Protein AF-A0A523SEY6-F1 (afdb_monomer_lite)

Sequence (599 aa):
HYNRARMPATPPSKRMGRFEEIALGLPMEVGEREAGRCLNCALCSECMECEQVCELGAVLHTDRAEQFDIGAELVIDFASANNGGDNYPRQHGIARITPLQITRPGIYKVGVDEDRSLEGELAQASAVALEAAAELKLKEEAHPTGPDTASASDVHLDHTRGEIEPASAGRARVGVVLCRCGGSISSVIDFNQVTNEVLQLPGVCNLQEISQACSEEGANRIAAQAAEWKLDKVVLAACRCCGLEQICFSCTDRRVMCQSHLSNSLPSYYGKNVEFVNIREQCTWVHGDDPPGATRKAIDIISSGVARAMRPLPAASEGRPVTGSALVLGAGICGLAAARNLMAQGYSVAVVSGPESDGASEQHGAEYLEGRDGLLKQLEEQGITISPWPQVLELEGWPGSYEVVLKYGSQTSRIGAGAVMLDLGELAGEVPREAGAISRESRLGRILVPKSGSGAAADAHSAVLRQFSIKETGGIFIISPDGGESPEEQVLRGAAAAARASAYLYPGILIPRDTAVTIDSKLCRGCGDCAAICPYIEMREGSSGMACAYVDQALCLGCGACIAHCPTGAITQPIQSDEQIGSTLEALLGKVACAVEAR

pLDDT: mean 75.62, std 19.14, range [24.61, 98.31]

Radius of gyration: 28.23 Å; chains: 1; bounding box: 72×62×78 Å

Secondary structure (DSSP, 8-state):
--PPPPPPB--HHHHTT----SB----HHHHHHHHHHHH--SS--S--HHHHH-TT----TT----------S-EEEE--TT--S--S---S------S--EEETTEEEE---TTS-HHHHHHHHHHHHHHHHHHHHHHHHHS---------------------PPP-SSPP-EEEEEE-TTTTTTTTS-HHHHHHHHTTSTTEEEEEEES-TTSHHHHHHHHHHHHHTT-SEEEEEES--S-TT---TT--HHHHHHHHHHHHHS-GGGGGSEEEEE-TTTTGGG-TT-HHHHHHHHHHHHHHHHHHHTSPPPPPPPPEE--SEEEEE--SHHHHHHHHHHHHTT-EEEEEPPP--TTHHHHS-HHHHHHHHHHHHHHHHTTPPEEPPPSEEEEEEETTEEEEEEEETTEEEEEEESEEEEE-TTTTT--TTTTSSS-TTSHHHHHT---S-S-TTSHHHHHHHHTT-GGG-SSEEEE---TT--HHHHHHHHHHHHHHHHHHHTTSEE---TT--EE-TTT-----HHHHH-TTEEEEE-TTS-EEEEE-GGG-----HHHHH-TTS-EE-GGG-HHHHHHHHHHHTTGGGSSSS--

Structure (mmCIF, N/CA/C/O backbone):
data_AF-A0A523SEY6-F1
#
_entry.id   AF-A0A523SEY6-F1
#
loop_
_atom_site.group_PDB
_atom_site.id
_atom_site.type_symbol
_atom_site.label_atom_id
_atom_site.label_alt_id
_atom_site.label_comp_id
_atom_site.label_asym_id
_atom_site.label_entity_id
_atom_site.label_seq_id
_atom_site.pdbx_PDB_in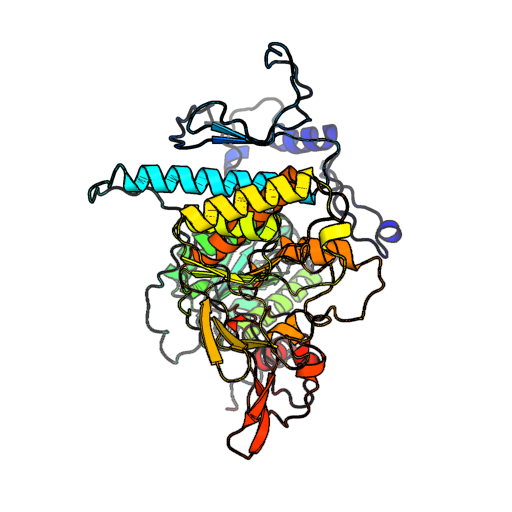s_code
_atom_site.Cartn_x
_atom_site.Cartn_y
_atom_site.Cartn_z
_atom_site.occupancy
_atom_site.B_iso_or_equiv
_atom_site.auth_seq_id
_atom_site.auth_comp_id
_atom_site.auth_asym_id
_atom_site.auth_atom_id
_atom_site.pdbx_PDB_model_num
ATOM 1 N N . HIS A 1 1 ? 42.083 11.454 -18.325 1.00 37.12 1 HIS A N 1
ATOM 2 C CA . HIS A 1 1 ? 41.077 10.485 -17.845 1.00 37.12 1 HIS A CA 1
ATOM 3 C C . HIS A 1 1 ? 41.155 10.367 -16.328 1.00 37.12 1 HIS A C 1
ATOM 5 O O . HIS A 1 1 ? 41.967 9.604 -15.825 1.00 37.12 1 HIS A O 1
ATOM 11 N N . TYR A 1 2 ? 40.365 11.149 -15.590 1.00 50.31 2 TYR A N 1
ATOM 12 C CA . TYR A 1 2 ? 40.216 10.952 -14.144 1.00 50.31 2 TYR A CA 1
ATOM 13 C C . TYR A 1 2 ? 39.006 10.046 -13.918 1.00 50.31 2 TYR A C 1
ATOM 15 O O . TYR A 1 2 ? 37.879 10.441 -14.224 1.00 50.31 2 TYR A O 1
ATOM 23 N N . ASN A 1 3 ? 39.227 8.827 -13.429 1.00 61.09 3 ASN A N 1
ATOM 24 C CA . ASN A 1 3 ? 38.137 7.914 -13.081 1.00 61.09 3 ASN A CA 1
ATOM 25 C C . ASN A 1 3 ? 37.235 8.560 -12.013 1.00 61.09 3 ASN A C 1
ATOM 27 O O . ASN A 1 3 ? 37.728 9.242 -11.115 1.00 61.09 3 ASN A O 1
ATOM 31 N N . ARG A 1 4 ? 35.910 8.399 -12.130 1.00 70.06 4 ARG A N 1
ATOM 32 C CA . ARG A 1 4 ? 34.968 8.789 -11.064 1.00 70.06 4 ARG A CA 1
ATOM 33 C C . ARG A 1 4 ? 35.274 8.025 -9.786 1.00 70.06 4 ARG A C 1
ATOM 35 O O . ARG A 1 4 ? 35.681 6.860 -9.853 1.00 70.06 4 ARG A O 1
ATOM 42 N N . ALA A 1 5 ? 35.092 8.681 -8.640 1.00 76.00 5 ALA A N 1
ATOM 43 C CA . ALA A 1 5 ? 35.166 7.986 -7.366 1.00 76.00 5 ALA A CA 1
ATOM 44 C C . ALA A 1 5 ? 34.164 6.825 -7.384 1.00 76.00 5 ALA A C 1
ATOM 46 O O . ALA A 1 5 ? 32.996 6.991 -7.743 1.00 76.00 5 ALA A O 1
ATOM 47 N N . ARG A 1 6 ? 34.636 5.624 -7.049 1.00 75.56 6 ARG A N 1
ATOM 48 C CA . ARG A 1 6 ? 33.750 4.468 -6.911 1.00 75.56 6 ARG A CA 1
ATOM 49 C C . ARG A 1 6 ? 33.007 4.602 -5.591 1.00 75.56 6 ARG A C 1
ATOM 51 O O . ARG A 1 6 ? 33.655 4.794 -4.567 1.00 75.56 6 ARG A O 1
ATOM 58 N N . MET A 1 7 ? 31.680 4.479 -5.631 1.00 79.88 7 MET A N 1
ATOM 59 C CA . MET A 1 7 ? 30.846 4.401 -4.432 1.00 79.88 7 MET A CA 1
ATOM 60 C C . MET A 1 7 ? 31.361 3.253 -3.547 1.00 79.88 7 MET A C 1
ATOM 62 O O . MET A 1 7 ? 31.374 2.108 -4.015 1.00 79.88 7 MET A O 1
ATOM 66 N N . PRO A 1 8 ? 31.830 3.527 -2.316 1.00 81.25 8 PRO A N 1
ATOM 67 C CA . PRO A 1 8 ? 32.210 2.488 -1.381 1.00 81.25 8 PRO A CA 1
ATOM 68 C C . PRO A 1 8 ? 31.022 1.566 -1.140 1.00 81.25 8 PRO A C 1
ATOM 70 O O . PRO A 1 8 ? 29.910 2.016 -0.859 1.00 81.25 8 PRO A O 1
ATOM 73 N N . ALA A 1 9 ? 31.272 0.270 -1.272 1.00 79.12 9 ALA A N 1
ATOM 74 C CA . ALA A 1 9 ? 30.270 -0.746 -1.038 1.00 79.12 9 ALA A CA 1
ATOM 75 C C . ALA A 1 9 ? 30.724 -1.677 0.077 1.00 79.12 9 ALA A C 1
ATOM 77 O O . ALA A 1 9 ? 31.887 -2.092 0.121 1.00 79.12 9 ALA A O 1
ATOM 78 N N . THR A 1 10 ? 29.797 -2.059 0.948 1.00 79.19 10 THR A N 1
ATOM 79 C CA . THR A 1 10 ? 30.061 -3.075 1.969 1.00 79.19 10 THR A CA 1
ATOM 80 C C . THR A 1 10 ? 30.491 -4.382 1.276 1.00 79.19 10 THR A C 1
ATOM 82 O O . THR A 1 10 ? 29.859 -4.783 0.297 1.00 79.19 10 THR A O 1
ATOM 85 N N . PRO A 1 11 ? 31.547 -5.094 1.705 1.00 80.19 11 PRO A N 1
ATOM 86 C CA . PRO A 1 11 ? 31.952 -6.353 1.070 1.00 80.19 11 PRO A CA 1
ATOM 87 C C . PRO A 1 11 ? 30.866 -7.440 1.181 1.00 80.19 11 PRO A C 1
ATOM 89 O O . PRO A 1 11 ? 30.186 -7.495 2.208 1.00 80.19 11 PRO A O 1
ATOM 92 N N . PRO A 1 12 ? 30.711 -8.347 0.191 1.00 75.44 12 PRO A N 1
ATOM 93 C CA . PRO A 1 12 ? 29.705 -9.415 0.241 1.00 75.44 12 PRO A CA 1
ATOM 94 C C . PRO A 1 12 ? 29.773 -10.275 1.510 1.00 75.44 12 PRO A C 1
ATOM 96 O O . PRO A 1 12 ? 28.741 -10.603 2.085 1.00 75.44 12 PRO A O 1
ATOM 99 N N . SER A 1 13 ? 30.980 -10.564 2.004 1.00 81.88 13 SER A N 1
ATOM 100 C CA . SER A 1 13 ? 31.201 -11.345 3.230 1.00 81.88 13 SER A CA 1
ATOM 101 C C . SER A 1 13 ? 30.618 -10.702 4.491 1.00 81.88 13 SER A C 1
ATOM 103 O O . SER A 1 13 ? 30.271 -11.417 5.424 1.00 81.88 13 SER A O 1
ATOM 105 N N . LYS A 1 14 ? 30.485 -9.370 4.522 1.00 71.75 14 LYS A N 1
ATOM 106 C CA . LYS A 1 14 ? 29.878 -8.634 5.641 1.00 71.75 14 LYS A CA 1
ATOM 107 C C . LYS A 1 14 ? 28.359 -8.487 5.515 1.00 71.75 14 LYS A C 1
ATOM 109 O O . LYS A 1 14 ? 27.708 -8.157 6.495 1.00 71.75 14 LYS A O 1
ATOM 114 N N . ARG A 1 15 ? 27.797 -8.756 4.332 1.00 69.69 15 ARG A N 1
ATOM 115 C CA . ARG A 1 15 ? 26.356 -8.638 4.046 1.00 69.69 15 ARG A CA 1
ATOM 116 C C . ARG A 1 15 ? 25.610 -9.972 4.079 1.00 69.69 15 ARG A C 1
ATOM 118 O O . ARG A 1 15 ? 24.390 -9.995 3.966 1.00 69.69 15 ARG A O 1
ATOM 125 N N . MET A 1 16 ? 26.314 -11.095 4.224 1.00 61.62 16 MET A N 1
ATOM 126 C CA . MET A 1 16 ? 25.666 -12.400 4.353 1.00 61.62 16 MET A CA 1
ATOM 127 C C . MET A 1 16 ? 24.865 -12.473 5.659 1.00 61.62 16 MET A C 1
ATOM 129 O O . MET A 1 16 ? 25.433 -12.416 6.746 1.00 61.62 16 MET A O 1
ATOM 133 N N . GLY A 1 17 ? 23.542 -12.610 5.537 1.00 61.78 17 GLY A N 1
ATOM 134 C CA . GLY A 1 17 ? 22.630 -12.745 6.676 1.00 61.78 17 GLY A CA 1
ATOM 135 C C . GLY A 1 17 ? 22.258 -11.433 7.375 1.00 61.78 17 GLY A C 1
ATOM 136 O O . GLY A 1 17 ? 21.754 -11.488 8.493 1.00 61.78 17 GLY A O 1
ATOM 137 N N . ARG A 1 18 ? 22.508 -10.267 6.756 1.00 57.97 18 ARG A N 1
ATOM 138 C CA . ARG A 1 18 ? 22.167 -8.942 7.308 1.00 57.97 18 ARG A CA 1
ATOM 139 C C . ARG A 1 18 ? 21.573 -8.022 6.238 1.00 57.97 18 ARG A C 1
ATOM 141 O O . ARG A 1 18 ? 21.904 -8.156 5.065 1.00 57.97 18 ARG A O 1
ATOM 148 N N . PHE A 1 19 ? 20.739 -7.070 6.654 1.00 59.56 19 PHE A N 1
ATOM 149 C CA . PHE A 1 19 ? 20.087 -6.076 5.784 1.00 59.56 19 PHE A CA 1
ATOM 150 C C . PHE A 1 19 ? 20.774 -4.696 5.829 1.00 59.56 19 PHE A C 1
ATOM 152 O O . PHE A 1 19 ? 20.128 -3.675 5.630 1.00 59.56 19 PHE A O 1
ATOM 159 N N . GLU A 1 20 ? 22.075 -4.652 6.131 1.00 58.03 20 GLU A N 1
ATOM 160 C CA . GLU A 1 20 ? 22.845 -3.402 6.209 1.00 58.03 20 GLU A CA 1
ATOM 161 C C . GLU A 1 20 ? 22.963 -2.724 4.826 1.00 58.03 20 GLU A C 1
ATOM 163 O O . GLU A 1 20 ? 23.123 -3.403 3.804 1.00 58.03 20 GLU A O 1
ATOM 168 N N . GLU A 1 21 ? 22.912 -1.385 4.807 1.00 58.78 21 GLU A N 1
ATOM 169 C CA . GLU A 1 21 ? 23.042 -0.555 3.601 1.00 58.78 21 GLU A CA 1
ATOM 170 C C . GLU A 1 21 ? 24.300 -0.930 2.796 1.00 58.78 21 GLU A C 1
ATOM 172 O O . GLU A 1 21 ? 25.400 -1.137 3.329 1.00 58.78 21 GLU A O 1
ATOM 177 N N . ILE A 1 22 ? 24.132 -1.063 1.478 1.00 73.06 22 ILE A N 1
ATOM 178 C CA . ILE A 1 22 ? 25.200 -1.532 0.591 1.00 73.06 22 ILE A CA 1
ATOM 179 C C . ILE A 1 22 ? 26.041 -0.353 0.127 1.00 73.06 22 ILE A C 1
ATOM 181 O O . ILE A 1 22 ? 27.260 -0.497 0.039 1.00 73.06 22 ILE A O 1
ATOM 185 N N . ALA A 1 23 ? 25.408 0.778 -0.184 1.00 73.69 23 ALA A N 1
ATOM 186 C CA . ALA A 1 23 ? 26.082 1.986 -0.622 1.00 73.69 23 ALA A CA 1
ATOM 187 C C . ALA A 1 23 ? 26.395 2.858 0.597 1.00 73.69 23 ALA A C 1
ATOM 189 O O . ALA A 1 23 ? 25.532 3.545 1.126 1.00 73.69 23 ALA A O 1
ATOM 190 N N . LEU A 1 24 ? 27.656 2.875 1.021 1.00 78.12 24 LEU A N 1
ATOM 191 C CA . LEU A 1 24 ? 28.072 3.567 2.249 1.00 78.12 24 LEU A CA 1
ATOM 192 C C . LEU A 1 24 ? 28.140 5.098 2.104 1.00 78.12 24 LEU A C 1
ATOM 194 O O . LEU A 1 24 ? 28.613 5.786 3.005 1.00 78.12 24 LEU A O 1
ATOM 198 N N . GLY A 1 25 ? 27.717 5.630 0.956 1.00 74.31 25 GLY A N 1
ATOM 199 C CA . GLY A 1 25 ? 27.954 7.015 0.580 1.00 74.31 25 GLY A CA 1
ATOM 200 C C . GLY A 1 25 ? 29.426 7.289 0.262 1.00 74.31 25 GLY A C 1
ATOM 201 O O . GLY A 1 25 ? 30.329 6.485 0.515 1.00 74.31 25 GLY A O 1
ATOM 202 N N . LEU A 1 26 ? 29.680 8.448 -0.340 1.00 75.88 26 LEU A N 1
ATOM 203 C CA . LEU A 1 26 ? 31.038 8.962 -0.473 1.00 75.88 26 LEU A CA 1
ATOM 204 C C . LEU A 1 26 ? 31.420 9.661 0.839 1.00 75.88 26 LEU A C 1
ATOM 206 O O . LEU A 1 26 ? 30.586 10.380 1.389 1.00 75.88 26 LEU A O 1
ATOM 210 N N . PRO A 1 27 ? 32.668 9.518 1.325 1.00 81.81 27 PRO A N 1
ATOM 211 C CA . PRO A 1 27 ? 33.181 10.401 2.367 1.00 81.81 27 PRO A CA 1
ATOM 212 C C . PRO A 1 27 ? 32.975 11.861 1.956 1.00 81.81 27 PRO A C 1
ATOM 214 O O . PRO A 1 27 ? 33.147 12.166 0.776 1.00 81.81 27 PRO A O 1
ATOM 217 N N . MET A 1 28 ? 32.639 12.742 2.901 1.00 71.00 28 MET A N 1
ATOM 218 C CA . MET A 1 28 ? 32.287 14.146 2.632 1.00 71.00 28 MET A CA 1
ATOM 219 C C . MET A 1 28 ? 33.266 14.821 1.664 1.00 71.00 28 MET A C 1
ATOM 221 O O . MET A 1 28 ? 32.851 15.274 0.606 1.00 71.00 28 MET A O 1
ATOM 225 N N . GLU A 1 29 ? 34.571 14.734 1.927 1.00 77.12 29 GLU A N 1
ATOM 226 C CA . GLU A 1 29 ? 35.626 15.292 1.063 1.00 77.12 29 GLU A CA 1
ATOM 227 C C . GLU A 1 29 ? 35.616 14.726 -0.371 1.00 77.12 29 GLU A C 1
ATOM 229 O O . GLU A 1 29 ? 35.935 15.407 -1.345 1.00 77.12 29 GLU A O 1
ATOM 234 N N . VAL A 1 30 ? 35.270 13.446 -0.529 1.00 79.12 30 VAL A N 1
ATOM 235 C CA . VAL A 1 30 ? 35.153 12.793 -1.840 1.00 79.12 30 VAL A CA 1
ATOM 236 C C . VAL A 1 30 ? 33.862 13.213 -2.533 1.00 79.12 30 VAL A C 1
ATOM 238 O O . VAL A 1 30 ? 33.881 13.423 -3.744 1.00 79.12 30 VAL A O 1
ATOM 241 N N . GLY A 1 31 ? 32.766 13.344 -1.785 1.00 76.12 31 GLY A N 1
ATOM 242 C CA . GLY A 1 31 ? 31.490 13.858 -2.273 1.00 76.12 31 GLY A CA 1
ATOM 243 C C . GLY A 1 31 ? 31.618 15.297 -2.762 1.00 76.12 31 GLY A C 1
ATOM 244 O O . GLY A 1 31 ? 31.264 15.577 -3.902 1.00 76.12 31 GLY A O 1
ATOM 245 N N . GLU A 1 32 ? 32.222 16.172 -1.961 1.00 72.75 32 GLU A N 1
ATOM 246 C CA . GLU A 1 32 ? 32.548 17.557 -2.312 1.00 72.75 32 GLU A CA 1
ATOM 247 C C . GLU A 1 32 ? 33.477 17.630 -3.516 1.00 72.75 32 GLU A C 1
ATOM 249 O O . GLU A 1 32 ? 33.251 18.430 -4.417 1.00 72.75 32 GLU A O 1
ATOM 254 N N . ARG A 1 33 ? 34.491 16.760 -3.592 1.00 74.25 33 ARG A N 1
ATOM 255 C CA . ARG A 1 33 ? 35.360 16.690 -4.768 1.00 74.25 33 ARG A CA 1
ATOM 256 C C . ARG A 1 33 ? 34.592 16.263 -6.013 1.00 74.25 33 ARG A C 1
ATOM 258 O O . ARG A 1 33 ? 34.774 16.892 -7.046 1.00 74.25 33 ARG A O 1
ATOM 265 N N . GLU A 1 34 ? 33.769 15.213 -5.960 1.00 71.69 34 GLU A N 1
ATOM 266 C CA . GLU A 1 34 ? 32.996 14.745 -7.121 1.00 71.69 34 GLU A CA 1
ATOM 267 C C . GLU A 1 34 ? 31.893 15.733 -7.530 1.00 71.69 34 GLU A C 1
ATOM 269 O O . GLU A 1 34 ? 31.707 15.942 -8.725 1.00 71.69 34 GLU A O 1
ATOM 274 N N . ALA A 1 35 ? 31.226 16.395 -6.581 1.00 66.50 35 ALA A N 1
ATOM 275 C CA . ALA A 1 35 ? 30.310 17.507 -6.851 1.00 66.50 35 ALA A CA 1
ATOM 276 C C . ALA A 1 35 ? 31.066 18.706 -7.441 1.00 66.50 35 ALA A C 1
ATOM 278 O O . ALA A 1 35 ? 30.657 19.292 -8.440 1.00 66.50 35 ALA A O 1
ATOM 279 N N . GLY A 1 36 ? 32.247 18.988 -6.894 1.00 61.84 36 GLY A N 1
ATOM 280 C CA . GLY A 1 36 ? 33.183 19.983 -7.385 1.00 61.84 36 GLY A CA 1
ATOM 281 C C . GLY A 1 36 ? 33.624 19.717 -8.818 1.00 61.84 36 GLY A C 1
ATOM 282 O O . GLY A 1 36 ? 33.918 20.669 -9.517 1.00 61.84 36 GLY A O 1
ATOM 283 N N . ARG A 1 37 ? 33.597 18.475 -9.326 1.00 64.00 37 ARG A N 1
ATOM 284 C CA . ARG A 1 37 ? 33.876 18.184 -10.749 1.00 64.00 37 ARG A CA 1
ATOM 285 C C . ARG A 1 37 ? 32.809 18.728 -11.689 1.00 64.00 37 ARG A C 1
ATOM 287 O O . ARG A 1 37 ? 33.165 19.074 -12.810 1.00 64.00 37 ARG A O 1
ATOM 294 N N . CYS A 1 38 ? 31.555 18.830 -11.246 1.00 58.91 38 CYS A N 1
ATOM 295 C CA . CYS A 1 38 ? 30.517 19.551 -11.988 1.00 58.91 38 CYS A C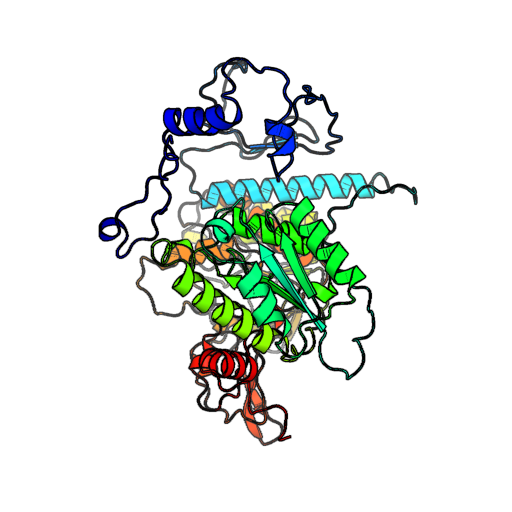A 1
ATOM 296 C C . CYS A 1 38 ? 30.809 21.062 -12.039 1.00 58.91 38 CYS A C 1
ATOM 298 O O . CYS A 1 38 ? 30.374 21.729 -12.967 1.00 58.91 38 CYS A O 1
ATOM 300 N N . LEU A 1 39 ? 31.592 21.574 -11.082 1.00 53.78 39 LEU A N 1
ATOM 301 C CA . LEU A 1 39 ? 31.990 22.980 -10.954 1.00 53.78 39 LEU A CA 1
ATOM 302 C C . LEU A 1 39 ? 33.448 23.246 -11.386 1.00 53.78 39 LEU A C 1
ATOM 304 O O . LEU A 1 39 ? 33.896 24.389 -11.369 1.00 53.78 39 LEU A O 1
ATOM 308 N N . ASN A 1 40 ? 34.214 22.220 -11.784 1.00 50.62 40 ASN A N 1
ATOM 309 C CA . ASN A 1 40 ? 35.661 22.323 -12.005 1.00 50.62 40 ASN A CA 1
ATOM 310 C C . ASN A 1 40 ? 36.013 22.714 -13.447 1.00 50.62 40 ASN A C 1
ATOM 312 O O . ASN A 1 40 ? 36.882 22.114 -14.081 1.00 50.62 40 ASN A O 1
ATOM 316 N N . CYS A 1 41 ? 35.384 23.774 -13.943 1.00 49.94 41 CYS A N 1
ATOM 317 C CA . CYS A 1 41 ? 36.153 24.763 -14.678 1.00 49.94 41 CYS A CA 1
ATOM 318 C C . CYS A 1 41 ? 36.807 25.643 -13.606 1.00 49.94 41 CYS A C 1
ATOM 320 O O . CYS A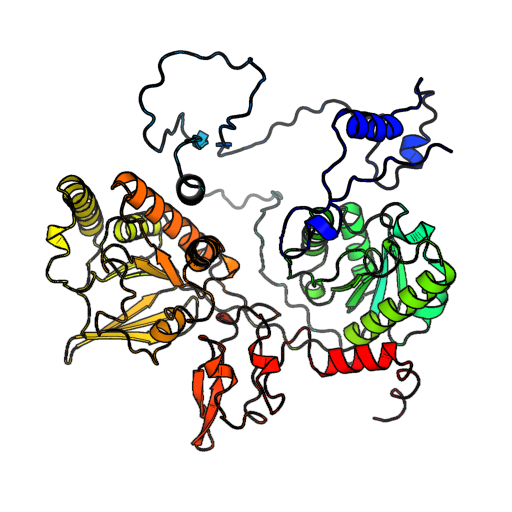 1 41 ? 36.193 26.585 -13.121 1.00 49.94 41 CYS A O 1
ATOM 322 N N . ALA A 1 42 ? 38.036 25.312 -13.190 1.00 41.28 42 ALA A N 1
ATOM 323 C CA . ALA A 1 42 ? 38.763 26.032 -12.131 1.00 41.28 42 ALA A CA 1
ATOM 324 C C . ALA A 1 42 ? 38.935 27.549 -12.395 1.00 41.28 42 ALA A C 1
ATOM 326 O O . ALA A 1 42 ? 39.287 28.301 -11.492 1.00 41.28 42 ALA A O 1
ATOM 327 N N . LEU A 1 43 ? 38.645 28.006 -13.615 1.00 48.28 43 LEU A N 1
ATOM 328 C CA . LEU A 1 43 ? 38.040 29.304 -13.885 1.00 48.28 43 LEU A CA 1
ATOM 329 C C . LEU A 1 43 ? 36.834 29.038 -14.790 1.00 48.28 43 LEU A C 1
ATOM 331 O O . LEU A 1 43 ? 37.022 28.507 -15.888 1.00 48.28 43 LEU A O 1
ATOM 335 N N . CYS A 1 44 ? 35.616 29.372 -14.354 1.00 58.03 44 CYS A N 1
ATOM 336 C CA . CYS A 1 44 ? 34.484 29.428 -15.274 1.00 58.03 44 CYS A CA 1
ATOM 337 C C . CYS A 1 44 ? 34.890 30.366 -16.419 1.00 58.03 44 CYS A C 1
ATOM 339 O O . CYS A 1 44 ? 35.167 31.538 -16.185 1.00 58.03 44 CYS A O 1
ATOM 341 N N . SER A 1 45 ? 34.993 29.836 -17.638 1.00 64.69 45 SER A N 1
ATOM 342 C CA . SER A 1 45 ? 35.288 30.643 -18.831 1.00 64.69 45 SER A CA 1
ATOM 343 C C . SER A 1 45 ? 34.017 31.213 -19.460 1.00 64.69 45 SER A C 1
ATOM 345 O O . SER A 1 45 ? 34.076 31.737 -20.567 1.00 64.69 45 SER A O 1
ATOM 347 N N . GLU A 1 46 ? 32.876 31.053 -18.774 1.00 66.56 46 GLU A N 1
ATOM 348 C CA . GLU A 1 46 ? 31.538 31.390 -19.270 1.00 66.56 46 GLU A CA 1
ATOM 349 C C . GLU A 1 46 ? 31.259 30.768 -20.649 1.00 66.56 46 GLU A C 1
ATOM 351 O O . GLU A 1 46 ? 30.503 31.301 -21.452 1.00 66.56 46 GLU A O 1
ATOM 356 N N . CYS A 1 47 ? 31.868 29.609 -20.940 1.00 71.62 47 CYS A N 1
ATOM 357 C CA . CYS A 1 47 ? 31.636 28.893 -22.192 1.00 71.62 47 CYS A CA 1
ATOM 358 C C . CYS A 1 47 ? 30.245 28.249 -22.258 1.00 71.62 47 CYS A C 1
ATOM 360 O O . CYS A 1 47 ? 29.827 27.840 -23.334 1.00 71.62 47 CYS A O 1
ATOM 362 N N . MET A 1 48 ? 29.548 28.143 -21.118 1.00 74.00 48 MET A N 1
ATOM 363 C CA . MET A 1 48 ? 28.199 27.574 -20.973 1.00 74.00 48 MET A CA 1
ATOM 364 C C . MET A 1 48 ? 28.068 26.102 -21.400 1.00 74.00 48 MET A C 1
ATOM 366 O O . MET A 1 48 ? 26.973 25.548 -21.406 1.00 74.00 48 MET A O 1
ATOM 370 N N . GLU A 1 49 ? 29.182 25.427 -21.692 1.00 69.50 49 GLU A N 1
ATOM 371 C CA . GLU A 1 49 ? 29.197 24.018 -22.097 1.00 69.50 49 GLU A CA 1
ATOM 372 C C . GLU A 1 49 ? 28.668 23.101 -20.996 1.00 69.50 49 GLU A C 1
ATOM 374 O O . GLU A 1 49 ? 27.986 22.128 -21.280 1.00 69.50 49 GLU A O 1
ATOM 379 N N . CYS A 1 50 ? 28.932 23.416 -19.727 1.00 70.00 50 CYS A N 1
ATOM 380 C CA . CYS A 1 50 ? 28.386 22.683 -18.585 1.00 70.00 50 CYS A CA 1
ATOM 381 C C . CYS A 1 50 ? 26.850 22.727 -18.528 1.00 70.00 50 CYS A C 1
ATOM 383 O O . CYS A 1 50 ? 26.257 21.709 -18.186 1.00 70.00 50 CYS A O 1
ATOM 385 N N . GLU A 1 51 ? 26.221 23.849 -18.891 1.00 72.12 51 GLU A N 1
ATOM 386 C CA . GLU A 1 51 ? 24.762 23.966 -19.022 1.00 72.12 51 GLU A CA 1
ATOM 387 C C . GLU A 1 51 ? 24.269 23.170 -20.240 1.00 72.12 51 GLU A C 1
ATOM 389 O O . GLU A 1 51 ? 23.345 22.371 -20.116 1.00 72.12 51 GLU A O 1
ATOM 394 N N . GLN A 1 52 ? 24.956 23.278 -21.386 1.00 71.75 52 GLN A N 1
ATOM 395 C CA . GLN A 1 52 ? 24.598 22.541 -22.609 1.00 71.75 52 GLN A CA 1
ATOM 396 C C . GLN A 1 52 ? 24.706 21.014 -22.467 1.00 71.75 52 GLN A C 1
ATOM 398 O O . GLN A 1 52 ? 23.853 20.286 -22.973 1.00 71.75 52 GLN A O 1
ATOM 403 N N . VAL A 1 53 ? 25.748 20.503 -21.803 1.00 69.19 53 VAL A N 1
ATOM 404 C CA . VAL A 1 53 ? 25.961 19.054 -21.622 1.00 69.19 53 VAL A CA 1
ATOM 405 C C . VAL A 1 53 ? 25.209 18.492 -20.416 1.00 69.19 53 VAL A C 1
ATOM 407 O O . VAL A 1 53 ? 25.130 17.269 -20.260 1.00 69.19 53 VAL A O 1
ATOM 410 N N . CYS A 1 54 ? 24.675 19.347 -19.536 1.00 66.38 54 CYS A N 1
ATOM 411 C CA . CYS A 1 54 ? 23.867 18.903 -18.411 1.00 66.38 54 CYS A CA 1
ATOM 412 C C . CYS A 1 54 ? 22.473 18.513 -18.902 1.00 66.38 54 CYS A C 1
ATOM 414 O O . CYS A 1 54 ? 21.533 19.299 -18.868 1.00 66.38 54 CYS A O 1
ATOM 416 N N . GLU A 1 55 ? 22.312 17.240 -19.261 1.00 63.50 55 GLU A N 1
ATOM 417 C CA . GLU A 1 55 ? 21.020 16.663 -19.662 1.00 63.50 55 GLU A CA 1
ATOM 418 C C . GLU A 1 55 ? 19.909 16.775 -18.589 1.00 63.50 55 GLU A C 1
ATOM 420 O O . GLU A 1 55 ? 18.783 16.362 -18.848 1.00 63.50 55 GLU A O 1
ATOM 425 N N . LEU A 1 56 ? 20.222 17.246 -17.374 1.00 62.84 56 LEU A N 1
ATOM 426 C CA . LEU A 1 56 ? 19.277 17.416 -16.265 1.00 62.84 56 LEU A CA 1
ATOM 427 C C . LEU A 1 56 ? 18.882 18.868 -16.000 1.00 62.84 56 LEU A C 1
ATOM 429 O O . LEU A 1 56 ? 18.071 19.089 -15.108 1.00 62.84 56 LEU A O 1
ATOM 433 N N . GLY A 1 57 ? 19.518 19.841 -16.662 1.00 67.19 57 GLY A N 1
ATOM 434 C CA . GLY A 1 57 ? 19.333 21.256 -16.329 1.00 67.19 57 GLY A CA 1
ATOM 435 C C . GLY A 1 57 ? 19.716 21.597 -14.882 1.00 67.19 57 GLY A C 1
ATOM 436 O O . GLY A 1 57 ? 19.253 22.588 -14.339 1.00 67.19 57 GLY A O 1
ATOM 437 N N . ALA A 1 58 ? 20.542 20.769 -14.234 1.00 67.44 58 ALA A N 1
ATOM 438 C CA . ALA A 1 58 ? 20.958 20.960 -12.842 1.00 67.44 58 ALA A CA 1
ATOM 439 C C . ALA A 1 58 ? 22.108 21.971 -12.691 1.00 67.44 58 ALA A C 1
ATOM 441 O O . ALA A 1 58 ? 22.513 22.288 -11.576 1.00 67.44 58 ALA A O 1
ATOM 442 N N . VAL A 1 59 ? 22.683 22.419 -13.809 1.00 68.62 59 VAL A N 1
ATOM 443 C CA . VAL A 1 59 ? 23.687 23.480 -13.853 1.00 68.62 59 VAL A CA 1
ATOM 444 C C . VAL A 1 59 ? 23.049 24.658 -14.569 1.00 68.62 59 VAL A C 1
ATOM 446 O O . VAL A 1 59 ? 22.931 24.636 -15.789 1.00 68.62 59 VAL A O 1
ATOM 449 N N . LEU A 1 60 ? 22.642 25.662 -13.798 1.00 71.56 60 LEU A N 1
ATOM 450 C CA . LEU A 1 60 ? 22.068 26.907 -14.289 1.00 71.56 60 LEU A CA 1
ATOM 451 C C . LEU A 1 60 ? 22.990 28.044 -13.861 1.00 71.56 60 LEU A C 1
ATOM 453 O O . LEU A 1 60 ? 23.060 28.403 -12.688 1.00 71.56 60 LEU A O 1
ATOM 457 N N . HIS A 1 61 ? 23.731 28.622 -14.804 1.00 73.62 61 HIS A N 1
ATOM 458 C CA . HIS A 1 61 ? 24.621 29.747 -14.484 1.00 73.62 61 HIS A CA 1
ATOM 459 C C . HIS A 1 61 ? 23.858 31.055 -14.227 1.00 73.62 61 HIS A C 1
ATOM 461 O O . HIS A 1 61 ? 24.435 32.026 -13.736 1.00 73.62 61 HIS A O 1
ATOM 467 N N . THR A 1 62 ? 22.564 31.080 -14.547 1.00 72.12 62 THR A N 1
ATOM 468 C CA . THR A 1 62 ? 21.655 32.193 -14.266 1.00 72.12 62 THR A CA 1
ATOM 469 C C . THR A 1 62 ? 20.986 32.106 -12.900 1.00 72.12 62 THR A C 1
ATOM 471 O O . THR A 1 62 ? 20.292 33.059 -12.542 1.00 72.12 62 THR A O 1
ATOM 474 N N . ASP A 1 63 ? 21.182 31.017 -12.146 1.00 68.31 63 ASP A N 1
ATOM 475 C CA . ASP A 1 63 ? 20.558 30.861 -10.833 1.00 68.31 63 ASP A CA 1
ATOM 476 C C . ASP A 1 63 ? 20.998 31.977 -9.889 1.00 68.31 63 ASP A C 1
ATOM 478 O O . ASP A 1 63 ? 22.179 32.305 -9.730 1.00 68.31 63 ASP A O 1
ATOM 482 N N . ARG A 1 64 ? 20.005 32.576 -9.243 1.00 67.62 64 ARG A N 1
ATOM 483 C CA . ARG A 1 64 ? 20.184 33.550 -8.172 1.00 67.62 64 ARG A CA 1
ATOM 484 C C . ARG A 1 64 ? 19.484 33.006 -6.942 1.00 67.62 64 ARG A C 1
ATOM 486 O O . ARG A 1 64 ? 18.561 32.212 -7.051 1.00 67.62 64 ARG A O 1
ATOM 493 N N . ALA A 1 65 ? 19.920 33.441 -5.763 1.00 66.62 65 ALA A N 1
ATOM 494 C CA . ALA A 1 65 ? 19.154 33.178 -4.555 1.00 66.62 65 ALA A CA 1
ATOM 495 C C . ALA A 1 65 ? 17.773 33.831 -4.710 1.00 66.62 65 ALA A C 1
ATOM 497 O O . ALA A 1 65 ? 17.664 35.058 -4.720 1.00 66.62 65 ALA A O 1
ATOM 498 N N . GLU A 1 66 ? 16.743 33.008 -4.870 1.00 66.12 66 GLU A N 1
ATOM 499 C CA . GLU A 1 66 ? 15.357 33.451 -4.900 1.00 66.12 66 GLU A CA 1
ATOM 500 C C . GLU A 1 66 ? 14.784 33.360 -3.487 1.00 66.12 66 GLU A C 1
ATOM 502 O O . GLU A 1 66 ? 14.894 32.337 -2.811 1.00 66.12 66 GLU A O 1
ATOM 507 N N . GLN A 1 67 ? 14.199 34.461 -3.020 1.00 72.69 67 GLN A N 1
ATOM 508 C CA . GLN A 1 67 ? 13.343 34.442 -1.842 1.00 72.69 67 GLN A CA 1
ATOM 509 C C . GLN A 1 67 ? 11.917 34.225 -2.318 1.00 72.69 67 GLN A C 1
ATOM 511 O O . GLN A 1 67 ? 11.420 34.974 -3.158 1.00 72.69 67 GLN A O 1
ATOM 516 N N . PHE A 1 68 ? 11.275 33.203 -1.774 1.00 62.50 68 PHE A N 1
ATOM 517 C CA . PHE A 1 68 ? 9.881 32.898 -2.032 1.00 62.50 68 PHE A CA 1
ATOM 518 C C . PHE A 1 68 ? 9.119 32.953 -0.713 1.00 62.50 68 PHE A C 1
ATOM 520 O O . PHE A 1 68 ? 9.551 32.399 0.299 1.00 62.50 68 PHE A O 1
ATOM 527 N N . ASP A 1 69 ? 7.981 33.637 -0.738 1.00 75.94 69 ASP A N 1
ATOM 528 C CA . ASP A 1 69 ? 7.041 33.633 0.371 1.00 75.94 69 ASP A CA 1
ATOM 529 C C . ASP A 1 69 ? 6.204 32.356 0.276 1.00 75.94 69 ASP A C 1
ATOM 531 O O . ASP A 1 69 ? 5.435 32.165 -0.667 1.00 75.94 69 ASP A O 1
ATOM 535 N N . ILE A 1 70 ? 6.365 31.460 1.249 1.00 71.94 70 ILE A N 1
ATOM 536 C CA . ILE A 1 70 ? 5.506 30.282 1.374 1.00 71.94 70 ILE A CA 1
ATOM 537 C C . ILE A 1 70 ? 4.292 30.688 2.208 1.00 71.94 70 ILE A C 1
ATOM 539 O O . ILE A 1 70 ? 4.419 30.969 3.401 1.00 71.94 70 ILE A O 1
ATOM 543 N N . GLY A 1 71 ? 3.110 30.694 1.594 1.00 71.69 71 GLY A N 1
ATOM 544 C CA . GLY A 1 71 ? 1.837 30.829 2.302 1.00 71.69 71 GLY A CA 1
ATOM 545 C C . GLY A 1 71 ? 1.511 29.555 3.080 1.00 71.69 71 GLY A C 1
ATOM 546 O O . GLY A 1 71 ? 0.694 28.760 2.636 1.00 71.69 71 GLY A O 1
ATOM 547 N N . ALA A 1 72 ? 2.188 29.326 4.206 1.00 72.38 72 ALA A N 1
ATOM 548 C CA . ALA A 1 72 ? 1.911 28.194 5.083 1.00 72.38 72 ALA A CA 1
ATOM 549 C C . ALA A 1 72 ? 0.882 28.592 6.151 1.00 72.38 72 ALA A C 1
ATOM 551 O O . ALA A 1 72 ? 1.141 29.473 6.971 1.00 72.38 72 ALA A O 1
ATOM 552 N N . GLU A 1 73 ? -0.271 27.924 6.172 1.00 72.75 73 GLU A N 1
ATOM 553 C CA . GLU A 1 73 ? -1.285 28.119 7.222 1.00 72.75 73 GLU A CA 1
ATOM 554 C C . GLU A 1 73 ? -0.868 27.524 8.573 1.00 72.75 73 GLU A C 1
ATOM 556 O O . GLU A 1 73 ? -1.360 27.938 9.630 1.00 72.75 73 GLU A O 1
ATOM 561 N N . LEU A 1 74 ? 0.030 26.536 8.524 1.00 78.31 74 LEU A N 1
ATOM 562 C CA . LEU A 1 74 ? 0.531 25.793 9.666 1.00 78.31 74 LEU A CA 1
ATOM 563 C C . LEU A 1 74 ? 1.977 25.342 9.419 1.00 78.31 74 LEU A C 1
ATOM 565 O O . LEU A 1 74 ? 2.334 24.939 8.313 1.00 78.31 74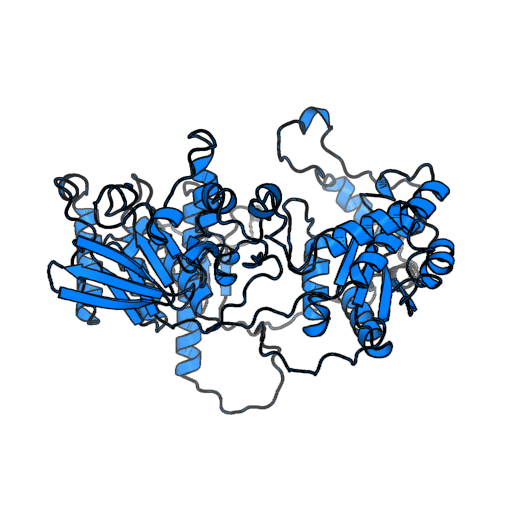 LEU A O 1
ATOM 569 N N . VAL A 1 75 ? 2.810 25.391 10.460 1.00 76.88 75 VAL A N 1
ATOM 570 C CA . VAL A 1 75 ? 4.207 24.935 10.448 1.00 76.88 75 VAL A CA 1
ATOM 571 C C . VAL A 1 75 ? 4.400 23.859 11.514 1.00 76.88 75 VAL A C 1
ATOM 573 O O . VAL A 1 75 ? 4.081 24.088 12.680 1.00 76.88 75 VAL A O 1
ATOM 576 N N . ILE A 1 76 ? 4.953 22.707 11.123 1.00 77.81 76 ILE A N 1
ATOM 577 C CA . ILE A 1 76 ? 5.377 21.641 12.043 1.00 77.81 76 ILE A CA 1
ATOM 578 C C . ILE A 1 76 ? 6.908 21.613 12.076 1.00 77.81 76 ILE A C 1
ATOM 580 O O . ILE A 1 76 ? 7.554 21.225 11.104 1.00 77.81 76 ILE A O 1
ATOM 584 N N . ASP A 1 77 ? 7.482 22.047 13.193 1.00 75.38 77 ASP A N 1
ATOM 585 C CA . ASP A 1 77 ? 8.921 22.086 13.445 1.00 75.38 77 ASP A CA 1
ATOM 586 C C . ASP A 1 77 ? 9.373 20.811 14.170 1.00 75.38 77 ASP A C 1
ATOM 588 O O . ASP A 1 77 ? 9.071 20.610 15.349 1.00 75.38 77 ASP A O 1
ATOM 592 N N . PHE A 1 78 ? 10.109 19.950 13.466 1.00 71.44 78 PHE A N 1
ATOM 593 C CA . PHE A 1 78 ? 10.797 18.804 14.057 1.00 71.44 78 PHE A CA 1
ATOM 594 C C . PHE A 1 78 ? 12.164 19.265 14.563 1.00 71.44 78 PHE A C 1
ATOM 596 O O . PHE A 1 78 ? 13.100 19.451 13.781 1.00 71.44 78 PHE A O 1
ATOM 603 N N . ALA A 1 79 ? 12.290 19.454 15.876 1.00 63.31 79 ALA A N 1
ATOM 604 C CA . ALA A 1 79 ? 13.517 19.966 16.471 1.00 63.31 79 ALA A CA 1
ATOM 605 C C . ALA A 1 79 ? 14.649 18.925 16.375 1.00 63.31 79 ALA A C 1
ATOM 607 O O . ALA A 1 79 ? 14.799 18.086 17.252 1.00 63.31 79 ALA A O 1
ATOM 608 N N . SER A 1 80 ? 15.465 18.971 15.320 1.00 52.09 80 SER A N 1
ATOM 609 C CA . SER A 1 80 ? 16.607 18.061 15.166 1.00 52.09 80 SER A CA 1
ATOM 610 C C . SER A 1 80 ? 17.663 18.303 16.251 1.00 52.09 80 SER A C 1
ATOM 612 O O . SER A 1 80 ? 18.167 19.419 16.403 1.00 52.09 80 SER A O 1
ATOM 614 N N . ALA A 1 81 ? 18.058 17.240 16.961 1.00 48.12 81 ALA A N 1
ATOM 615 C CA . ALA A 1 81 ? 19.146 17.259 17.945 1.00 48.12 81 ALA A CA 1
ATOM 616 C C . ALA A 1 81 ? 20.522 17.617 17.332 1.00 48.12 81 ALA A C 1
ATOM 618 O O . ALA A 1 81 ? 21.453 17.970 18.051 1.00 48.12 81 ALA A O 1
ATOM 619 N N . ASN A 1 82 ? 20.651 17.598 15.998 1.00 40.69 82 ASN A N 1
ATOM 620 C CA . ASN A 1 82 ? 21.916 17.777 15.278 1.00 40.69 82 ASN A CA 1
ATOM 621 C C . ASN A 1 82 ? 22.142 19.174 14.682 1.00 40.69 82 ASN A C 1
ATOM 623 O O . ASN A 1 82 ? 22.889 19.318 13.713 1.00 40.69 82 ASN A O 1
ATOM 627 N N . ASN A 1 83 ? 21.602 20.234 15.283 1.00 38.75 83 ASN A N 1
ATOM 628 C CA . ASN A 1 83 ? 22.129 21.574 15.013 1.00 38.75 83 ASN A CA 1
ATOM 629 C C . ASN A 1 83 ? 23.410 21.811 15.828 1.00 38.75 83 ASN A C 1
ATOM 631 O O . ASN A 1 83 ? 23.454 22.631 16.740 1.00 38.75 83 ASN A O 1
ATOM 635 N N . GLY A 1 84 ? 24.491 21.131 15.427 1.00 34.25 84 GLY A N 1
ATOM 636 C CA . GLY A 1 84 ? 25.882 21.458 15.775 1.00 34.25 84 GLY A CA 1
ATOM 637 C C . GLY A 1 84 ? 26.377 22.773 15.148 1.00 34.25 84 GLY A C 1
ATOM 638 O O . GLY A 1 84 ? 27.560 22.922 14.860 1.00 34.25 84 GLY A O 1
ATOM 639 N N . GLY A 1 85 ? 25.465 23.715 14.908 1.00 34.12 85 GLY A N 1
ATOM 640 C CA . GLY A 1 85 ? 25.726 25.080 14.481 1.00 34.12 85 GLY A CA 1
ATOM 641 C C . GLY A 1 85 ? 25.032 26.018 15.457 1.00 34.12 85 GLY A C 1
ATOM 642 O O . GLY A 1 85 ? 23.861 26.352 15.283 1.00 34.12 85 GLY A O 1
ATOM 643 N N . ASP A 1 86 ? 25.751 26.407 16.508 1.00 37.31 86 ASP A N 1
ATOM 644 C CA . ASP A 1 86 ? 25.356 27.464 17.436 1.00 37.31 86 ASP A CA 1
ATOM 645 C C . ASP A 1 86 ? 25.055 28.756 16.658 1.00 37.31 86 ASP A C 1
ATOM 647 O O . ASP A 1 86 ? 25.971 29.477 16.274 1.00 37.31 86 ASP A O 1
ATOM 651 N N . ASN A 1 87 ? 23.775 29.054 16.417 1.00 32.56 87 ASN A N 1
ATOM 652 C CA . ASN A 1 87 ? 23.324 30.415 16.093 1.00 32.56 87 ASN A CA 1
ATOM 653 C C . ASN A 1 87 ? 21.857 30.720 16.443 1.00 32.56 87 ASN A C 1
ATOM 655 O O . ASN A 1 87 ? 21.411 31.847 16.233 1.00 32.56 87 ASN A O 1
ATOM 659 N N . TYR A 1 88 ? 21.106 29.789 17.043 1.00 30.25 88 TYR A N 1
ATOM 660 C CA . TYR A 1 88 ? 19.829 30.137 17.672 1.00 30.25 88 TYR A CA 1
ATOM 661 C C . TYR A 1 88 ? 20.064 30.526 19.139 1.00 30.25 88 TYR A C 1
ATOM 663 O O . TYR A 1 88 ? 20.628 29.729 19.894 1.00 30.25 88 TYR A O 1
ATOM 671 N N . PRO A 1 89 ? 19.666 31.736 19.582 1.00 29.55 89 PRO A N 1
ATOM 672 C CA . PRO A 1 89 ? 19.892 32.167 20.953 1.00 29.55 89 PRO A CA 1
ATOM 673 C C . PRO A 1 89 ? 19.135 31.250 21.920 1.00 29.55 89 PRO A C 1
ATOM 675 O O . PRO A 1 89 ? 17.905 31.251 21.967 1.00 29.55 89 PRO A O 1
ATOM 678 N N . ARG A 1 90 ? 19.886 30.480 22.720 1.00 33.06 90 ARG A N 1
ATOM 679 C CA . ARG A 1 90 ? 19.370 29.723 23.868 1.00 33.06 90 ARG A CA 1
ATOM 680 C C . ARG A 1 90 ? 18.846 30.703 24.920 1.00 33.06 90 ARG A C 1
ATOM 682 O O . ARG A 1 90 ? 19.568 31.102 25.834 1.00 33.06 90 ARG A O 1
ATOM 689 N N . GLN A 1 91 ? 17.588 31.118 24.810 1.00 30.25 91 GLN A N 1
ATOM 690 C CA . GLN A 1 91 ? 16.916 31.837 25.888 1.00 30.25 91 GLN A CA 1
ATOM 691 C C . GLN A 1 91 ? 16.275 30.845 26.868 1.00 30.25 91 GLN A C 1
ATOM 693 O O . GLN A 1 91 ? 15.202 30.317 26.627 1.00 30.25 91 GLN A O 1
ATOM 698 N N . HIS A 1 92 ? 17.005 30.622 27.966 1.00 28.69 92 HIS A N 1
ATOM 699 C CA . HIS A 1 92 ? 16.537 30.514 29.354 1.00 28.69 92 HIS A CA 1
ATOM 700 C C . HIS A 1 92 ? 15.497 29.430 29.711 1.00 28.69 92 HIS A C 1
ATOM 702 O O . HIS A 1 92 ? 14.314 29.560 29.433 1.00 28.69 92 HIS A O 1
ATOM 708 N N . GLY A 1 93 ? 15.952 28.453 30.511 1.00 27.22 93 GLY A N 1
ATOM 709 C CA . GLY A 1 93 ? 15.124 27.727 31.483 1.00 27.22 93 GLY A CA 1
ATOM 710 C C . GLY A 1 93 ? 14.248 26.616 30.912 1.00 27.22 93 GLY A C 1
ATOM 711 O O . GLY A 1 93 ? 13.035 26.769 30.829 1.00 27.22 93 GLY A O 1
ATOM 712 N N . ILE A 1 94 ? 14.845 25.467 30.584 1.00 27.69 94 ILE A N 1
ATOM 713 C CA . ILE A 1 94 ? 14.091 24.265 30.208 1.00 27.69 94 ILE A CA 1
ATOM 714 C C . ILE A 1 94 ? 13.487 23.660 31.484 1.00 27.69 94 ILE A C 1
ATOM 716 O O . ILE A 1 94 ? 14.113 22.864 32.182 1.00 27.69 94 ILE A O 1
ATOM 720 N N . ALA A 1 95 ? 12.273 24.096 31.815 1.00 24.61 95 ALA A N 1
ATOM 721 C CA . ALA A 1 95 ? 11.348 23.306 32.615 1.00 24.61 95 ALA A CA 1
ATOM 722 C C . ALA A 1 95 ? 10.984 22.036 31.825 1.00 24.61 95 ALA A C 1
ATOM 724 O O . ALA A 1 95 ? 10.910 22.087 30.597 1.00 24.61 95 ALA A O 1
ATOM 725 N N . ARG A 1 96 ? 10.779 20.909 32.524 1.00 27.98 96 ARG A N 1
ATOM 726 C CA . ARG A 1 96 ? 10.278 19.643 31.955 1.00 27.98 96 ARG A CA 1
ATOM 727 C C . ARG A 1 96 ? 9.155 19.928 30.947 1.00 27.98 96 ARG A C 1
ATOM 729 O O . ARG A 1 96 ? 8.144 20.521 31.313 1.00 27.98 96 ARG A O 1
ATOM 736 N N . ILE A 1 97 ? 9.386 19.565 29.687 1.00 34.34 97 ILE A N 1
ATOM 737 C CA . ILE A 1 97 ? 8.514 19.888 28.556 1.00 34.34 97 ILE A CA 1
ATOM 738 C C . ILE A 1 97 ? 7.373 18.865 28.531 1.00 34.34 97 ILE A C 1
ATOM 740 O O . ILE A 1 97 ? 7.607 17.683 28.309 1.00 34.34 97 ILE A O 1
ATOM 744 N N . THR A 1 98 ? 6.148 19.321 28.785 1.00 34.12 98 THR A N 1
ATOM 745 C CA . THR A 1 98 ? 4.895 18.568 28.587 1.00 34.12 98 THR A CA 1
ATOM 746 C C . THR A 1 98 ? 4.713 18.248 27.088 1.00 34.12 98 THR A C 1
ATOM 748 O O . THR A 1 98 ? 5.163 19.059 26.272 1.00 34.12 98 THR A O 1
ATOM 751 N N . PRO A 1 99 ? 4.056 17.142 26.672 1.00 39.81 99 PRO A N 1
ATOM 752 C CA . PRO A 1 99 ? 4.163 16.605 25.302 1.00 39.81 99 PRO A CA 1
ATOM 753 C C . PRO A 1 99 ? 3.583 17.457 24.162 1.00 39.81 99 PRO A C 1
ATOM 755 O O . PRO A 1 99 ? 3.641 17.034 23.008 1.00 39.81 99 PRO A O 1
ATOM 758 N N . LEU A 1 100 ? 3.049 18.648 24.440 1.00 41.03 100 LEU A N 1
ATOM 759 C CA . LEU A 1 100 ? 2.450 19.502 23.427 1.00 41.03 100 LEU A CA 1
ATOM 760 C C . LEU A 1 100 ? 2.556 20.979 23.814 1.00 41.03 100 LEU A C 1
ATOM 762 O O . LEU A 1 100 ? 1.858 21.465 24.701 1.00 41.03 100 LEU A O 1
ATOM 766 N N . GLN A 1 101 ? 3.455 21.709 23.153 1.00 45.19 101 GLN A N 1
ATOM 767 C CA . GLN A 1 101 ? 3.480 23.167 23.219 1.00 45.19 101 GLN A CA 1
ATOM 768 C C . GLN A 1 101 ? 3.050 23.735 21.870 1.00 45.19 101 GLN A C 1
ATOM 770 O O . GLN A 1 101 ? 3.845 23.818 20.933 1.00 45.19 101 GLN A O 1
ATOM 775 N N . ILE A 1 102 ? 1.802 24.203 21.801 1.00 46.91 102 ILE A N 1
ATOM 776 C CA . ILE A 1 102 ? 1.423 25.254 20.857 1.00 46.91 102 ILE A CA 1
ATOM 777 C C . ILE A 1 102 ? 2.240 26.479 21.269 1.00 46.91 102 ILE A C 1
ATOM 779 O O . ILE A 1 102 ? 1.908 27.178 22.225 1.00 46.91 102 ILE A O 1
ATOM 783 N N . THR A 1 103 ? 3.362 26.715 20.592 1.00 49.47 103 THR A N 1
ATOM 784 C CA . THR A 1 103 ? 4.191 27.896 20.884 1.00 49.47 103 THR A CA 1
ATOM 785 C C . THR A 1 103 ? 3.455 29.183 20.492 1.00 49.47 103 THR A C 1
ATOM 787 O O . THR A 1 103 ? 3.685 30.239 21.086 1.00 49.47 103 THR A O 1
ATOM 790 N N . ARG A 1 104 ? 2.559 29.080 19.496 1.00 54.12 104 ARG A N 1
ATOM 791 C CA . ARG A 1 104 ? 1.570 30.063 19.023 1.00 54.12 104 ARG A CA 1
ATOM 792 C C . ARG A 1 104 ? 0.643 29.377 17.985 1.00 54.12 104 ARG A C 1
ATOM 794 O O . ARG A 1 104 ? 1.103 28.417 17.368 1.00 54.12 104 ARG A O 1
ATOM 801 N N . PRO A 1 105 ? -0.626 29.805 17.796 1.00 61.53 105 PRO A N 1
ATOM 802 C CA . PRO A 1 105 ? -1.534 29.200 16.808 1.00 61.53 105 PRO A CA 1
ATOM 803 C C . PRO A 1 105 ? -0.878 29.078 15.426 1.00 61.53 105 PRO A C 1
ATOM 805 O O . PRO A 1 105 ? -0.219 30.023 14.986 1.00 61.53 105 PRO A O 1
ATOM 808 N N . GLY A 1 106 ? -1.015 27.921 14.774 1.00 66.06 106 GLY A N 1
ATOM 809 C CA . GLY A 1 106 ? -0.355 27.622 13.499 1.00 66.06 106 GLY A CA 1
ATOM 810 C C . GLY A 1 106 ? 1.131 27.224 13.569 1.00 66.06 106 GLY A C 1
ATOM 811 O O . GLY A 1 106 ? 1.709 26.970 12.519 1.00 66.06 106 GLY A O 1
ATOM 812 N N . ILE A 1 107 ? 1.777 27.137 14.744 1.00 73.56 107 ILE A N 1
ATOM 813 C CA . ILE A 1 107 ? 3.155 26.611 14.867 1.00 73.56 107 ILE A CA 1
ATOM 814 C C . ILE A 1 107 ? 3.230 25.503 15.921 1.00 73.56 107 ILE A C 1
ATOM 816 O O . ILE A 1 107 ? 3.156 25.753 17.131 1.00 73.56 107 ILE A O 1
ATOM 820 N N . TYR A 1 108 ? 3.475 24.289 15.440 1.00 72.06 108 TYR A N 1
ATOM 821 C CA . TYR A 1 108 ? 3.620 23.067 16.219 1.00 72.06 108 TYR A CA 1
ATOM 822 C C . TYR A 1 108 ? 5.090 22.692 16.314 1.00 72.06 108 TYR A C 1
ATOM 824 O O . TYR A 1 108 ? 5.805 22.735 15.317 1.00 72.06 108 TYR A O 1
ATOM 832 N N . LYS A 1 109 ? 5.546 22.303 17.505 1.00 70.94 109 LYS A N 1
ATOM 833 C CA . LYS A 1 109 ? 6.917 21.836 17.714 1.00 70.94 109 LYS A CA 1
ATOM 834 C C . LYS A 1 109 ? 6.913 20.394 18.200 1.00 70.94 109 LYS A C 1
ATOM 836 O O . LYS A 1 109 ? 6.367 20.106 19.263 1.00 70.94 109 LYS A O 1
ATOM 841 N N . VAL A 1 110 ? 7.557 19.512 17.445 1.00 73.25 110 VAL A N 1
ATOM 842 C CA . VAL A 1 110 ? 7.804 18.122 17.829 1.00 73.25 110 VAL A CA 1
ATOM 843 C C . VAL A 1 110 ? 9.170 18.079 18.508 1.00 73.25 110 VAL A C 1
ATOM 845 O O . VAL A 1 110 ? 10.206 18.289 17.872 1.00 73.25 110 VAL A O 1
ATOM 848 N N . GLY A 1 111 ? 9.161 17.909 19.830 1.00 66.81 111 GLY A N 1
ATOM 849 C CA . GLY A 1 111 ? 10.385 17.751 20.613 1.00 66.81 111 GLY A CA 1
ATOM 850 C C . GLY A 1 111 ? 11.019 16.382 20.376 1.00 66.81 111 GLY A C 1
ATOM 851 O O . GLY A 1 111 ? 10.304 15.411 20.161 1.00 66.81 111 GLY A O 1
ATOM 852 N N . VAL A 1 112 ? 12.348 16.317 20.438 1.00 65.94 112 VAL A N 1
ATOM 853 C CA . VAL A 1 112 ? 13.089 15.050 20.487 1.00 65.94 112 VAL A CA 1
ATOM 854 C C . VAL A 1 112 ? 13.379 14.735 21.947 1.00 65.94 112 VAL A C 1
ATOM 856 O O . VAL A 1 112 ? 13.834 15.604 22.695 1.00 65.94 112 VAL A O 1
ATOM 859 N N . ASP A 1 113 ? 13.078 13.507 22.339 1.00 68.31 113 ASP A N 1
ATOM 860 C CA . ASP A 1 113 ? 13.290 12.972 23.676 1.00 68.31 113 ASP A CA 1
ATOM 861 C C . ASP A 1 113 ? 14.240 11.782 23.531 1.00 68.31 113 ASP A C 1
ATOM 863 O O . ASP A 1 113 ? 13.838 10.734 23.036 1.00 68.31 113 ASP A O 1
ATOM 867 N N . GLU A 1 114 ? 15.517 11.974 23.879 1.00 64.38 114 GLU A N 1
ATOM 868 C CA . GLU A 1 114 ? 16.582 10.983 23.636 1.00 64.38 114 GLU A CA 1
ATOM 869 C C . GLU A 1 114 ? 16.344 9.650 24.366 1.00 64.38 114 GLU A C 1
ATOM 871 O O . GLU A 1 114 ? 16.893 8.625 23.960 1.00 64.38 114 GLU A O 1
ATOM 876 N N . ASP A 1 115 ? 15.516 9.658 25.415 1.00 66.19 115 ASP A N 1
ATOM 877 C CA . ASP A 1 115 ? 15.155 8.470 26.189 1.00 66.19 115 ASP A CA 1
ATOM 878 C C . ASP A 1 115 ? 13.897 7.765 25.638 1.00 66.19 115 ASP A C 1
ATOM 880 O O . ASP A 1 115 ? 13.559 6.660 26.077 1.00 66.19 115 ASP A O 1
ATOM 884 N N . ARG A 1 116 ? 13.195 8.368 24.667 1.00 69.25 116 ARG A N 1
ATOM 885 C CA . ARG A 1 116 ? 11.960 7.823 24.097 1.00 69.25 116 ARG A CA 1
ATOM 886 C C . ARG A 1 116 ? 12.250 6.772 23.030 1.00 69.25 116 ARG A C 1
ATOM 888 O O . ARG A 1 116 ? 13.159 6.894 22.214 1.00 69.25 116 ARG A O 1
ATOM 895 N N . SER A 1 117 ? 11.432 5.722 23.002 1.00 73.75 117 SER A N 1
ATOM 896 C CA . SER A 1 117 ? 11.494 4.719 21.938 1.00 73.75 117 SER A CA 1
ATOM 897 C C . SER A 1 117 ? 11.096 5.321 20.581 1.00 73.75 117 SER A C 1
ATOM 899 O O . SER A 1 117 ? 10.302 6.259 20.510 1.00 73.75 117 SER A O 1
ATOM 901 N N . LEU A 1 118 ? 11.571 4.718 19.483 1.00 72.75 118 LEU A N 1
ATOM 902 C CA . LEU A 1 118 ? 11.139 5.072 18.120 1.00 72.75 118 LEU A CA 1
ATOM 903 C C . LEU A 1 118 ? 9.604 5.061 17.982 1.00 72.75 118 LEU A C 1
ATOM 905 O O . LEU A 1 118 ? 9.030 5.872 17.261 1.00 72.75 118 LEU A O 1
ATOM 909 N N . GLU A 1 119 ? 8.929 4.150 18.685 1.00 70.25 119 GLU A N 1
ATOM 910 C CA . GLU A 1 119 ? 7.466 4.078 18.717 1.00 70.25 119 GLU A CA 1
ATOM 911 C C . GLU A 1 119 ? 6.845 5.317 19.357 1.00 70.25 119 GLU A C 1
ATOM 913 O O . GLU A 1 119 ? 5.895 5.875 18.810 1.00 70.25 119 GLU A O 1
ATOM 918 N N . GLY A 1 120 ? 7.398 5.773 20.482 1.00 74.56 120 GLY A N 1
ATOM 919 C CA . GLY A 1 120 ? 6.942 6.980 21.157 1.00 74.56 120 GLY A CA 1
ATOM 920 C C . GLY A 1 120 ? 7.208 8.250 20.341 1.00 74.56 120 GLY A C 1
ATOM 921 O O . GLY A 1 120 ? 6.382 9.164 20.348 1.00 74.56 120 GLY A O 1
ATOM 922 N N . GLU A 1 121 ? 8.323 8.317 19.606 1.00 77.50 121 GLU A N 1
ATOM 923 C CA . GLU A 1 121 ? 8.599 9.421 18.674 1.00 77.50 121 GLU A CA 1
ATOM 924 C C . GLU A 1 121 ? 7.587 9.449 17.518 1.00 77.50 121 GLU A C 1
ATOM 926 O O . GLU A 1 121 ? 7.000 10.492 17.214 1.00 77.50 121 GLU A O 1
ATOM 931 N N . LEU A 1 122 ? 7.320 8.290 16.903 1.00 76.44 122 LEU A N 1
ATOM 932 C CA . LEU A 1 122 ? 6.321 8.154 15.839 1.00 76.44 122 LEU A CA 1
ATOM 933 C C . LEU A 1 122 ? 4.906 8.469 16.337 1.00 76.44 122 LEU A C 1
ATOM 935 O O . LEU A 1 122 ? 4.129 9.112 15.620 1.00 76.44 122 LEU A O 1
ATOM 939 N N . ALA A 1 123 ? 4.567 8.046 17.556 1.00 78.62 123 ALA A N 1
ATOM 940 C CA . ALA A 1 123 ? 3.294 8.363 18.186 1.00 78.62 123 ALA A CA 1
ATOM 941 C C . ALA A 1 123 ? 3.144 9.875 18.399 1.00 78.62 123 ALA A C 1
ATOM 943 O O . ALA A 1 123 ? 2.106 10.440 18.051 1.00 78.62 123 ALA A O 1
ATOM 944 N N . GLN A 1 124 ? 4.200 10.549 18.868 1.00 81.31 124 GLN A N 1
ATOM 945 C CA . GLN A 1 124 ? 4.193 12.001 19.031 1.00 81.31 124 GLN A CA 1
ATOM 946 C C . GLN A 1 124 ? 3.981 12.731 17.709 1.00 81.31 124 GLN A C 1
ATOM 948 O O . GLN A 1 124 ? 3.103 13.588 17.612 1.00 81.31 124 GLN A O 1
ATOM 953 N N . ALA A 1 125 ? 4.756 12.376 16.684 1.00 80.62 125 ALA A N 1
ATOM 954 C CA . ALA A 1 125 ? 4.631 12.982 15.365 1.00 80.62 125 ALA A CA 1
ATOM 955 C C . ALA A 1 125 ? 3.219 12.786 14.786 1.00 80.62 125 ALA A C 1
ATOM 957 O O . ALA A 1 125 ? 2.633 13.720 14.239 1.00 80.62 125 ALA A O 1
ATOM 958 N N . SER A 1 126 ? 2.647 11.590 14.957 1.00 81.94 126 SER A N 1
ATOM 959 C CA . SER A 1 126 ? 1.297 11.262 14.484 1.00 81.94 126 SER A CA 1
ATOM 960 C C . SER A 1 126 ? 0.210 12.043 15.227 1.00 81.94 126 SER A C 1
ATOM 962 O O . SER A 1 126 ? -0.734 12.519 14.599 1.00 81.94 126 SER A O 1
ATOM 964 N N . ALA A 1 127 ? 0.339 12.200 16.547 1.00 81.75 127 ALA A N 1
ATOM 965 C CA . ALA A 1 127 ? -0.594 12.983 17.352 1.00 81.75 127 ALA A CA 1
ATOM 966 C C . ALA A 1 127 ? -0.566 14.469 16.961 1.00 81.75 127 ALA A C 1
ATOM 968 O O . ALA A 1 127 ? -1.616 15.058 16.716 1.00 81.75 127 ALA A O 1
ATOM 969 N N . VAL A 1 128 ? 0.630 15.046 16.794 1.00 82.44 128 VAL A N 1
ATOM 970 C CA . VAL A 1 128 ? 0.791 16.435 16.332 1.00 82.44 128 VAL A CA 1
ATOM 971 C C . VAL A 1 128 ? 0.186 16.634 14.942 1.00 82.44 128 VAL A C 1
ATOM 973 O O . VAL A 1 128 ? -0.499 17.627 14.710 1.00 82.44 128 VAL A O 1
ATOM 976 N N . ALA A 1 129 ? 0.380 15.683 14.023 1.00 82.00 129 ALA A N 1
ATOM 977 C CA . ALA A 1 129 ? -0.235 15.744 12.698 1.00 82.00 129 ALA A CA 1
ATOM 978 C C . ALA A 1 129 ? -1.774 15.722 12.762 1.00 82.00 129 ALA A C 1
ATOM 980 O O . ALA A 1 129 ? -2.430 16.430 11.998 1.00 82.00 129 ALA A O 1
ATOM 981 N N . LEU A 1 130 ? -2.359 14.940 13.677 1.00 82.75 130 LEU A N 1
ATOM 982 C CA . LEU A 1 130 ? -3.810 14.882 13.860 1.00 82.75 130 LEU A CA 1
ATOM 983 C C . LEU A 1 130 ? -4.384 16.192 14.396 1.00 82.75 130 LEU A C 1
ATOM 985 O O . LEU A 1 130 ? -5.422 16.651 13.922 1.00 82.75 130 LEU A O 1
ATOM 989 N N . GLU A 1 131 ? -3.719 16.789 15.377 1.00 79.62 131 GLU A N 1
ATOM 990 C CA . GLU A 1 131 ? -4.136 18.070 15.944 1.00 79.62 131 GLU A CA 1
ATOM 991 C C . GLU A 1 131 ? -4.000 19.204 14.932 1.00 79.62 131 GLU A C 1
ATOM 993 O O . GLU A 1 131 ? -4.931 19.992 14.767 1.00 79.62 131 GLU A O 1
ATOM 998 N N . ALA A 1 132 ? -2.900 19.223 14.176 1.00 80.00 132 ALA A N 1
ATOM 999 C CA . ALA A 1 132 ? -2.721 20.149 13.067 1.00 80.00 132 ALA A CA 1
ATOM 1000 C C . ALA A 1 132 ? -3.857 20.023 12.036 1.00 80.00 132 ALA A C 1
ATOM 1002 O O . ALA A 1 132 ? -4.424 21.029 11.612 1.00 80.00 132 ALA A O 1
ATOM 1003 N N . ALA A 1 133 ? -4.245 18.793 11.682 1.00 78.75 133 ALA A N 1
ATOM 1004 C CA . ALA A 1 133 ? -5.378 18.546 10.792 1.00 78.75 133 ALA A CA 1
ATOM 1005 C C . ALA A 1 133 ? -6.722 19.002 11.394 1.00 78.75 133 ALA A C 1
ATOM 1007 O O . ALA A 1 133 ? -7.584 19.487 10.662 1.00 78.75 133 ALA A O 1
ATOM 1008 N N . ALA A 1 134 ? -6.906 18.883 12.716 1.00 75.69 134 ALA A N 1
ATOM 1009 C CA . ALA A 1 134 ? -8.091 19.397 13.407 1.00 75.69 134 ALA A CA 1
ATOM 1010 C C . ALA A 1 134 ? -8.181 20.930 13.315 1.00 75.69 134 ALA A C 1
ATOM 1012 O O . ALA A 1 134 ? -9.245 21.470 13.019 1.00 75.69 134 ALA A O 1
ATOM 1013 N N . GLU A 1 135 ? -7.064 21.632 13.551 1.00 77.38 135 GLU A N 1
ATOM 1014 C CA . GLU A 1 135 ? -7.010 23.097 13.480 1.00 77.38 135 GLU A CA 1
ATOM 1015 C C . GLU A 1 135 ? -7.322 23.600 12.066 1.00 77.38 135 GLU A C 1
ATOM 1017 O O . GLU A 1 135 ? -8.064 24.572 11.917 1.00 77.38 135 GLU A O 1
ATOM 1022 N N . LEU A 1 136 ? -6.789 22.933 11.037 1.00 77.31 136 LEU A N 1
ATOM 1023 C CA . LEU A 1 136 ? -7.057 23.283 9.640 1.00 77.31 136 LEU A CA 1
ATOM 1024 C C . LEU A 1 136 ? -8.547 23.139 9.299 1.00 77.31 136 LEU A C 1
ATOM 1026 O O . LEU A 1 136 ? -9.145 24.096 8.814 1.00 77.31 136 LEU A O 1
ATOM 1030 N N . LYS A 1 137 ? -9.183 22.017 9.665 1.00 74.56 137 LYS A N 1
ATOM 1031 C CA . LYS A 1 137 ? -10.632 21.823 9.463 1.00 74.56 137 LYS A CA 1
ATOM 1032 C C . LYS A 1 137 ? -11.478 22.904 10.142 1.00 74.56 137 LYS A C 1
ATOM 1034 O O . LYS A 1 137 ? -12.405 23.434 9.539 1.00 74.56 137 LYS A O 1
ATOM 1039 N N . LEU A 1 138 ? -11.152 23.275 11.384 1.00 66.25 138 LEU A N 1
ATOM 1040 C CA . LEU A 1 138 ? -11.872 24.339 12.097 1.00 66.25 138 LEU A CA 1
ATOM 1041 C C . LEU A 1 138 ? -11.751 25.699 11.390 1.00 66.25 138 LEU A C 1
ATOM 1043 O O . LEU A 1 138 ? -12.689 26.498 11.427 1.00 66.25 138 LEU A O 1
ATOM 1047 N N . LYS A 1 139 ? -10.608 25.980 10.750 1.00 63.19 139 LYS A N 1
ATOM 1048 C CA . LYS A 1 139 ? -10.414 27.203 9.956 1.00 63.19 139 LYS A CA 1
ATOM 1049 C C . LYS A 1 139 ? -11.215 27.171 8.653 1.00 63.19 139 LYS A C 1
ATOM 1051 O O . LYS A 1 139 ? -11.834 28.188 8.337 1.00 63.19 139 LYS A O 1
ATOM 1056 N N . GLU A 1 140 ? -11.256 26.029 7.964 1.00 68.94 140 GLU A N 1
ATOM 1057 C CA . GLU A 1 140 ? -12.077 25.810 6.762 1.00 68.94 140 GLU A CA 1
ATOM 1058 C C . GLU A 1 140 ? -13.576 26.011 7.054 1.00 68.94 140 GLU A C 1
ATOM 1060 O O . GLU A 1 140 ? -14.265 26.727 6.330 1.00 68.94 140 GLU A O 1
ATOM 1065 N N . GLU A 1 141 ? -14.084 25.458 8.161 1.00 64.12 141 GLU A N 1
ATOM 1066 C CA . GLU A 1 141 ? -15.490 25.608 8.568 1.00 64.12 141 GLU A CA 1
ATOM 1067 C C . GLU A 1 141 ? -15.840 27.042 9.014 1.00 64.12 141 GLU A C 1
ATOM 1069 O O . GLU A 1 141 ? -16.964 27.507 8.807 1.00 64.12 141 GLU A O 1
ATOM 1074 N N . ALA A 1 142 ? -14.887 27.766 9.614 1.00 55.47 142 ALA A N 1
ATOM 1075 C CA . ALA A 1 142 ? -15.074 29.149 10.059 1.00 55.47 142 ALA A CA 1
ATOM 1076 C C . ALA A 1 142 ? -15.029 30.176 8.911 1.00 55.47 142 ALA A C 1
ATOM 1078 O O . ALA A 1 142 ? -15.593 31.265 9.044 1.00 55.47 142 ALA A O 1
ATOM 1079 N N . HIS A 1 143 ? -14.370 29.845 7.798 1.00 50.72 143 HIS A N 1
ATOM 1080 C CA . HIS A 1 143 ? -14.274 30.680 6.601 1.00 50.72 143 HIS A CA 1
ATOM 1081 C C . HIS A 1 143 ? -14.623 29.853 5.358 1.00 50.72 143 HIS A C 1
ATOM 1083 O O . HIS A 1 143 ? -13.718 29.496 4.605 1.00 50.72 143 HIS A O 1
ATOM 1089 N N . PRO A 1 144 ? -15.918 29.577 5.094 1.00 49.06 144 PRO A N 1
ATOM 1090 C CA . PRO A 1 144 ? -16.321 28.946 3.846 1.00 49.06 144 PRO A CA 1
ATOM 1091 C C . PRO A 1 144 ? -15.966 29.901 2.706 1.00 49.06 144 PRO A C 1
ATOM 1093 O O . PRO A 1 144 ? -16.648 30.903 2.471 1.00 49.06 144 PRO A O 1
ATOM 1096 N N . THR A 1 145 ? -14.853 29.641 2.032 1.00 42.53 145 THR A N 1
ATOM 1097 C CA . THR A 1 145 ? -14.465 30.379 0.838 1.00 42.53 145 THR A CA 1
ATOM 1098 C C . THR A 1 145 ? -15.561 30.171 -0.208 1.00 42.53 145 THR A C 1
ATOM 1100 O O . THR A 1 145 ? -16.019 29.056 -0.464 1.00 42.53 145 THR A O 1
ATOM 1103 N N . GLY A 1 146 ? -16.070 31.276 -0.765 1.00 42.31 146 GLY A N 1
ATOM 1104 C CA . GLY A 1 146 ? -16.965 31.223 -1.922 1.00 42.31 146 GLY A CA 1
ATOM 1105 C C . GLY A 1 146 ? -16.266 30.556 -3.115 1.00 42.31 146 GLY A C 1
ATOM 1106 O O . GLY A 1 146 ? -15.059 30.324 -3.058 1.00 42.31 146 GLY A O 1
ATOM 1107 N N . PRO A 1 147 ? -16.988 30.236 -4.204 1.00 40.38 147 PRO A N 1
ATOM 1108 C CA . PRO A 1 147 ? -16.400 29.552 -5.348 1.00 40.38 147 PRO A CA 1
ATOM 1109 C C . PRO A 1 147 ? -15.467 30.510 -6.101 1.00 40.38 147 PRO A C 1
ATOM 1111 O O . PRO A 1 147 ? -15.885 31.154 -7.061 1.00 40.38 147 PRO A O 1
ATOM 1114 N N . ASP A 1 148 ? -14.217 30.621 -5.655 1.00 34.19 148 ASP A N 1
ATOM 1115 C CA . ASP A 1 148 ? -13.194 31.419 -6.315 1.00 34.19 148 ASP A CA 1
ATOM 1116 C C . ASP A 1 148 ? -12.351 30.553 -7.251 1.00 34.19 148 ASP A C 1
ATOM 1118 O O . ASP A 1 148 ? -11.672 29.594 -6.891 1.00 34.19 148 ASP A O 1
ATOM 1122 N N . THR A 1 149 ? -12.432 30.943 -8.515 1.00 37.44 149 THR A N 1
ATOM 1123 C CA . THR A 1 149 ? -11.622 30.506 -9.638 1.00 37.44 149 THR A CA 1
ATOM 1124 C C . THR A 1 149 ? -10.173 30.976 -9.480 1.00 37.44 149 THR A C 1
ATOM 1126 O O . THR A 1 149 ? -9.880 32.126 -9.797 1.00 37.44 149 THR A O 1
ATOM 1129 N N . ALA A 1 150 ? -9.261 30.101 -9.059 1.00 30.30 150 ALA A N 1
ATOM 1130 C CA . ALA A 1 150 ? -7.867 30.042 -9.517 1.00 30.30 150 ALA A CA 1
ATOM 1131 C C . ALA A 1 150 ? -7.168 28.835 -8.881 1.00 30.30 150 ALA A C 1
ATOM 1133 O O . ALA A 1 150 ? -7.249 28.608 -7.682 1.00 30.30 150 ALA A O 1
ATOM 1134 N N . SER A 1 151 ? -6.473 28.080 -9.722 1.00 34.94 151 SER A N 1
ATOM 1135 C CA . SER A 1 151 ? -5.690 26.887 -9.423 1.00 34.94 151 SER A CA 1
ATOM 1136 C C . SER A 1 151 ? -4.664 27.094 -8.301 1.00 34.94 151 SER A C 1
ATOM 1138 O O . SER A 1 151 ? -3.521 27.473 -8.564 1.00 34.94 151 SER A O 1
ATOM 1140 N N . ALA A 1 152 ? -5.039 26.781 -7.066 1.00 29.30 152 ALA A N 1
ATOM 1141 C CA . ALA A 1 152 ? -4.121 26.105 -6.170 1.00 29.30 152 ALA A CA 1
ATOM 1142 C C . ALA A 1 152 ? -4.142 24.637 -6.598 1.00 29.30 152 ALA A C 1
ATOM 1144 O O . ALA A 1 152 ? -5.205 24.038 -6.745 1.00 29.30 152 ALA A O 1
ATOM 1145 N N . SER A 1 153 ? -2.979 24.085 -6.921 1.00 30.78 153 SER A N 1
ATOM 1146 C CA . SER A 1 153 ? -2.812 22.651 -7.102 1.00 30.78 153 SER A CA 1
ATOM 1147 C C . SER A 1 153 ? -3.081 21.991 -5.756 1.00 30.78 153 SER A C 1
ATOM 1149 O O . SER A 1 153 ? -2.154 21.782 -4.970 1.00 30.78 153 SER A O 1
ATOM 1151 N N . ASP A 1 154 ? -4.352 21.729 -5.475 1.00 27.31 154 ASP A N 1
ATOM 1152 C CA . ASP A 1 154 ? -4.754 20.848 -4.403 1.00 27.31 154 ASP A CA 1
ATOM 1153 C C . ASP A 1 154 ? -3.955 19.564 -4.591 1.00 27.31 154 ASP A C 1
ATOM 1155 O O . ASP A 1 154 ? -4.145 18.816 -5.551 1.00 27.31 154 ASP A O 1
ATOM 1159 N N . VAL A 1 155 ? -3.060 19.284 -3.645 1.00 29.86 155 VAL A N 1
ATOM 1160 C CA . VAL A 1 155 ? -2.498 17.946 -3.435 1.00 29.86 155 VAL A CA 1
ATOM 1161 C C . VAL A 1 155 ? -3.593 17.072 -2.805 1.00 29.86 155 VAL A C 1
ATOM 1163 O O . VAL A 1 155 ? -3.369 16.280 -1.896 1.00 29.86 155 VAL A O 1
ATOM 1166 N N . HIS A 1 156 ? -4.823 17.203 -3.298 1.00 30.58 156 HIS A N 1
ATOM 1167 C CA . HIS A 1 156 ? -5.705 16.076 -3.374 1.00 30.58 156 HIS A CA 1
ATOM 1168 C C . HIS A 1 156 ? -5.043 15.117 -4.359 1.00 30.58 156 HIS A C 1
ATOM 1170 O O . HIS A 1 156 ? -4.937 15.373 -5.557 1.00 30.58 156 HIS A O 1
ATOM 1176 N N . LEU A 1 157 ? -4.615 13.966 -3.845 1.00 34.38 157 LEU A N 1
ATOM 1177 C CA . LEU A 1 157 ? -4.647 12.725 -4.611 1.00 34.38 157 LEU A CA 1
ATOM 1178 C C . LEU A 1 157 ? -6.118 12.459 -4.968 1.00 34.38 157 LEU A C 1
ATOM 1180 O O . LEU A 1 157 ? -6.758 11.567 -4.414 1.00 34.38 157 LEU A O 1
ATOM 1184 N N . ASP A 1 158 ? -6.679 13.311 -5.824 1.00 30.08 158 ASP A N 1
ATOM 1185 C CA . ASP A 1 158 ? -8.042 13.230 -6.289 1.00 30.08 158 ASP A CA 1
ATOM 1186 C C . ASP A 1 158 ? -8.093 12.045 -7.246 1.00 30.08 158 ASP A C 1
ATOM 1188 O O . ASP A 1 158 ? -7.747 12.105 -8.427 1.00 30.08 158 ASP A O 1
ATOM 1192 N N . HIS A 1 159 ? -8.440 10.895 -6.685 1.00 39.16 159 HIS A N 1
ATOM 1193 C CA . HIS A 1 159 ? -8.716 9.690 -7.441 1.00 39.16 159 HIS A CA 1
ATOM 1194 C C . HIS A 1 159 ? -10.137 9.704 -8.019 1.00 39.16 159 HIS A C 1
ATOM 1196 O O . HIS A 1 159 ? -10.641 8.628 -8.361 1.00 39.16 159 HIS A O 1
ATOM 1202 N N . THR A 1 160 ? -10.792 10.864 -8.185 1.00 30.53 160 THR A N 1
ATOM 1203 C CA . THR A 1 160 ? -12.008 10.951 -9.004 1.00 30.53 160 THR A CA 1
ATOM 1204 C C . THR A 1 160 ? -11.666 10.816 -10.489 1.00 30.53 160 THR A C 1
ATOM 1206 O O . THR A 1 160 ? -11.475 11.729 -11.286 1.00 30.53 160 THR A O 1
ATOM 1209 N N . ARG A 1 161 ? -11.542 9.530 -10.810 1.00 45.75 161 ARG A N 1
ATOM 1210 C CA . ARG A 1 161 ? -11.408 8.858 -12.090 1.00 45.75 161 ARG A CA 1
ATOM 1211 C C . ARG A 1 161 ? -12.410 9.402 -13.106 1.00 45.75 161 ARG A C 1
ATOM 1213 O O . ARG A 1 161 ? -13.596 9.093 -13.040 1.00 45.75 161 ARG A O 1
ATOM 1220 N N . GLY A 1 162 ? -11.908 10.126 -14.100 1.00 27.48 162 GLY A N 1
ATOM 1221 C CA . GLY A 1 162 ? -12.611 10.270 -15.368 1.00 27.48 162 GLY A CA 1
ATOM 1222 C C . GLY A 1 162 ? -12.685 8.909 -16.058 1.00 27.48 162 GLY A C 1
ATOM 1223 O O . GLY A 1 162 ? -11.658 8.353 -16.450 1.00 27.48 162 GLY A O 1
ATOM 1224 N N . GLU A 1 163 ? -13.890 8.360 -16.183 1.00 31.20 163 GLU A N 1
ATOM 1225 C CA . GLU A 1 163 ? -14.155 7.216 -17.048 1.00 31.20 163 GLU A CA 1
ATOM 1226 C C . GLU A 1 163 ? -13.969 7.651 -18.505 1.00 31.20 163 GLU A C 1
ATOM 1228 O O . GLU A 1 163 ? -14.744 8.438 -19.048 1.00 31.20 163 GLU A O 1
ATOM 1233 N N . ILE A 1 164 ? -12.916 7.145 -19.142 1.00 35.91 164 ILE A N 1
ATOM 1234 C CA . ILE A 1 164 ? -12.791 7.130 -20.597 1.00 35.91 164 ILE A CA 1
ATOM 1235 C C . ILE A 1 164 ? -12.882 5.665 -21.007 1.00 35.91 164 ILE A C 1
ATOM 1237 O O . ILE A 1 164 ? -12.169 4.821 -20.461 1.00 35.91 164 ILE A O 1
ATOM 1241 N N . GLU A 1 165 ? -13.793 5.373 -21.934 1.00 32.69 165 GLU A N 1
ATOM 1242 C CA . GLU A 1 165 ? -14.060 4.018 -22.410 1.00 32.69 165 GLU A CA 1
ATOM 1243 C C . GLU A 1 165 ? -12.772 3.310 -22.872 1.00 32.69 165 GLU A C 1
ATOM 1245 O O . GLU A 1 165 ? -11.936 3.927 -23.544 1.00 32.69 165 GLU A O 1
ATOM 1250 N N . PRO A 1 166 ? -12.591 2.016 -22.542 1.00 40.06 166 PRO A N 1
ATOM 1251 C CA . PRO A 1 166 ? -11.435 1.257 -22.993 1.00 40.06 166 PRO A CA 1
ATOM 1252 C C . PRO A 1 166 ? -11.378 1.243 -24.523 1.00 40.06 166 PRO A C 1
ATOM 1254 O O . PRO A 1 166 ? -12.380 1.008 -25.202 1.00 40.06 166 PRO A O 1
ATOM 1257 N N . ALA A 1 167 ? -10.182 1.488 -25.062 1.00 40.56 167 ALA A N 1
ATOM 1258 C CA . ALA A 1 167 ? -9.932 1.423 -26.491 1.00 40.56 167 ALA A CA 1
ATOM 1259 C C . ALA A 1 167 ? -10.391 0.066 -27.059 1.00 40.56 167 ALA A C 1
ATOM 1261 O O . ALA A 1 167 ? -10.173 -0.994 -26.470 1.00 40.56 167 ALA A O 1
ATOM 1262 N N . SER A 1 168 ? -11.060 0.139 -28.212 1.00 38.72 168 SER A N 1
ATOM 1263 C CA . SER A 1 168 ? -11.647 -0.968 -28.976 1.00 38.72 168 SER A CA 1
ATOM 1264 C C . SER A 1 168 ? -10.732 -2.189 -29.121 1.00 38.72 168 SER A C 1
ATOM 1266 O O . SER A 1 168 ? -9.517 -2.033 -29.115 1.00 38.72 168 SER A O 1
ATOM 1268 N N . ALA A 1 169 ? -11.336 -3.358 -29.380 1.00 43.91 169 ALA A N 1
ATOM 1269 C CA . ALA A 1 169 ? -10.772 -4.705 -29.589 1.00 43.91 169 ALA A CA 1
ATOM 1270 C C . ALA A 1 169 ? -9.684 -4.871 -30.693 1.00 43.91 169 ALA A C 1
ATOM 1272 O O . ALA A 1 169 ? -9.711 -5.825 -31.472 1.00 43.91 169 ALA A O 1
ATOM 1273 N N . GLY A 1 170 ? -8.731 -3.945 -30.784 1.00 53.56 170 GLY A N 1
ATOM 1274 C CA . GLY A 1 170 ? -7.519 -4.009 -31.591 1.00 53.56 170 GLY A CA 1
ATOM 1275 C C . GLY A 1 170 ? -6.306 -4.455 -30.767 1.00 53.56 170 GLY A C 1
ATOM 1276 O O . GLY A 1 170 ? -6.348 -4.558 -29.544 1.00 53.56 170 GLY A O 1
ATOM 1277 N N . ARG A 1 171 ? -5.201 -4.748 -31.457 1.00 66.94 171 ARG A N 1
ATOM 1278 C CA . ARG A 1 171 ? -3.925 -5.150 -30.846 1.00 66.94 171 ARG A CA 1
ATOM 1279 C C . ARG A 1 171 ? -3.343 -3.981 -30.032 1.00 66.94 171 ARG A C 1
ATOM 1281 O O . ARG A 1 171 ? -3.226 -2.889 -30.581 1.00 66.94 171 ARG A O 1
ATOM 1288 N N . ALA A 1 172 ? -2.970 -4.224 -28.770 1.00 81.00 172 ALA A N 1
ATOM 1289 C CA . ALA A 1 172 ? -2.447 -3.196 -27.864 1.00 81.00 172 ALA A CA 1
ATOM 1290 C C . ALA A 1 172 ? -1.246 -2.438 -28.460 1.00 81.00 172 ALA A C 1
ATOM 1292 O O . ALA A 1 172 ? -0.341 -3.045 -29.042 1.00 81.00 172 ALA A O 1
ATOM 1293 N N . ARG A 1 173 ? -1.243 -1.114 -28.292 1.00 90.62 173 ARG A N 1
ATOM 1294 C CA . ARG A 1 173 ? -0.198 -0.188 -28.737 1.00 90.62 173 ARG A CA 1
ATOM 1295 C C . ARG A 1 173 ? 0.819 0.020 -27.621 1.00 90.62 173 ARG A C 1
ATOM 1297 O O . ARG A 1 173 ? 0.555 0.733 -26.654 1.00 90.62 173 ARG A O 1
ATOM 1304 N N . VAL A 1 174 ? 1.984 -0.600 -27.750 1.00 93.62 174 VAL A N 1
ATOM 1305 C CA . VAL A 1 174 ? 3.062 -0.525 -26.758 1.00 93.62 174 VAL A CA 1
ATOM 1306 C C . VAL A 1 174 ? 4.106 0.491 -27.206 1.00 93.62 174 VAL A C 1
ATOM 1308 O O . VAL A 1 174 ? 4.616 0.396 -28.321 1.00 93.62 174 VAL A O 1
ATOM 1311 N N . GLY A 1 175 ? 4.469 1.428 -26.336 1.00 95.38 175 GLY A N 1
ATOM 1312 C CA . GLY A 1 175 ? 5.681 2.232 -26.509 1.00 95.38 175 GLY A CA 1
ATOM 1313 C C . GLY A 1 175 ? 6.766 1.795 -25.543 1.00 95.38 175 GLY A C 1
ATOM 1314 O O . GLY A 1 175 ? 6.477 1.484 -24.388 1.00 95.38 175 GLY A O 1
ATOM 1315 N N . VAL A 1 176 ? 8.015 1.756 -26.001 1.00 97.50 176 VAL A N 1
ATOM 1316 C CA . VAL A 1 176 ? 9.152 1.390 -25.148 1.00 97.50 176 VAL A CA 1
ATOM 1317 C C . VAL A 1 176 ? 10.014 2.615 -24.872 1.00 97.50 176 VAL A C 1
ATOM 1319 O O . VAL A 1 176 ? 10.471 3.294 -25.785 1.00 97.50 176 VAL A O 1
ATOM 1322 N N . VAL A 1 177 ? 10.276 2.889 -23.601 1.00 97.50 177 VAL A N 1
ATOM 1323 C CA . VAL A 1 177 ? 11.136 3.991 -23.171 1.00 97.50 177 VAL A CA 1
ATOM 1324 C C . VAL A 1 177 ? 12.474 3.428 -22.709 1.00 97.50 177 VAL A C 1
ATOM 1326 O O . VAL A 1 177 ? 12.526 2.591 -21.810 1.00 97.50 177 VAL A O 1
ATOM 1329 N N . LEU A 1 178 ? 13.566 3.906 -23.298 1.00 98.12 178 LEU A N 1
ATOM 1330 C CA . LEU A 1 178 ? 14.939 3.538 -22.972 1.00 98.12 178 LEU A CA 1
ATOM 1331 C C . LEU A 1 178 ? 15.574 4.640 -22.116 1.00 98.12 178 LEU A C 1
ATOM 1333 O O . LEU A 1 178 ? 15.908 5.723 -22.597 1.00 98.12 178 LEU A O 1
ATOM 1337 N N . CYS A 1 179 ? 15.752 4.377 -20.823 1.00 97.00 179 CYS A N 1
ATOM 1338 C CA . CYS A 1 179 ? 16.402 5.321 -19.920 1.00 97.00 179 CYS A CA 1
ATOM 1339 C C . CYS A 1 179 ? 17.926 5.219 -20.047 1.00 97.00 179 CYS A C 1
ATOM 1341 O O . CYS A 1 179 ? 18.505 4.158 -19.829 1.00 97.00 179 CYS A O 1
ATOM 1343 N N . ARG A 1 180 ? 18.601 6.337 -20.321 1.00 94.44 180 ARG A N 1
ATOM 1344 C CA . ARG A 1 180 ? 20.070 6.425 -20.384 1.00 94.44 180 ARG A CA 1
ATOM 1345 C C . ARG A 1 180 ? 20.701 6.389 -18.991 1.00 94.44 180 ARG A C 1
ATOM 1347 O O . ARG A 1 180 ? 21.867 6.020 -18.845 1.00 94.44 180 ARG A O 1
ATOM 1354 N N . CYS A 1 181 ? 19.932 6.749 -17.959 1.00 90.00 181 CYS A N 1
ATOM 1355 C CA . CYS A 1 181 ? 20.376 6.897 -16.573 1.00 90.00 181 CYS A CA 1
ATOM 1356 C C . CYS A 1 181 ? 21.618 7.805 -16.468 1.00 90.00 181 CYS A C 1
ATOM 1358 O O . CYS A 1 181 ? 22.613 7.442 -15.833 1.00 90.00 181 CYS A O 1
ATOM 1360 N N . GLY A 1 182 ? 21.585 8.953 -17.157 1.00 81.19 182 GLY A N 1
ATOM 1361 C CA . GLY A 1 182 ? 22.730 9.870 -17.258 1.00 81.19 182 GLY A CA 1
ATOM 1362 C C . GLY A 1 182 ? 23.981 9.209 -17.848 1.00 81.19 182 GLY A C 1
ATOM 1363 O O . GLY A 1 182 ? 25.088 9.429 -17.361 1.00 81.19 182 GLY A O 1
ATOM 1364 N N . GLY A 1 183 ? 23.796 8.308 -18.815 1.00 83.06 183 GLY A N 1
ATOM 1365 C CA . GLY A 1 183 ? 24.863 7.535 -19.450 1.00 83.06 183 GLY A CA 1
ATOM 1366 C C . GLY A 1 183 ? 25.223 6.224 -18.750 1.00 83.06 183 GLY A C 1
ATOM 1367 O O . GLY A 1 183 ? 25.954 5.422 -19.325 1.00 83.06 183 GLY A O 1
ATOM 1368 N N . SER A 1 184 ? 24.715 5.939 -17.544 1.00 86.00 184 SER A N 1
ATOM 1369 C CA . SER A 1 184 ? 25.055 4.689 -16.843 1.00 86.00 184 SER A CA 1
ATOM 1370 C C . SER A 1 184 ? 24.565 3.434 -17.567 1.00 86.00 184 SER A C 1
ATOM 1372 O O . SER A 1 184 ? 25.108 2.369 -17.298 1.00 86.00 184 SER A O 1
ATOM 1374 N N . ILE A 1 185 ? 23.529 3.538 -18.402 1.00 93.38 185 ILE A N 1
ATOM 1375 C CA . ILE A 1 185 ? 22.979 2.417 -19.176 1.00 93.38 185 ILE A CA 1
ATOM 1376 C C . ILE A 1 185 ? 23.493 2.493 -20.620 1.00 93.38 185 ILE A C 1
ATOM 1378 O O . ILE A 1 185 ? 24.101 1.548 -21.120 1.00 93.38 185 ILE A O 1
ATOM 1382 N N . SER A 1 186 ? 23.335 3.654 -21.263 1.00 93.56 186 SER A N 1
ATOM 1383 C CA . SER A 1 186 ? 23.675 3.858 -22.679 1.00 93.56 186 SER A CA 1
ATOM 1384 C C . SER A 1 186 ? 25.179 3.884 -22.984 1.00 93.56 186 SER A C 1
ATOM 1386 O O . SER A 1 186 ? 25.558 3.911 -24.147 1.00 93.56 186 SER A O 1
ATOM 1388 N N . SER A 1 187 ? 26.056 3.885 -21.970 1.00 92.56 187 SER A N 1
ATOM 1389 C CA . SER A 1 187 ? 27.505 3.704 -22.174 1.00 92.56 187 SER A CA 1
ATOM 1390 C C . SER A 1 187 ? 27.919 2.246 -22.391 1.00 92.56 187 SER A C 1
ATOM 1392 O O . SER A 1 187 ? 29.052 2.002 -22.799 1.00 92.56 187 SER A O 1
ATOM 1394 N N . VAL A 1 188 ? 27.025 1.291 -22.114 1.00 95.31 188 VAL A N 1
ATOM 1395 C CA . VAL A 1 188 ? 27.284 -0.153 -22.241 1.00 95.31 188 VAL A CA 1
ATOM 1396 C C . VAL A 1 188 ? 26.301 -0.809 -23.209 1.00 95.31 188 VAL A C 1
ATOM 1398 O O . VAL A 1 188 ? 26.707 -1.642 -24.011 1.00 95.31 188 VAL A O 1
ATOM 1401 N N . ILE A 1 189 ? 25.017 -0.450 -23.150 1.00 97.56 189 ILE A N 1
ATOM 1402 C CA . ILE A 1 189 ? 23.991 -1.001 -24.043 1.00 97.56 189 ILE A CA 1
ATOM 1403 C C . ILE A 1 189 ? 23.891 -0.137 -25.303 1.00 97.56 189 ILE A C 1
ATOM 1405 O O . ILE A 1 189 ? 23.677 1.072 -25.206 1.00 97.56 189 ILE A O 1
ATOM 1409 N N . ASP A 1 190 ? 23.971 -0.765 -26.477 1.00 97.50 190 ASP A N 1
ATOM 1410 C CA . ASP A 1 190 ? 23.735 -0.098 -27.760 1.00 97.50 190 ASP A CA 1
ATOM 1411 C C . ASP A 1 190 ? 22.230 0.094 -28.005 1.00 97.50 190 ASP A C 1
ATOM 1413 O O . ASP A 1 190 ? 21.509 -0.821 -28.412 1.00 97.50 190 ASP A O 1
ATOM 1417 N N . PHE A 1 191 ? 21.744 1.311 -27.758 1.00 97.62 191 PHE A N 1
ATOM 1418 C CA . PHE A 1 191 ? 20.334 1.661 -27.941 1.00 97.62 191 PHE A CA 1
ATOM 1419 C C . PHE A 1 191 ? 19.894 1.684 -29.409 1.00 97.62 191 PHE A C 1
ATOM 1421 O O . PHE A 1 191 ? 18.709 1.467 -29.672 1.00 97.62 191 PHE A O 1
ATOM 1428 N N . ASN A 1 192 ? 20.809 1.842 -30.373 1.00 96.81 192 ASN A N 1
ATOM 1429 C CA . ASN A 1 192 ? 20.454 1.720 -31.789 1.00 96.81 192 ASN A CA 1
ATOM 1430 C C . ASN A 1 192 ? 20.125 0.267 -32.124 1.00 96.81 192 ASN A C 1
ATOM 1432 O O . ASN A 1 192 ? 19.115 -0.004 -32.774 1.00 96.81 192 ASN A O 1
ATOM 1436 N N . GLN A 1 193 ? 20.944 -0.675 -31.643 1.00 96.75 193 GLN A N 1
ATOM 1437 C CA . GLN A 1 193 ? 20.671 -2.099 -31.819 1.00 96.75 193 GLN A CA 1
ATOM 1438 C C . GLN A 1 193 ? 19.365 -2.499 -31.119 1.00 96.75 193 GLN A C 1
ATOM 1440 O O . GLN A 1 193 ? 18.507 -3.118 -31.747 1.00 96.75 193 GLN A O 1
ATOM 1445 N N . VAL A 1 194 ? 19.170 -2.081 -29.860 1.00 97.50 194 VAL A N 1
ATOM 1446 C CA . VAL A 1 194 ? 17.915 -2.319 -29.124 1.00 97.50 194 VAL A CA 1
ATOM 1447 C C . VAL A 1 194 ? 16.714 -1.794 -29.907 1.00 97.50 194 VAL A C 1
ATOM 1449 O O . VAL A 1 194 ? 15.734 -2.513 -30.072 1.00 97.50 194 VAL A O 1
ATOM 1452 N N . THR A 1 195 ? 16.792 -0.568 -30.426 1.00 96.38 195 THR A N 1
ATOM 1453 C CA . THR A 1 195 ? 15.708 0.050 -31.201 1.00 96.38 195 THR A CA 1
ATOM 1454 C C . THR A 1 195 ? 15.393 -0.744 -32.463 1.00 96.38 195 THR A C 1
ATOM 1456 O O . THR A 1 195 ? 14.228 -1.048 -32.715 1.00 96.38 195 THR A O 1
ATOM 1459 N N . ASN A 1 196 ? 16.415 -1.133 -33.227 1.00 95.12 196 ASN A N 1
ATOM 1460 C CA . ASN A 1 196 ? 16.233 -1.886 -34.466 1.00 95.12 196 ASN A CA 1
ATOM 1461 C C . ASN A 1 196 ? 15.554 -3.240 -34.238 1.00 95.12 196 ASN A C 1
ATOM 1463 O O . ASN A 1 196 ? 14.714 -3.630 -35.047 1.00 95.12 196 ASN A O 1
ATOM 1467 N N . GLU A 1 197 ? 15.897 -3.942 -33.156 1.00 94.94 197 GLU A N 1
ATOM 1468 C CA . GLU A 1 197 ? 15.347 -5.267 -32.851 1.00 94.94 197 GLU A CA 1
ATOM 1469 C C . GLU A 1 197 ? 13.964 -5.184 -32.186 1.00 94.94 197 GLU A C 1
ATOM 1471 O O . GLU A 1 197 ? 13.033 -5.879 -32.594 1.00 94.94 197 GLU A O 1
ATOM 1476 N N . VAL A 1 198 ? 13.784 -4.288 -31.212 1.00 95.12 198 VAL A N 1
ATOM 1477 C CA . VAL A 1 198 ? 12.535 -4.170 -30.442 1.00 95.12 198 VAL A CA 1
ATOM 1478 C C . VAL A 1 198 ? 11.397 -3.563 -31.272 1.00 95.12 198 VAL A C 1
ATOM 1480 O O . VAL A 1 198 ? 10.248 -3.951 -31.072 1.00 95.12 198 VAL A O 1
ATOM 1483 N N . LEU A 1 199 ? 11.679 -2.687 -32.251 1.00 94.75 199 LEU A N 1
ATOM 1484 C CA . LEU A 1 199 ? 10.653 -2.190 -33.189 1.00 94.75 199 LEU A CA 1
ATOM 1485 C C . LEU A 1 199 ? 10.003 -3.295 -34.023 1.00 94.75 199 LEU A C 1
ATOM 1487 O O . LEU A 1 199 ? 8.881 -3.116 -34.488 1.00 94.75 199 LEU A O 1
ATOM 1491 N N . GLN A 1 200 ? 10.691 -4.420 -34.237 1.00 92.25 200 GLN A N 1
ATOM 1492 C CA . GLN A 1 200 ? 10.137 -5.542 -35.002 1.00 92.25 200 GLN A CA 1
ATOM 1493 C C . GLN A 1 200 ? 9.147 -6.373 -34.180 1.00 92.25 200 GLN A C 1
ATOM 1495 O O . GLN A 1 200 ? 8.464 -7.241 -34.728 1.00 92.25 200 GLN A O 1
ATOM 1500 N N . LEU A 1 201 ? 9.067 -6.143 -32.865 1.00 91.00 201 LEU A N 1
ATOM 1501 C CA . LEU A 1 201 ? 8.169 -6.898 -32.009 1.00 91.00 201 LEU A CA 1
ATOM 1502 C C . LEU A 1 201 ? 6.711 -6.493 -32.255 1.00 91.00 201 LEU A C 1
ATOM 1504 O O . LEU A 1 201 ? 6.385 -5.305 -32.334 1.00 91.00 201 LEU A O 1
ATOM 1508 N N . PRO A 1 202 ? 5.787 -7.463 -32.313 1.00 86.88 202 PRO A N 1
ATOM 1509 C CA . PRO A 1 202 ? 4.396 -7.149 -32.583 1.00 86.88 202 PRO A CA 1
ATOM 1510 C C . PRO A 1 202 ? 3.757 -6.268 -31.499 1.00 86.88 202 PRO A C 1
ATOM 1512 O O . PRO A 1 202 ? 3.767 -6.623 -30.323 1.00 86.88 202 PRO A O 1
ATOM 1515 N N . GLY A 1 203 ? 3.115 -5.172 -31.912 1.00 88.88 203 GLY A N 1
ATOM 1516 C CA . GLY A 1 203 ? 2.443 -4.222 -31.013 1.00 88.88 203 GLY A CA 1
ATOM 1517 C C . GLY A 1 203 ? 3.325 -3.057 -30.553 1.00 88.88 203 GLY A C 1
ATOM 1518 O O . GLY A 1 203 ? 2.789 -2.062 -30.065 1.00 88.88 203 GLY A O 1
ATOM 1519 N N . VAL A 1 204 ? 4.647 -3.122 -30.763 1.00 94.44 204 VAL A N 1
ATOM 1520 C CA . VAL A 1 204 ? 5.542 -1.990 -30.493 1.00 94.44 204 VAL A CA 1
ATOM 1521 C C . VAL A 1 204 ? 5.339 -0.914 -31.557 1.00 94.44 204 VAL A C 1
ATOM 1523 O O . VAL A 1 204 ? 5.515 -1.156 -32.748 1.00 94.44 204 VAL A O 1
ATOM 1526 N N . CYS A 1 205 ? 4.937 0.279 -31.124 1.00 93.75 205 CYS A N 1
ATOM 1527 C CA . CYS A 1 205 ? 4.596 1.396 -32.005 1.00 93.75 205 CYS A CA 1
ATOM 1528 C C . CYS A 1 205 ? 5.720 2.432 -32.103 1.00 93.75 205 CYS A C 1
ATOM 1530 O O . CYS A 1 205 ? 5.865 3.090 -33.131 1.00 93.75 205 CYS A O 1
ATOM 1532 N N . ASN A 1 206 ? 6.490 2.603 -31.029 1.00 93.88 206 ASN A N 1
ATOM 1533 C CA . ASN A 1 206 ? 7.566 3.580 -30.936 1.00 93.88 206 ASN A CA 1
ATOM 1534 C C . ASN A 1 206 ? 8.589 3.177 -29.865 1.00 93.88 206 ASN A C 1
ATOM 1536 O O . ASN A 1 206 ? 8.273 2.449 -28.918 1.00 93.88 206 ASN A O 1
ATOM 1540 N N . LEU A 1 207 ? 9.801 3.719 -29.999 1.00 95.94 207 LEU A N 1
ATOM 1541 C CA . LEU A 1 207 ? 10.758 3.797 -28.903 1.00 95.94 207 LEU A CA 1
ATOM 1542 C C . LEU A 1 207 ? 11.174 5.237 -28.649 1.00 95.94 207 LEU A C 1
ATOM 1544 O O . LEU A 1 207 ? 11.245 6.048 -29.572 1.00 95.94 207 LEU A O 1
ATOM 1548 N N . GLN A 1 208 ? 11.470 5.538 -27.392 1.00 94.75 208 GLN A N 1
ATOM 1549 C CA . GLN A 1 208 ? 11.990 6.832 -26.981 1.00 94.75 208 GLN A CA 1
ATOM 1550 C C . GLN A 1 208 ? 13.161 6.669 -26.043 1.00 94.75 208 GLN A C 1
ATOM 1552 O O . GLN A 1 208 ? 13.059 6.012 -25.012 1.00 94.75 208 GLN A O 1
ATOM 1557 N N . GLU A 1 209 ? 14.254 7.343 -26.364 1.00 95.56 209 GLU A N 1
ATOM 1558 C CA . GLU A 1 209 ? 15.336 7.528 -25.414 1.00 95.56 209 GLU A CA 1
ATOM 1559 C C . GLU A 1 209 ? 15.046 8.702 -24.486 1.00 95.56 209 GLU A C 1
ATOM 1561 O O . GLU A 1 209 ? 14.606 9.773 -24.916 1.00 95.56 209 GLU A O 1
ATOM 1566 N N . ILE A 1 210 ? 15.351 8.514 -23.205 1.00 93.75 210 ILE A N 1
ATOM 1567 C CA . ILE A 1 210 ? 15.245 9.565 -22.203 1.00 93.75 210 ILE A CA 1
ATOM 1568 C C . ILE A 1 210 ? 16.481 9.603 -21.317 1.00 93.75 210 ILE A C 1
ATOM 1570 O O . ILE A 1 210 ? 17.012 8.563 -20.926 1.00 93.75 210 ILE A O 1
ATOM 1574 N N . SER A 1 211 ? 16.940 10.803 -20.971 1.00 89.12 211 SER A N 1
ATOM 1575 C CA . SER A 1 211 ? 18.149 11.001 -20.166 1.00 89.12 211 SER A CA 1
ATOM 1576 C C . SER A 1 211 ? 18.018 10.331 -18.797 1.00 89.12 211 SER A C 1
ATOM 1578 O O . SER A 1 211 ? 18.833 9.479 -18.419 1.00 89.12 211 SER A O 1
ATOM 1580 N N . GLN A 1 212 ? 16.944 10.658 -18.069 1.00 89.75 212 GLN A N 1
ATOM 1581 C CA . GLN A 1 212 ? 16.599 10.053 -16.785 1.00 89.75 212 GLN A CA 1
ATOM 1582 C C . GLN A 1 212 ? 15.084 9.989 -16.596 1.00 89.75 212 GLN A C 1
ATOM 1584 O O . GLN A 1 212 ? 14.432 11.001 -16.398 1.00 89.75 212 GLN A O 1
ATOM 1589 N N . ALA A 1 213 ? 14.526 8.781 -16.544 1.00 91.38 213 ALA A N 1
ATOM 1590 C CA . ALA A 1 213 ? 13.105 8.590 -16.237 1.00 91.38 213 ALA A CA 1
ATOM 1591 C C . ALA A 1 213 ? 12.728 8.949 -14.783 1.00 91.38 213 ALA A C 1
ATOM 1593 O O . ALA A 1 213 ? 11.554 8.945 -14.433 1.00 91.38 213 ALA A O 1
ATOM 1594 N N . CYS A 1 214 ? 13.716 9.190 -13.910 1.00 90.38 214 CYS A N 1
ATOM 1595 C CA . CYS A 1 214 ? 13.487 9.536 -12.509 1.00 90.38 214 CYS A CA 1
ATOM 1596 C C . CYS A 1 214 ? 13.373 11.035 -12.227 1.00 90.38 214 CYS A C 1
ATOM 1598 O O . CYS A 1 214 ? 13.200 11.376 -11.063 1.00 90.38 214 CYS A O 1
ATOM 1600 N N . SER A 1 215 ? 13.531 11.900 -13.231 1.00 89.06 215 SER A N 1
ATOM 1601 C CA . SER A 1 215 ? 13.274 13.336 -13.096 1.00 89.06 215 SER A CA 1
ATOM 1602 C C . SER A 1 215 ? 11.827 13.667 -13.459 1.00 89.06 215 SER A C 1
ATOM 1604 O O . SER A 1 215 ? 11.173 12.914 -14.183 1.00 89.06 215 SER A O 1
ATOM 1606 N N . GLU A 1 216 ? 11.349 14.813 -12.982 1.00 88.06 216 GLU A N 1
ATOM 1607 C CA . GLU A 1 216 ? 10.033 15.350 -13.329 1.00 88.06 216 GLU A CA 1
ATOM 1608 C C . GLU A 1 216 ? 9.895 15.598 -14.837 1.00 88.06 216 GLU A C 1
ATOM 1610 O O . GLU A 1 216 ? 8.967 15.095 -15.463 1.00 88.06 216 GLU A O 1
ATOM 1615 N N . GLU A 1 217 ? 10.877 16.262 -15.456 1.00 88.12 217 GLU A N 1
ATOM 1616 C CA . GLU A 1 217 ? 10.932 16.428 -16.915 1.00 88.12 217 GLU A CA 1
ATOM 1617 C C . GLU A 1 217 ? 10.886 15.072 -17.637 1.00 88.12 217 GLU A C 1
ATOM 1619 O O . GLU A 1 217 ? 10.185 14.904 -18.637 1.00 88.12 217 GLU A O 1
ATOM 1624 N N . GLY A 1 218 ? 11.599 14.078 -17.099 1.00 90.69 218 GLY A N 1
ATOM 1625 C CA . GLY A 1 218 ? 11.614 12.727 -17.630 1.00 90.69 218 GLY A CA 1
ATOM 1626 C C . GLY A 1 218 ? 10.219 12.100 -17.649 1.00 90.69 218 GLY A C 1
ATOM 1627 O O . GLY A 1 218 ? 9.764 11.591 -18.674 1.00 90.69 218 GLY A O 1
ATOM 1628 N N . ALA A 1 219 ? 9.516 12.169 -16.522 1.00 91.69 219 ALA A N 1
ATOM 1629 C CA . ALA A 1 219 ? 8.157 11.658 -16.402 1.00 91.69 219 ALA A CA 1
ATOM 1630 C C . ALA A 1 219 ? 7.166 12.407 -17.309 1.00 91.69 219 ALA A C 1
ATOM 1632 O O . ALA A 1 219 ? 6.383 11.764 -18.012 1.00 91.69 219 ALA A O 1
ATOM 1633 N N . ASN A 1 220 ? 7.262 13.738 -17.378 1.00 90.81 220 ASN A N 1
ATOM 1634 C CA . ASN A 1 220 ? 6.431 14.573 -18.247 1.00 90.81 220 ASN A CA 1
ATOM 1635 C C . ASN A 1 220 ? 6.620 14.232 -19.729 1.00 90.81 220 ASN A C 1
ATOM 1637 O O . ASN A 1 220 ? 5.648 14.133 -20.476 1.00 90.81 220 ASN A O 1
ATOM 1641 N N . ARG A 1 221 ? 7.857 13.980 -20.166 1.00 91.81 221 ARG A N 1
ATOM 1642 C CA . ARG A 1 221 ? 8.145 13.566 -21.548 1.00 91.81 221 ARG A CA 1
ATOM 1643 C C . ARG A 1 221 ? 7.580 12.187 -21.881 1.00 91.81 221 ARG A C 1
ATOM 1645 O O . ARG A 1 221 ? 7.062 12.008 -22.983 1.00 91.81 221 ARG A O 1
ATOM 1652 N N . ILE A 1 222 ? 7.652 11.239 -20.945 1.00 92.69 222 ILE A N 1
ATOM 1653 C CA . ILE A 1 222 ? 7.043 9.910 -21.103 1.00 92.69 222 ILE A CA 1
ATOM 1654 C C . ILE A 1 222 ? 5.522 10.047 -21.240 1.00 92.69 222 ILE A C 1
ATOM 1656 O O . ILE A 1 222 ? 4.929 9.448 -22.135 1.00 92.69 222 ILE A O 1
ATOM 1660 N N . ALA A 1 223 ? 4.894 10.871 -20.397 1.00 90.50 223 ALA A N 1
ATOM 1661 C CA . ALA A 1 223 ? 3.454 11.109 -20.436 1.00 90.50 223 ALA A CA 1
ATOM 1662 C C . ALA A 1 223 ? 2.999 11.807 -21.724 1.00 90.50 223 ALA A C 1
ATOM 1664 O O . ALA A 1 223 ? 2.057 11.349 -22.374 1.00 90.50 223 ALA A O 1
ATOM 1665 N N . ALA A 1 224 ? 3.705 12.863 -22.138 1.00 89.94 224 ALA A N 1
ATOM 1666 C CA . ALA A 1 224 ? 3.434 13.575 -23.382 1.00 89.94 224 ALA A CA 1
ATOM 1667 C C . ALA A 1 224 ? 3.509 12.635 -24.590 1.00 89.94 224 ALA A C 1
ATOM 1669 O O . ALA A 1 224 ? 2.629 12.653 -25.449 1.00 89.94 224 ALA A O 1
ATOM 1670 N N . GLN A 1 225 ? 4.514 11.757 -24.623 1.00 88.81 225 GLN A N 1
ATOM 1671 C CA . GLN A 1 225 ? 4.645 10.796 -25.705 1.00 88.81 225 GLN A CA 1
ATOM 1672 C C . GLN A 1 225 ? 3.556 9.719 -25.666 1.00 88.81 225 GLN A C 1
ATOM 1674 O O . GLN A 1 225 ? 3.008 9.365 -26.709 1.00 88.81 225 GLN A O 1
ATOM 1679 N N . ALA A 1 226 ? 3.214 9.200 -24.486 1.00 89.56 226 ALA A N 1
ATOM 1680 C CA . ALA A 1 226 ? 2.131 8.232 -24.363 1.00 89.56 226 ALA A CA 1
ATOM 1681 C C . ALA A 1 226 ? 0.813 8.794 -24.920 1.00 89.56 226 ALA A C 1
ATOM 1683 O O . ALA A 1 226 ? 0.122 8.113 -25.682 1.00 89.56 226 ALA A O 1
ATOM 1684 N N . ALA A 1 227 ? 0.520 10.065 -24.629 1.00 88.38 227 ALA A N 1
ATOM 1685 C CA . ALA A 1 227 ? -0.627 10.777 -25.179 1.00 88.38 227 ALA A CA 1
ATOM 1686 C C . ALA A 1 227 ? -0.525 10.993 -26.701 1.00 88.38 227 ALA A C 1
ATOM 1688 O O . ALA A 1 227 ? -1.458 10.649 -27.428 1.00 88.38 227 ALA A O 1
ATOM 1689 N N . GLU A 1 228 ? 0.603 11.514 -27.194 1.00 89.31 228 GLU A N 1
ATOM 1690 C CA . GLU A 1 228 ? 0.835 11.790 -28.620 1.00 89.31 228 GLU A CA 1
ATOM 1691 C C . GLU A 1 228 ? 0.657 10.530 -29.481 1.00 89.31 228 GLU A C 1
ATOM 1693 O O . GLU A 1 228 ? -0.033 10.545 -30.503 1.00 89.31 228 GLU A O 1
ATOM 1698 N N . TRP A 1 229 ? 1.229 9.411 -29.035 1.00 87.25 229 TRP A N 1
ATOM 1699 C CA . TRP A 1 229 ? 1.228 8.149 -29.773 1.00 87.25 229 TRP A CA 1
ATOM 1700 C C . TRP A 1 229 ? 0.006 7.278 -29.482 1.00 87.25 229 TRP A C 1
ATOM 1702 O O . TRP A 1 229 ? -0.121 6.199 -30.075 1.00 87.25 229 TRP A O 1
ATOM 1712 N N . LYS A 1 230 ? -0.907 7.749 -28.620 1.00 88.94 230 LYS A N 1
ATOM 1713 C CA . LYS A 1 230 ? -2.099 7.019 -28.164 1.00 88.94 230 LYS A CA 1
ATOM 1714 C C . LYS A 1 230 ? -1.725 5.602 -27.735 1.00 88.94 230 LYS A C 1
ATOM 1716 O O . LYS A 1 230 ? -2.179 4.627 -28.338 1.00 88.94 230 LYS A O 1
ATOM 1721 N N . LEU A 1 231 ? -0.780 5.504 -26.805 1.00 88.88 231 LEU A N 1
ATOM 1722 C CA . LEU A 1 231 ? -0.300 4.217 -26.320 1.00 88.88 231 LEU A CA 1
ATOM 1723 C C . LEU A 1 231 ? -1.345 3.577 -25.407 1.00 88.88 231 LEU A C 1
ATOM 1725 O O . LEU A 1 231 ? -2.011 4.247 -24.632 1.00 88.88 231 LEU A O 1
ATOM 1729 N N . ASP A 1 232 ? -1.458 2.258 -25.461 1.00 87.00 232 ASP A N 1
ATOM 1730 C CA . ASP A 1 232 ? -2.212 1.502 -24.462 1.00 87.00 232 ASP A CA 1
ATOM 1731 C C . ASP A 1 232 ? -1.309 1.124 -23.288 1.00 87.00 232 ASP A C 1
ATOM 1733 O O . ASP A 1 232 ? -1.779 0.981 -22.162 1.00 87.00 232 ASP A O 1
ATOM 1737 N N . LYS A 1 233 ? -0.009 0.936 -23.555 1.00 89.44 233 LYS A N 1
ATOM 1738 C CA . LYS A 1 233 ? 0.993 0.448 -22.601 1.00 89.44 233 LYS A CA 1
ATOM 1739 C C . LYS A 1 233 ? 2.341 1.130 -22.812 1.00 89.44 233 LYS A C 1
ATOM 1741 O O . LYS A 1 233 ? 2.729 1.419 -23.944 1.00 89.44 233 LYS A O 1
ATOM 1746 N N . VAL A 1 234 ? 3.091 1.299 -21.728 1.00 92.69 234 VAL A N 1
ATOM 1747 C CA . VAL A 1 234 ? 4.474 1.792 -21.746 1.00 92.69 234 VAL A CA 1
ATOM 1748 C C . VAL A 1 234 ? 5.385 0.742 -21.120 1.00 92.69 234 VAL A C 1
ATOM 1750 O O . VAL A 1 234 ? 5.168 0.341 -19.985 1.00 92.69 234 VAL A O 1
ATOM 1753 N N . VAL A 1 235 ? 6.428 0.311 -21.825 1.00 95.12 235 VAL A N 1
ATOM 1754 C CA . VAL A 1 235 ? 7.503 -0.516 -21.257 1.00 95.12 235 VAL A CA 1
ATOM 1755 C C . VAL A 1 235 ? 8.697 0.387 -20.973 1.00 95.12 235 VAL A C 1
ATOM 1757 O O . VAL A 1 235 ? 9.341 0.872 -21.897 1.00 95.12 235 VAL A O 1
ATOM 1760 N N . LEU A 1 236 ? 9.014 0.625 -19.705 1.00 96.75 236 LEU A N 1
ATOM 1761 C CA . LEU A 1 236 ? 10.133 1.468 -19.295 1.00 96.75 236 LEU A CA 1
ATOM 1762 C C . LEU A 1 236 ? 11.358 0.615 -18.946 1.00 96.75 236 LEU A C 1
ATOM 1764 O O . LEU A 1 236 ? 11.440 -0.002 -17.880 1.00 96.75 236 LEU A O 1
ATOM 1768 N N . ALA A 1 237 ? 12.341 0.623 -19.845 1.00 97.75 237 ALA A N 1
ATOM 1769 C CA . ALA A 1 237 ? 13.633 -0.018 -19.671 1.00 97.75 237 ALA A CA 1
ATOM 1770 C C . ALA A 1 237 ? 14.586 0.896 -18.893 1.00 97.75 237 ALA A C 1
ATOM 1772 O O . ALA A 1 237 ? 15.150 1.856 -19.423 1.00 97.75 237 ALA A O 1
ATOM 1773 N N . ALA A 1 238 ? 14.731 0.627 -17.595 1.00 95.81 238 ALA A N 1
ATOM 1774 C CA . ALA A 1 238 ? 15.444 1.502 -16.670 1.00 95.81 238 ALA A CA 1
ATOM 1775 C C . ALA A 1 238 ? 16.040 0.722 -15.483 1.00 95.81 238 ALA A C 1
ATOM 1777 O O . ALA A 1 238 ? 16.527 -0.398 -15.623 1.00 95.81 238 ALA A O 1
ATOM 1778 N N . CYS A 1 239 ? 16.053 1.345 -14.302 1.00 91.69 239 CYS A N 1
ATOM 1779 C CA . CYS A 1 239 ? 16.570 0.758 -13.070 1.00 91.69 239 CYS A CA 1
ATOM 1780 C C . CYS A 1 239 ? 15.493 0.185 -12.149 1.00 91.69 239 CYS A C 1
ATOM 1782 O O . CYS A 1 239 ? 15.822 -0.581 -11.246 1.00 91.69 239 CYS A O 1
ATOM 1784 N N . ARG A 1 240 ? 14.219 0.565 -12.305 1.00 89.25 240 ARG A N 1
ATOM 1785 C CA . ARG A 1 240 ? 13.146 -0.017 -11.491 1.00 89.25 240 ARG A CA 1
ATOM 1786 C C . ARG A 1 240 ? 12.767 -1.391 -12.051 1.00 89.25 240 ARG A C 1
ATOM 1788 O O . ARG A 1 240 ? 12.862 -1.621 -13.250 1.00 89.25 240 ARG A O 1
ATOM 1795 N N . CYS A 1 241 ? 12.381 -2.300 -11.161 1.00 82.94 241 CYS A N 1
ATOM 1796 C CA . CYS A 1 241 ? 11.862 -3.632 -11.474 1.00 82.94 241 CYS A CA 1
ATOM 1797 C C . CYS A 1 241 ? 10.413 -3.855 -11.002 1.00 82.94 241 CYS A C 1
ATOM 1799 O O . CYS A 1 241 ? 9.759 -4.764 -11.493 1.00 82.94 241 CYS A O 1
ATOM 1801 N N . CYS A 1 242 ? 9.925 -3.072 -10.035 1.00 81.50 242 CYS A N 1
ATOM 1802 C CA . CYS A 1 242 ? 8.565 -3.175 -9.500 1.00 81.50 242 CYS A CA 1
ATOM 1803 C C . CYS A 1 242 ? 7.591 -2.298 -10.297 1.00 81.50 242 CYS A C 1
ATOM 1805 O O . CYS A 1 242 ? 8.006 -1.274 -10.843 1.00 81.50 242 CYS A O 1
ATOM 1807 N N . GLY A 1 243 ? 6.308 -2.673 -10.320 1.00 78.25 243 GLY A N 1
ATOM 1808 C CA . GLY A 1 243 ? 5.238 -1.862 -10.916 1.00 78.25 243 GLY A CA 1
ATOM 1809 C C . GLY A 1 243 ? 5.050 -0.504 -10.220 1.00 78.25 243 GLY A C 1
ATOM 1810 O O . GLY A 1 243 ? 5.616 -0.266 -9.152 1.00 78.25 243 GLY A O 1
ATOM 1811 N N . LEU A 1 244 ? 4.244 0.391 -10.807 1.00 77.44 244 LEU A N 1
ATOM 1812 C CA . LEU A 1 244 ? 3.995 1.737 -10.255 1.00 77.44 244 LEU A CA 1
ATOM 1813 C C . LEU A 1 244 ? 3.379 1.720 -8.845 1.00 77.44 244 LEU A C 1
ATOM 1815 O O . LEU A 1 244 ? 3.644 2.625 -8.062 1.00 77.44 244 LEU A O 1
ATOM 1819 N N . GLU A 1 245 ? 2.633 0.676 -8.494 1.00 71.38 245 GLU A N 1
ATOM 1820 C CA . GLU A 1 245 ? 1.973 0.528 -7.186 1.00 71.38 245 GLU A CA 1
ATOM 1821 C C . GLU A 1 245 ? 2.868 -0.086 -6.093 1.00 71.38 245 GLU A C 1
ATOM 1823 O O . GLU A 1 245 ? 2.445 -0.255 -4.947 1.00 71.38 245 GLU A O 1
ATOM 1828 N N . GLN A 1 246 ? 4.104 -0.474 -6.427 1.00 73.69 246 GLN A N 1
ATOM 1829 C CA . GLN A 1 246 ? 4.964 -1.253 -5.539 1.00 73.69 246 GLN A CA 1
ATOM 1830 C C . GLN A 1 246 ? 6.267 -0.530 -5.198 1.00 73.69 246 GLN A C 1
ATOM 1832 O O . GLN A 1 246 ? 7.049 -0.145 -6.068 1.00 73.69 246 GLN A O 1
ATOM 1837 N N . ILE A 1 247 ? 6.555 -0.466 -3.899 1.00 74.81 247 ILE A N 1
ATOM 1838 C CA . ILE A 1 247 ? 7.864 -0.104 -3.360 1.00 74.81 247 ILE A CA 1
ATOM 1839 C C . ILE A 1 247 ? 8.361 -1.318 -2.579 1.00 74.81 247 ILE A C 1
ATOM 1841 O O . ILE A 1 247 ? 7.763 -1.710 -1.580 1.00 74.81 247 ILE A O 1
ATOM 1845 N N . CYS A 1 248 ? 9.423 -1.955 -3.069 1.00 70.69 248 CYS A N 1
ATOM 1846 C CA . CYS A 1 248 ? 10.075 -3.047 -2.352 1.00 70.69 248 CYS A CA 1
ATOM 1847 C C . CYS A 1 248 ? 11.181 -2.504 -1.442 1.00 70.69 248 CYS A C 1
ATOM 1849 O O . CYS A 1 248 ? 11.679 -1.400 -1.651 1.00 70.69 248 CYS A O 1
ATOM 1851 N N . PHE A 1 249 ? 11.636 -3.316 -0.489 1.00 69.69 249 PHE A N 1
ATOM 1852 C CA . PHE A 1 249 ? 12.762 -2.973 0.389 1.00 69.69 249 PHE A CA 1
ATOM 1853 C C . PHE A 1 249 ? 14.054 -2.626 -0.379 1.00 69.69 249 PHE A C 1
ATOM 1855 O O . PHE A 1 249 ? 14.895 -1.884 0.104 1.00 69.69 249 PHE A O 1
ATOM 1862 N N . SER A 1 250 ? 14.215 -3.133 -1.606 1.00 68.00 250 SER A N 1
ATOM 1863 C CA . SER A 1 250 ? 15.359 -2.819 -2.472 1.00 68.00 250 SER A CA 1
ATOM 1864 C C . SER A 1 250 ? 15.158 -1.565 -3.338 1.00 68.00 250 SER A C 1
ATOM 1866 O O . SER A 1 250 ? 15.946 -1.317 -4.260 1.00 68.00 250 SER A O 1
ATOM 1868 N N . CYS A 1 251 ? 14.081 -0.800 -3.140 1.00 75.31 251 CYS A N 1
ATOM 1869 C CA . CYS A 1 251 ? 13.881 0.463 -3.841 1.00 75.31 251 CYS A CA 1
ATOM 1870 C C . CYS A 1 251 ? 14.819 1.535 -3.279 1.00 75.31 251 CYS A C 1
ATOM 1872 O O . CYS A 1 251 ? 14.797 1.829 -2.095 1.00 75.31 251 CYS A O 1
ATOM 1874 N N . THR A 1 252 ? 15.616 2.141 -4.158 1.00 79.88 252 THR A N 1
ATOM 1875 C CA . THR A 1 252 ? 16.410 3.332 -3.838 1.00 79.88 252 THR A CA 1
ATOM 1876 C C . THR A 1 252 ? 15.563 4.592 -4.003 1.00 79.88 252 THR A C 1
ATOM 1878 O O . THR A 1 252 ? 14.581 4.569 -4.753 1.00 79.88 252 THR A O 1
ATOM 1881 N N . ASP A 1 253 ? 15.996 5.719 -3.436 1.00 76.25 253 ASP A N 1
ATOM 1882 C CA . ASP A 1 253 ? 15.321 7.019 -3.600 1.00 76.25 253 ASP A CA 1
ATOM 1883 C C . ASP A 1 253 ? 15.064 7.356 -5.069 1.00 76.25 253 ASP A C 1
ATOM 1885 O O . ASP A 1 253 ? 13.992 7.810 -5.445 1.00 76.25 253 ASP A O 1
ATOM 1889 N N . ARG A 1 254 ? 16.012 7.036 -5.959 1.00 78.94 254 ARG A N 1
ATOM 1890 C CA . ARG A 1 254 ? 15.856 7.233 -7.411 1.00 78.94 254 ARG A CA 1
ATOM 1891 C C . ARG A 1 254 ? 14.708 6.410 -8.001 1.00 78.94 254 ARG A C 1
ATOM 1893 O O . ARG A 1 254 ? 14.025 6.880 -8.911 1.00 78.94 254 ARG A O 1
ATOM 1900 N N . ARG A 1 255 ? 14.490 5.186 -7.512 1.00 85.56 255 ARG A N 1
ATOM 1901 C CA . ARG A 1 255 ? 13.367 4.338 -7.939 1.00 85.56 255 ARG A CA 1
ATOM 1902 C C . ARG A 1 255 ? 12.045 4.884 -7.406 1.00 85.56 255 ARG A C 1
ATOM 1904 O O . ARG A 1 255 ? 11.087 4.863 -8.175 1.00 85.56 255 ARG A O 1
ATOM 1911 N N . VAL A 1 256 ? 12.017 5.389 -6.170 1.00 82.62 256 VAL A N 1
ATOM 1912 C CA . VAL A 1 256 ? 10.836 6.013 -5.547 1.00 82.62 256 VAL A CA 1
ATOM 1913 C C . VAL A 1 256 ? 10.488 7.347 -6.218 1.00 82.62 256 VAL A C 1
ATOM 1915 O O . VAL A 1 256 ? 9.345 7.549 -6.602 1.00 82.62 256 VAL A O 1
ATOM 1918 N N . MET A 1 257 ? 11.464 8.215 -6.497 1.00 85.00 257 MET A N 1
ATOM 1919 C CA . MET A 1 257 ? 11.241 9.474 -7.228 1.00 85.00 257 MET A CA 1
ATOM 1920 C C . MET A 1 257 ? 10.679 9.227 -8.623 1.00 85.00 257 MET A C 1
ATOM 1922 O O . MET A 1 257 ? 9.671 9.809 -9.002 1.00 85.00 257 MET A O 1
ATOM 1926 N N . CYS A 1 258 ? 11.259 8.283 -9.369 1.00 87.56 258 CYS A N 1
ATOM 1927 C CA . CYS A 1 258 ? 10.701 7.884 -10.657 1.00 87.56 258 CYS A CA 1
ATOM 1928 C C . CYS A 1 258 ? 9.245 7.404 -10.524 1.00 87.56 258 CYS A C 1
ATOM 1930 O O . CYS A 1 258 ? 8.529 7.363 -11.512 1.00 87.56 258 CYS A O 1
ATOM 1932 N N . GLN A 1 259 ? 8.826 6.898 -9.356 1.00 86.75 259 GLN A N 1
ATOM 1933 C CA . GLN A 1 259 ? 7.506 6.286 -9.177 1.00 86.75 259 GLN A CA 1
ATOM 1934 C C . GLN A 1 259 ? 6.524 7.408 -8.943 1.00 86.75 259 GLN A C 1
ATOM 1936 O O . GLN A 1 259 ? 5.589 7.539 -9.716 1.00 86.75 259 GLN A O 1
ATOM 1941 N N . SER A 1 260 ? 6.850 8.264 -7.978 1.00 85.50 260 SER A N 1
ATOM 1942 C CA . SER A 1 260 ? 6.149 9.507 -7.692 1.00 85.50 260 SER A CA 1
ATOM 1943 C C . SER A 1 260 ? 5.944 10.355 -8.953 1.00 85.50 260 SER A C 1
ATOM 1945 O O . SER A 1 260 ? 4.809 10.597 -9.348 1.00 85.50 260 SER A O 1
ATOM 1947 N N . HIS A 1 261 ? 7.016 10.713 -9.671 1.00 89.62 261 HIS A N 1
ATOM 1948 C CA . HIS A 1 261 ? 6.893 11.569 -10.854 1.00 89.62 261 HIS A CA 1
ATOM 1949 C C . HIS A 1 261 ? 6.068 10.923 -11.972 1.00 89.62 261 HIS A C 1
ATOM 1951 O O . HIS A 1 261 ? 5.230 11.598 -12.564 1.00 89.62 261 HIS A O 1
ATOM 1957 N N . LEU A 1 262 ? 6.255 9.627 -12.258 1.00 88.31 262 LEU A N 1
ATOM 1958 C CA . LEU A 1 262 ? 5.452 8.942 -13.277 1.00 88.31 262 LEU A CA 1
ATOM 1959 C C . LEU A 1 262 ? 3.982 8.845 -12.876 1.00 88.31 262 LEU A C 1
ATOM 1961 O O . LEU A 1 262 ? 3.132 9.106 -13.717 1.00 88.31 262 LEU A O 1
ATOM 1965 N N . SER A 1 263 ? 3.686 8.511 -11.619 1.00 82.81 263 SER A N 1
ATOM 1966 C CA . SER A 1 263 ? 2.313 8.457 -11.110 1.00 82.81 263 SER A CA 1
ATOM 1967 C C . SER A 1 263 ? 1.620 9.821 -11.159 1.00 82.81 263 SER A C 1
ATOM 1969 O O . SER A 1 263 ? 0.421 9.865 -11.401 1.00 82.81 263 SER A O 1
ATOM 1971 N N . ASN A 1 264 ? 2.366 10.916 -10.979 1.00 82.62 264 ASN A N 1
ATOM 1972 C CA . ASN A 1 264 ? 1.826 12.277 -11.054 1.00 82.62 264 ASN A CA 1
ATOM 1973 C C . ASN A 1 264 ? 1.659 12.774 -12.498 1.00 82.62 264 ASN A C 1
ATOM 1975 O O . ASN A 1 264 ? 0.760 13.559 -12.777 1.00 82.62 264 ASN A O 1
ATOM 1979 N N . SER A 1 265 ? 2.536 12.345 -13.412 1.00 84.50 265 SER A N 1
ATOM 1980 C CA . SER A 1 265 ? 2.560 12.856 -14.792 1.00 84.50 265 SER A CA 1
ATOM 1981 C C . SER A 1 265 ? 1.663 12.056 -15.736 1.00 84.50 265 SER A C 1
ATOM 1983 O O . SER A 1 265 ? 1.124 12.596 -16.700 1.00 84.50 265 SER A O 1
ATOM 1985 N N . LEU A 1 266 ? 1.542 10.744 -15.514 1.00 79.81 266 LEU A N 1
ATOM 1986 C CA . LEU A 1 266 ? 0.752 9.873 -16.373 1.00 79.81 266 LEU A CA 1
ATOM 1987 C C . LEU A 1 266 ? -0.731 9.937 -15.987 1.00 79.81 266 LEU A C 1
ATOM 1989 O O . LEU A 1 266 ? -1.056 9.786 -14.810 1.00 79.81 266 LEU A O 1
ATOM 1993 N N . PRO A 1 267 ? -1.651 10.066 -16.964 1.00 69.50 267 PRO A N 1
ATOM 1994 C CA . PRO A 1 267 ? -3.077 9.924 -16.700 1.00 69.50 267 PRO A CA 1
ATOM 1995 C C . PRO A 1 267 ? -3.376 8.613 -15.964 1.00 69.50 267 PRO A C 1
ATOM 1997 O O . PRO A 1 267 ? -2.746 7.592 -16.238 1.00 69.50 267 PRO A O 1
ATOM 2000 N N . SER A 1 268 ? -4.377 8.616 -15.084 1.00 59.69 268 SER A N 1
ATOM 2001 C CA . SER A 1 268 ? -4.730 7.481 -14.212 1.00 59.69 268 SER A CA 1
ATOM 2002 C C . SER A 1 268 ? -4.927 6.148 -14.953 1.00 59.69 268 SER A C 1
ATOM 2004 O O . SER A 1 268 ? -4.586 5.092 -14.419 1.00 59.69 268 SER A O 1
ATOM 2006 N N . TYR A 1 269 ? -5.384 6.184 -16.210 1.00 57.53 269 TYR A N 1
ATOM 2007 C CA . TYR A 1 269 ? -5.459 5.016 -17.098 1.00 57.53 269 TYR A CA 1
ATOM 2008 C C . TYR A 1 269 ? -4.102 4.319 -17.298 1.00 57.53 269 TYR A C 1
ATOM 2010 O O . TYR A 1 269 ? -4.028 3.093 -17.355 1.00 57.53 269 TYR A O 1
ATOM 2018 N N . TYR A 1 270 ? -3.007 5.078 -17.367 1.00 56.06 270 TYR A N 1
ATOM 2019 C CA . TYR A 1 270 ? -1.674 4.530 -17.580 1.00 56.06 270 TYR A CA 1
ATOM 2020 C C . TYR A 1 270 ? -1.039 3.936 -16.320 1.00 56.06 270 TYR A C 1
ATOM 2022 O O . TYR A 1 270 ? -0.099 3.157 -16.452 1.00 56.06 270 TYR A O 1
ATOM 2030 N N . GLY A 1 271 ? -1.551 4.231 -15.118 1.00 59.28 271 GLY A N 1
ATOM 2031 C CA . GLY A 1 271 ? -0.964 3.777 -13.847 1.00 59.28 271 GLY A CA 1
ATOM 2032 C C . GLY A 1 271 ? -0.773 2.255 -13.755 1.00 59.28 271 GLY A C 1
ATOM 2033 O O . GLY A 1 271 ? 0.224 1.781 -13.216 1.00 59.28 271 GLY A O 1
ATOM 2034 N N . LYS A 1 272 ? -1.666 1.477 -14.384 1.00 63.31 272 LYS A N 1
ATOM 2035 C CA . LYS A 1 272 ? -1.562 0.004 -14.474 1.00 63.31 272 LYS A CA 1
ATOM 2036 C C . LYS A 1 272 ? -0.839 -0.485 -15.726 1.00 63.31 272 LYS A C 1
ATOM 2038 O O . LYS A 1 272 ? -0.477 -1.649 -15.833 1.00 63.31 272 LYS A O 1
ATOM 2043 N N . ASN A 1 273 ? -0.643 0.402 -16.689 1.00 78.06 273 ASN A N 1
ATOM 2044 C CA . ASN A 1 273 ? -0.189 0.100 -18.038 1.00 78.06 273 ASN A CA 1
ATOM 2045 C C . ASN A 1 273 ? 1.302 0.403 -18.248 1.00 78.06 273 ASN A C 1
ATOM 2047 O O . ASN A 1 273 ? 1.777 0.325 -19.382 1.00 78.06 273 ASN A O 1
ATOM 2051 N N . VAL A 1 274 ? 2.039 0.721 -17.177 1.00 88.25 274 VAL A N 1
ATOM 2052 C CA . VAL A 1 274 ? 3.500 0.845 -17.198 1.00 88.25 274 VAL A CA 1
ATOM 2053 C C . VAL A 1 274 ? 4.155 -0.442 -16.705 1.00 88.25 274 VAL A C 1
ATOM 2055 O O . VAL A 1 274 ? 4.034 -0.821 -15.542 1.00 88.25 274 VAL A O 1
ATOM 2058 N N . GLU A 1 275 ? 4.909 -1.076 -17.591 1.00 90.12 275 GLU A N 1
ATOM 2059 C CA . GLU A 1 275 ? 5.726 -2.247 -17.315 1.00 90.12 275 GLU A CA 1
ATOM 2060 C C . GLU A 1 275 ? 7.187 -1.821 -17.137 1.00 90.12 275 GLU A C 1
ATOM 2062 O O . GLU A 1 275 ? 7.768 -1.193 -18.021 1.00 90.12 275 GLU A O 1
ATOM 2067 N N . PHE A 1 276 ? 7.813 -2.170 -16.015 1.00 93.00 276 PHE A N 1
ATOM 2068 C CA . PHE A 1 276 ? 9.226 -1.862 -15.793 1.00 93.00 276 PHE A CA 1
ATOM 2069 C C . PHE A 1 276 ? 10.098 -3.058 -16.136 1.00 93.00 276 PHE A C 1
ATOM 2071 O O . PHE A 1 276 ? 9.874 -4.170 -15.660 1.00 93.00 276 PHE A O 1
ATOM 2078 N N . VAL A 1 277 ? 11.163 -2.810 -16.892 1.00 94.94 277 VAL A N 1
ATOM 2079 C CA . VAL A 1 277 ? 12.199 -3.810 -17.139 1.00 94.94 277 VAL A CA 1
ATOM 2080 C C . VAL A 1 277 ? 13.554 -3.276 -16.696 1.00 94.94 277 VAL A C 1
ATOM 2082 O O . VAL A 1 277 ? 13.987 -2.190 -17.086 1.00 94.94 277 VAL A O 1
ATOM 2085 N N . ASN A 1 278 ? 14.229 -4.028 -15.827 1.00 95.00 278 ASN A N 1
ATOM 2086 C CA . ASN A 1 278 ? 15.494 -3.591 -15.256 1.00 95.00 278 ASN A CA 1
ATOM 2087 C C . ASN A 1 278 ? 16.652 -3.952 -16.193 1.00 95.00 278 ASN A C 1
ATOM 2089 O O . ASN A 1 278 ? 17.064 -5.105 -16.273 1.00 95.00 278 ASN A O 1
ATOM 2093 N N . ILE A 1 279 ? 17.216 -2.945 -16.857 1.00 97.19 279 ILE A N 1
ATOM 2094 C CA . ILE A 1 279 ? 18.411 -3.086 -17.701 1.00 97.19 279 ILE A CA 1
ATOM 2095 C C . ILE A 1 279 ? 19.657 -2.435 -17.074 1.00 97.19 279 ILE A C 1
ATOM 2097 O O . ILE A 1 279 ? 20.724 -2.411 -17.691 1.00 97.19 279 ILE A O 1
ATOM 2101 N N . ARG A 1 280 ? 19.567 -1.939 -15.829 1.00 94.25 280 ARG A N 1
ATOM 2102 C CA . ARG A 1 280 ? 20.700 -1.349 -15.094 1.00 94.25 280 ARG A CA 1
ATOM 2103 C C . ARG A 1 280 ? 21.371 -2.362 -14.176 1.00 94.25 280 ARG A C 1
ATOM 2105 O O . ARG A 1 280 ? 22.431 -2.875 -14.514 1.00 94.25 280 ARG A O 1
ATOM 2112 N N . GLU A 1 281 ? 20.758 -2.672 -13.037 1.00 90.94 281 GLU A N 1
ATOM 2113 C CA . GLU A 1 281 ? 21.317 -3.609 -12.057 1.00 90.94 281 GLU A CA 1
ATOM 2114 C C . GLU A 1 281 ? 21.327 -5.048 -12.579 1.00 90.94 281 GLU A C 1
ATOM 2116 O O . GLU A 1 281 ? 22.263 -5.792 -12.307 1.00 90.94 281 GLU A O 1
ATOM 2121 N N . GLN A 1 282 ? 20.301 -5.443 -13.339 1.00 92.44 282 GLN A N 1
ATOM 2122 C CA . GLN A 1 282 ? 20.173 -6.813 -13.849 1.00 92.44 282 GLN A CA 1
ATOM 2123 C C . GLN A 1 282 ? 20.881 -7.034 -15.193 1.00 92.44 282 GLN A C 1
ATOM 2125 O O . GLN A 1 282 ? 20.926 -8.168 -15.681 1.00 92.44 282 GLN A O 1
ATOM 2130 N N . CYS A 1 283 ? 21.449 -5.983 -15.792 1.00 95.62 283 CYS A N 1
ATOM 2131 C CA . CYS A 1 283 ? 22.130 -6.074 -17.078 1.00 95.62 283 CYS A CA 1
ATOM 2132 C C . CYS A 1 283 ? 23.417 -5.242 -17.107 1.00 95.62 283 CYS A C 1
ATOM 2134 O O . CYS A 1 283 ? 24.497 -5.797 -16.936 1.00 95.62 283 CYS A O 1
ATOM 2136 N N . THR A 1 284 ? 23.316 -3.920 -17.250 1.00 93.19 284 THR A N 1
ATOM 2137 C CA . THR A 1 284 ? 24.479 -3.052 -17.494 1.00 93.19 284 THR A CA 1
ATOM 2138 C C . THR A 1 284 ? 25.581 -3.161 -16.431 1.00 93.19 284 THR A C 1
ATOM 2140 O O . THR A 1 284 ? 26.749 -3.320 -16.768 1.00 93.19 284 THR A O 1
ATOM 2143 N N . TRP A 1 285 ? 25.244 -3.084 -15.140 1.00 89.94 285 TRP A N 1
ATOM 2144 C CA . TRP A 1 285 ? 26.249 -3.031 -14.067 1.00 89.94 285 TRP A CA 1
ATOM 2145 C C . TRP A 1 285 ? 27.030 -4.330 -13.877 1.00 89.94 285 TRP A C 1
ATOM 2147 O O . TRP A 1 285 ? 28.142 -4.295 -13.353 1.00 89.94 285 TRP A O 1
ATOM 2157 N N . VAL A 1 286 ? 26.451 -5.460 -14.279 1.00 93.12 286 VAL A N 1
ATOM 2158 C CA . VAL A 1 286 ? 27.060 -6.785 -14.114 1.00 93.12 286 VAL A CA 1
ATOM 2159 C C . VAL A 1 286 ? 27.755 -7.288 -15.379 1.00 93.12 286 VAL A C 1
ATOM 2161 O O . VAL A 1 286 ? 28.493 -8.258 -15.283 1.00 93.12 286 VAL A O 1
ATOM 2164 N N . HIS A 1 287 ? 27.556 -6.614 -16.520 1.00 94.69 287 HIS A N 1
ATOM 2165 C CA . HIS A 1 287 ? 28.083 -7.000 -17.840 1.00 94.69 287 HIS A CA 1
ATOM 2166 C C . HIS A 1 287 ? 28.858 -5.865 -18.526 1.00 94.69 287 HIS A C 1
ATOM 2168 O O . HIS A 1 287 ? 28.886 -5.767 -19.750 1.00 94.69 287 HIS A O 1
ATOM 2174 N N . GLY A 1 288 ? 29.453 -4.952 -17.751 1.00 90.75 288 GLY A N 1
ATOM 2175 C CA . GLY A 1 288 ? 30.192 -3.805 -18.299 1.00 90.75 288 GLY A CA 1
ATOM 2176 C C . GLY A 1 288 ? 31.444 -4.186 -19.102 1.00 90.75 288 GLY A C 1
ATOM 2177 O O . GLY A 1 288 ? 31.962 -3.366 -19.855 1.00 90.75 288 GLY A O 1
ATOM 2178 N N . ASP A 1 289 ? 31.931 -5.413 -18.938 1.00 95.12 289 ASP A N 1
ATOM 2179 C CA . ASP A 1 289 ? 33.049 -6.022 -19.659 1.00 95.12 289 ASP A CA 1
ATOM 2180 C C . ASP A 1 289 ? 32.639 -6.739 -20.960 1.00 95.12 289 ASP A C 1
ATOM 2182 O O . ASP A 1 289 ? 33.501 -6.993 -21.800 1.00 95.12 289 ASP A O 1
ATOM 2186 N N . ASP A 1 290 ? 31.343 -6.989 -21.175 1.00 97.25 290 ASP A N 1
ATOM 2187 C CA . ASP A 1 290 ? 30.782 -7.538 -22.418 1.00 97.25 290 ASP A CA 1
ATOM 2188 C C . ASP A 1 290 ? 29.614 -6.671 -22.939 1.00 97.25 290 ASP A C 1
ATOM 2190 O O . ASP A 1 290 ? 28.452 -7.085 -22.870 1.00 97.25 290 ASP A O 1
ATOM 2194 N N . PRO A 1 291 ? 29.879 -5.465 -23.489 1.00 97.38 291 PRO A N 1
ATOM 2195 C CA . PRO A 1 291 ? 28.834 -4.605 -24.055 1.00 97.38 291 PRO A CA 1
ATOM 2196 C C . PRO A 1 291 ? 27.943 -5.289 -25.118 1.00 97.38 291 PRO A C 1
ATOM 2198 O O . PRO A 1 291 ? 26.719 -5.121 -25.063 1.00 97.38 291 PRO A O 1
ATOM 2201 N N . PRO A 1 292 ? 28.473 -6.117 -26.050 1.00 97.75 292 PRO A N 1
ATOM 2202 C CA . PRO A 1 292 ? 27.630 -6.879 -26.974 1.00 97.75 292 PRO A CA 1
ATOM 2203 C C . PRO A 1 292 ? 26.701 -7.879 -26.268 1.00 97.75 292 PRO A C 1
ATOM 2205 O O . PRO A 1 292 ? 25.534 -8.003 -26.645 1.00 97.75 292 PRO A O 1
ATOM 2208 N N . GLY A 1 293 ? 27.180 -8.599 -25.249 1.00 97.25 293 GLY A N 1
ATOM 2209 C CA . GLY A 1 293 ? 26.346 -9.499 -24.445 1.00 97.25 293 GLY A CA 1
ATOM 2210 C C . GLY A 1 293 ? 25.320 -8.772 -23.586 1.00 97.25 293 GLY A C 1
ATOM 2211 O O . GLY A 1 293 ? 24.166 -9.201 -23.527 1.00 97.25 293 GLY A O 1
ATOM 2212 N N . ALA A 1 294 ? 25.695 -7.638 -22.993 1.00 97.75 294 ALA A N 1
ATOM 2213 C CA . ALA A 1 294 ? 24.784 -6.760 -22.267 1.00 97.75 294 ALA A CA 1
ATOM 2214 C C . ALA A 1 294 ? 23.660 -6.246 -23.178 1.00 97.75 294 ALA A C 1
ATOM 2216 O O . ALA A 1 294 ? 22.499 -6.235 -22.775 1.00 97.75 294 ALA A O 1
ATOM 2217 N N . THR A 1 295 ? 23.986 -5.876 -24.419 1.00 98.31 295 THR A N 1
ATOM 2218 C CA . THR A 1 295 ? 23.001 -5.416 -25.405 1.00 98.31 295 THR A CA 1
ATOM 2219 C C . THR A 1 295 ? 22.026 -6.528 -25.784 1.00 98.31 295 THR A C 1
ATOM 2221 O O . THR A 1 295 ? 20.817 -6.325 -25.681 1.00 98.31 295 THR A O 1
ATOM 2224 N N . ARG A 1 296 ? 22.520 -7.735 -26.107 1.00 96.56 296 ARG A N 1
ATOM 2225 C CA . ARG A 1 296 ? 21.653 -8.902 -26.376 1.00 96.56 296 ARG A CA 1
ATOM 2226 C C . ARG A 1 296 ? 20.728 -9.214 -25.198 1.00 96.56 296 ARG A C 1
ATOM 2228 O O . ARG A 1 296 ? 19.523 -9.340 -25.373 1.00 96.56 296 ARG A O 1
ATOM 2235 N N . LYS A 1 297 ? 21.270 -9.251 -23.977 1.00 96.81 297 LYS A N 1
ATOM 2236 C CA . LYS A 1 297 ? 20.471 -9.496 -22.768 1.00 96.81 297 LYS A CA 1
ATOM 2237 C C . LYS A 1 297 ? 19.427 -8.398 -22.534 1.00 96.81 297 LYS A C 1
ATOM 2239 O O . LYS A 1 297 ? 18.324 -8.695 -22.082 1.00 96.81 297 LYS A O 1
ATOM 2244 N N . ALA A 1 298 ? 19.753 -7.138 -22.818 1.00 97.69 298 ALA A N 1
ATOM 2245 C CA . ALA A 1 298 ? 18.804 -6.036 -22.707 1.00 97.69 298 ALA A CA 1
ATOM 2246 C C . ALA A 1 298 ? 17.645 -6.184 -23.700 1.00 97.69 298 ALA A C 1
ATOM 2248 O O . ALA A 1 298 ? 16.499 -5.972 -23.307 1.00 97.69 298 ALA A O 1
ATOM 2249 N N . ILE A 1 299 ? 17.924 -6.605 -24.938 1.00 97.06 299 ILE A N 1
ATOM 2250 C CA . ILE A 1 299 ? 16.897 -6.919 -25.940 1.00 97.06 299 ILE A CA 1
ATOM 2251 C C . ILE A 1 299 ? 15.976 -8.028 -25.430 1.00 97.06 299 ILE A C 1
ATOM 2253 O O . ILE A 1 299 ? 14.762 -7.843 -25.458 1.00 97.06 299 ILE A O 1
ATOM 2257 N N . ASP A 1 300 ? 16.513 -9.121 -24.882 1.00 95.38 300 ASP A N 1
ATOM 2258 C CA . ASP A 1 300 ? 15.701 -10.216 -24.325 1.00 95.38 300 ASP A CA 1
ATOM 2259 C C . ASP A 1 300 ? 14.814 -9.741 -23.161 1.00 95.38 300 ASP A C 1
ATOM 2261 O O . ASP A 1 300 ? 13.613 -10.022 -23.111 1.00 95.38 300 ASP A O 1
ATOM 2265 N N . ILE A 1 301 ? 15.387 -8.962 -22.237 1.00 96.06 301 ILE A N 1
ATOM 2266 C CA . ILE A 1 301 ? 14.670 -8.377 -21.097 1.00 96.06 301 ILE A CA 1
ATOM 2267 C C . ILE A 1 301 ? 13.525 -7.476 -21.582 1.00 96.06 301 ILE A C 1
ATOM 2269 O O . ILE A 1 301 ? 12.389 -7.633 -21.126 1.00 96.06 301 ILE A O 1
ATOM 2273 N N . ILE A 1 302 ? 13.797 -6.564 -22.519 1.00 96.69 302 ILE A N 1
ATOM 2274 C CA . ILE A 1 302 ? 12.802 -5.635 -23.070 1.00 96.69 302 ILE A CA 1
ATOM 2275 C C . ILE A 1 302 ? 11.720 -6.398 -23.832 1.00 96.69 302 ILE A C 1
ATOM 2277 O O . ILE A 1 302 ? 10.536 -6.169 -23.594 1.00 96.69 302 ILE A O 1
ATOM 2281 N N . SER A 1 303 ? 12.109 -7.357 -24.672 1.00 95.38 303 SER A N 1
ATOM 2282 C CA . SER A 1 303 ? 11.190 -8.205 -25.437 1.00 95.38 303 SER A CA 1
ATOM 2283 C C . SER A 1 303 ? 10.239 -8.973 -24.523 1.00 95.38 303 SER A C 1
ATOM 2285 O O . SER A 1 303 ? 9.041 -9.058 -24.793 1.00 95.38 303 SER A O 1
ATOM 2287 N N . SER A 1 304 ? 10.745 -9.474 -23.394 1.00 93.50 304 SER A N 1
ATOM 2288 C CA . SER A 1 304 ? 9.925 -10.143 -22.383 1.00 93.50 304 SER A CA 1
ATOM 2289 C C . SER A 1 304 ? 8.935 -9.191 -21.694 1.00 93.50 304 SER A C 1
ATOM 2291 O O . SER A 1 304 ? 7.800 -9.577 -21.417 1.00 93.50 304 SER A O 1
ATOM 2293 N N . GLY A 1 305 ? 9.332 -7.933 -21.462 1.00 92.81 305 GLY A N 1
ATOM 2294 C CA . GLY A 1 305 ? 8.452 -6.882 -20.946 1.00 92.81 305 GLY A CA 1
ATOM 2295 C C . GLY A 1 305 ? 7.354 -6.505 -21.934 1.00 92.81 305 GLY A C 1
ATOM 2296 O O . GLY A 1 305 ? 6.194 -6.419 -21.548 1.00 92.81 305 GLY A O 1
ATOM 2297 N N . VAL A 1 306 ? 7.692 -6.372 -23.219 1.00 93.69 306 VAL A N 1
ATOM 2298 C CA . VAL A 1 306 ? 6.714 -6.161 -24.296 1.00 93.69 306 VAL A CA 1
ATOM 2299 C C . VAL A 1 306 ? 5.725 -7.324 -24.352 1.00 93.69 306 VAL A C 1
ATOM 2301 O O . VAL A 1 306 ? 4.520 -7.096 -24.317 1.00 93.69 306 VAL A O 1
ATOM 2304 N N . ALA A 1 307 ? 6.204 -8.572 -24.364 1.00 91.38 307 ALA A N 1
ATOM 2305 C CA . ALA A 1 307 ? 5.340 -9.754 -24.399 1.00 91.38 307 ALA A CA 1
ATOM 2306 C C . ALA A 1 307 ? 4.356 -9.803 -23.217 1.00 91.38 307 ALA A C 1
ATOM 2308 O O . ALA A 1 307 ? 3.193 -10.163 -23.400 1.00 91.38 307 ALA A O 1
ATOM 2309 N N . ARG A 1 308 ? 4.805 -9.396 -22.024 1.00 88.75 308 ARG A N 1
ATOM 2310 C CA . ARG A 1 308 ? 3.963 -9.275 -20.829 1.00 88.75 308 ARG A CA 1
ATOM 2311 C C . ARG A 1 308 ? 2.962 -8.121 -20.927 1.00 88.75 308 ARG A C 1
ATOM 2313 O O . ARG A 1 308 ? 1.795 -8.320 -20.599 1.00 88.75 308 ARG A O 1
ATOM 2320 N N . ALA A 1 309 ? 3.385 -6.956 -21.416 1.00 88.12 309 ALA A N 1
ATOM 2321 C CA . ALA A 1 309 ? 2.531 -5.780 -21.599 1.00 88.12 309 ALA A CA 1
ATOM 2322 C C . ALA A 1 309 ? 1.421 -6.003 -22.641 1.00 88.12 309 ALA A C 1
ATOM 2324 O O . ALA A 1 309 ? 0.343 -5.422 -22.529 1.00 88.12 309 ALA A O 1
ATOM 2325 N N . MET A 1 310 ? 1.665 -6.874 -23.624 1.00 87.31 310 MET A N 1
ATOM 2326 C CA . MET A 1 310 ? 0.679 -7.279 -24.631 1.00 87.31 310 MET A CA 1
ATOM 2327 C C . MET A 1 310 ? -0.468 -8.124 -24.065 1.00 87.31 310 MET A C 1
ATOM 2329 O O . MET A 1 310 ? -1.476 -8.307 -24.752 1.00 87.31 310 MET A O 1
ATOM 2333 N N . ARG A 1 311 ? -0.336 -8.662 -22.846 1.00 86.00 311 ARG A N 1
ATOM 2334 C CA . ARG A 1 311 ? -1.411 -9.417 -22.200 1.00 86.00 311 ARG A CA 1
ATOM 2335 C C . ARG A 1 311 ? -2.427 -8.469 -21.564 1.00 86.00 311 ARG A C 1
ATOM 2337 O O . ARG A 1 311 ? -2.037 -7.448 -20.988 1.00 86.00 311 ARG A O 1
ATOM 2344 N N . PRO A 1 312 ? -3.729 -8.785 -21.664 1.00 76.50 312 PRO A N 1
ATOM 2345 C CA . PRO A 1 312 ? -4.752 -7.976 -21.027 1.00 76.50 312 PRO A CA 1
ATOM 2346 C C . PRO A 1 312 ? -4.525 -7.972 -19.516 1.00 76.50 312 PRO A C 1
ATOM 2348 O O . PRO A 1 312 ? -4.209 -8.999 -18.915 1.00 76.50 312 PRO A O 1
ATOM 2351 N N . LEU A 1 313 ? -4.699 -6.804 -18.903 1.00 71.81 313 LEU A N 1
ATOM 2352 C CA . LEU A 1 313 ? -4.827 -6.738 -17.454 1.00 71.81 313 LEU A CA 1
ATOM 2353 C C . LEU A 1 313 ? -6.281 -7.035 -17.093 1.00 71.81 313 LEU A C 1
ATOM 2355 O O . LEU A 1 313 ? -7.180 -6.630 -17.837 1.00 71.81 313 LEU A O 1
ATOM 2359 N N . PRO A 1 314 ? -6.538 -7.709 -15.964 1.00 65.69 314 PRO A N 1
ATOM 2360 C CA . PRO A 1 314 ? -7.892 -7.836 -15.454 1.00 65.69 314 PRO A CA 1
ATOM 2361 C C . PRO A 1 314 ? -8.524 -6.465 -15.211 1.00 65.69 314 PRO A C 1
ATOM 2363 O O . PRO A 1 314 ? -7.823 -5.471 -14.996 1.00 65.69 314 PRO A O 1
ATOM 2366 N N . ALA A 1 315 ? -9.858 -6.426 -15.233 1.00 65.44 315 ALA A N 1
ATOM 2367 C CA . ALA A 1 315 ? -10.611 -5.217 -14.934 1.00 65.44 315 ALA A CA 1
ATOM 2368 C C . ALA A 1 315 ? -10.167 -4.622 -13.589 1.00 65.44 315 ALA A C 1
ATOM 2370 O O . ALA A 1 315 ? -9.887 -5.345 -12.629 1.00 65.44 315 ALA A O 1
ATOM 2371 N N . ALA A 1 316 ? -10.086 -3.293 -13.539 1.00 63.78 316 ALA A N 1
ATOM 2372 C CA . ALA A 1 316 ? -9.754 -2.591 -12.314 1.00 63.78 316 ALA A CA 1
ATOM 2373 C C . ALA A 1 316 ? -10.788 -2.905 -11.228 1.00 63.78 316 ALA A C 1
ATOM 2375 O O . ALA A 1 316 ? -11.988 -2.891 -11.489 1.00 63.78 316 ALA A O 1
ATOM 2376 N N . SER A 1 317 ? -10.317 -3.140 -10.005 1.00 69.88 317 SER A N 1
ATOM 2377 C CA . SER A 1 317 ? -11.211 -3.230 -8.858 1.00 69.88 317 SER A CA 1
ATOM 2378 C C . SER A 1 317 ? -11.902 -1.882 -8.638 1.00 69.88 317 SER A C 1
ATOM 2380 O O . SER A 1 317 ? -11.251 -0.833 -8.538 1.00 69.88 317 SER A O 1
ATOM 2382 N N . GLU A 1 318 ? -13.229 -1.918 -8.562 1.00 75.12 318 GLU A N 1
ATOM 2383 C CA . GLU A 1 318 ? -14.042 -0.763 -8.198 1.00 75.12 318 GLU A CA 1
ATOM 2384 C C . GLU A 1 318 ? -13.747 -0.352 -6.753 1.00 75.12 318 GLU A C 1
ATOM 2386 O O . GLU A 1 318 ? -13.492 -1.190 -5.879 1.00 75.12 318 GLU A O 1
ATOM 2391 N N . GLY A 1 319 ? -13.735 0.960 -6.516 1.00 81.19 319 GLY A N 1
ATOM 2392 C CA . GLY A 1 319 ? -13.613 1.487 -5.163 1.00 81.19 319 GLY A CA 1
ATOM 2393 C C . GLY A 1 319 ? -14.898 1.219 -4.383 1.00 81.19 319 GLY A C 1
ATOM 2394 O O . GLY A 1 319 ? -15.989 1.251 -4.948 1.00 81.19 319 GLY A O 1
ATOM 2395 N N . ARG A 1 320 ? -14.774 0.945 -3.086 1.00 85.88 320 ARG A N 1
ATOM 2396 C CA . ARG A 1 320 ? -15.911 0.713 -2.188 1.00 85.88 320 ARG A CA 1
ATOM 2397 C C . ARG A 1 320 ? -16.044 1.857 -1.191 1.00 85.88 320 ARG A C 1
ATOM 2399 O O . ARG A 1 320 ? -15.012 2.327 -0.719 1.00 85.88 320 ARG A O 1
ATOM 2406 N N . PRO A 1 321 ? -17.263 2.285 -0.833 1.00 89.38 321 PRO A N 1
ATOM 2407 C CA . PRO A 1 321 ? -17.444 3.351 0.143 1.00 89.38 321 PRO A CA 1
ATOM 2408 C C . PRO A 1 321 ? -16.900 2.943 1.516 1.00 89.38 321 PRO A C 1
ATOM 2410 O O . PRO A 1 321 ? -17.008 1.781 1.923 1.00 89.38 321 PRO A O 1
ATOM 2413 N N . VAL A 1 322 ? -16.337 3.923 2.217 1.00 90.31 322 VAL A N 1
ATOM 2414 C CA . VAL A 1 322 ? -15.892 3.828 3.605 1.00 90.31 322 VAL A CA 1
ATOM 2415 C C . VAL A 1 322 ? -16.876 4.603 4.477 1.00 90.31 322 VAL A C 1
ATOM 2417 O O . VAL A 1 322 ? -17.180 5.766 4.230 1.00 90.31 322 VAL A O 1
ATOM 2420 N N . THR A 1 323 ? -17.389 3.942 5.505 1.00 91.56 323 THR A N 1
ATOM 2421 C CA . THR A 1 323 ? -18.296 4.520 6.494 1.00 91.56 323 THR A CA 1
ATOM 2422 C C . THR A 1 323 ? -17.499 5.444 7.409 1.00 91.56 323 THR A C 1
ATOM 2424 O O . THR A 1 323 ? -16.521 5.005 8.004 1.00 91.56 323 THR A O 1
ATOM 2427 N N . GLY A 1 324 ? -17.915 6.702 7.568 1.00 92.81 324 GLY A N 1
ATOM 2428 C CA . GLY A 1 324 ? -17.275 7.689 8.453 1.00 92.81 324 GLY A CA 1
ATOM 2429 C C . GLY A 1 324 ? -17.499 7.439 9.953 1.00 92.81 324 GLY A C 1
ATOM 2430 O O . GLY A 1 324 ? -17.857 8.357 10.690 1.00 92.81 324 GLY A O 1
ATOM 2431 N N . SER A 1 325 ? -17.340 6.196 10.407 1.00 94.69 325 SER A N 1
ATOM 2432 C CA . SER A 1 325 ? -17.501 5.791 11.803 1.00 94.69 325 SER A CA 1
ATOM 2433 C C . SER A 1 325 ? -16.389 4.851 12.261 1.00 94.69 325 SER A C 1
ATOM 2435 O O . SER A 1 325 ? -15.753 4.165 11.457 1.00 94.69 325 SER A O 1
ATOM 2437 N N . ALA A 1 326 ? -16.170 4.791 13.571 1.00 95.25 326 ALA A N 1
ATOM 2438 C CA . ALA A 1 326 ? -15.215 3.888 14.188 1.00 95.25 326 ALA A CA 1
ATOM 2439 C C . ALA A 1 326 ? -15.821 3.148 15.383 1.00 95.25 326 ALA A C 1
ATOM 2441 O O . ALA A 1 326 ? -16.679 3.667 16.096 1.00 95.25 326 ALA A O 1
ATOM 2442 N N . LEU A 1 327 ? -15.337 1.933 15.617 1.00 94.88 327 LEU A N 1
ATOM 2443 C CA . LEU A 1 327 ? -15.589 1.171 16.832 1.00 94.88 327 LEU A CA 1
ATOM 2444 C C . LEU A 1 327 ? -14.286 1.027 17.611 1.00 94.88 327 LEU A C 1
ATOM 2446 O O . LEU A 1 327 ? -13.297 0.573 17.045 1.00 94.88 327 LEU A O 1
ATOM 2450 N N . VAL A 1 328 ? -14.304 1.333 18.902 1.00 93.44 328 VAL A N 1
ATOM 2451 C CA . VAL A 1 328 ? -13.206 1.047 19.828 1.00 93.44 328 VAL A CA 1
ATOM 2452 C C . VAL A 1 328 ? -13.594 -0.134 20.716 1.00 93.44 328 VAL A C 1
ATOM 2454 O O . VAL A 1 328 ? -14.623 -0.103 21.388 1.00 93.44 328 VAL A O 1
ATOM 2457 N N . LEU A 1 329 ? -12.780 -1.186 20.691 1.00 88.81 329 LEU A N 1
ATOM 2458 C CA . LEU A 1 329 ? -12.867 -2.347 21.570 1.00 88.81 329 LEU A CA 1
ATOM 2459 C C . LEU A 1 329 ? -11.810 -2.196 22.668 1.00 88.81 329 LEU A C 1
ATOM 2461 O O . LEU A 1 329 ? -10.619 -2.287 22.376 1.00 88.81 329 LEU A O 1
ATOM 2465 N N . GLY A 1 330 ? -12.259 -1.965 23.897 1.00 86.56 330 GLY A N 1
ATOM 2466 C CA . GLY A 1 330 ? -11.442 -1.601 25.051 1.00 86.56 330 GLY A CA 1
ATOM 2467 C C . GLY A 1 330 ? -11.607 -0.120 25.428 1.00 86.56 330 GLY A C 1
ATOM 2468 O O . GLY A 1 330 ? -11.471 0.778 24.600 1.00 86.56 330 GLY A O 1
ATOM 2469 N N . ALA A 1 331 ? -11.908 0.119 26.698 1.00 87.56 331 ALA A N 1
ATOM 2470 C CA . ALA A 1 331 ? -12.049 1.391 27.393 1.00 87.56 331 ALA A CA 1
ATOM 2471 C C . ALA A 1 331 ? -10.833 1.707 28.301 1.00 87.56 331 ALA A C 1
ATOM 2473 O O . ALA A 1 331 ? -10.961 2.413 29.304 1.00 87.56 331 ALA A O 1
ATOM 2474 N N . GLY A 1 332 ? -9.638 1.219 27.947 1.00 88.69 332 GLY A N 1
ATOM 2475 C CA . GLY A 1 332 ? -8.376 1.688 28.525 1.00 88.69 332 GLY A CA 1
ATOM 2476 C C . GLY A 1 332 ? -8.027 3.116 28.078 1.00 88.69 332 GLY A C 1
ATOM 2477 O O . GLY A 1 332 ? -8.674 3.688 27.198 1.00 88.69 332 GLY A O 1
ATOM 2478 N N . ILE A 1 333 ? -6.988 3.718 28.674 1.00 89.75 333 ILE A N 1
ATOM 2479 C CA . ILE A 1 333 ? -6.556 5.096 28.348 1.00 89.75 333 ILE A CA 1
ATOM 2480 C C . ILE A 1 333 ? -6.310 5.262 26.842 1.00 89.75 333 ILE A C 1
ATOM 2482 O O . ILE A 1 333 ? -6.796 6.220 26.242 1.00 89.75 333 ILE A O 1
ATOM 2486 N N . CYS A 1 334 ? -5.607 4.308 26.230 1.00 88.81 334 CYS A N 1
ATOM 2487 C CA . CYS A 1 334 ? -5.341 4.256 24.795 1.00 88.81 334 CYS A CA 1
ATOM 2488 C C . CYS A 1 334 ? -6.629 4.299 23.955 1.00 88.81 334 CYS A C 1
ATOM 2490 O O . CYS A 1 334 ? -6.765 5.149 23.070 1.00 88.81 334 CYS A O 1
ATOM 2492 N N . GLY A 1 335 ? -7.582 3.402 24.233 1.00 91.00 335 GLY A N 1
ATOM 2493 C CA . GLY A 1 335 ? -8.856 3.318 23.521 1.00 91.00 335 GLY A CA 1
ATOM 2494 C C . GLY A 1 335 ? -9.720 4.568 23.694 1.00 91.00 335 GLY A C 1
ATOM 2495 O O . GLY A 1 335 ? -10.226 5.114 22.711 1.00 91.00 335 GLY A O 1
ATOM 2496 N N . LEU A 1 336 ? -9.834 5.085 24.920 1.00 92.94 336 LEU A N 1
ATOM 2497 C CA . LEU A 1 336 ? -10.609 6.297 25.207 1.00 92.94 336 LEU A CA 1
ATOM 2498 C C . LEU A 1 336 ? -9.975 7.543 24.572 1.00 92.94 336 LEU A C 1
ATOM 2500 O O . LEU A 1 336 ? -10.675 8.366 23.977 1.00 92.94 336 LEU A O 1
ATOM 2504 N N . ALA A 1 337 ? -8.648 7.676 24.629 1.00 92.50 337 ALA A N 1
ATOM 2505 C CA . ALA A 1 337 ? -7.938 8.760 23.958 1.00 92.50 337 ALA A CA 1
ATOM 2506 C C . ALA A 1 337 ? -8.118 8.689 22.436 1.00 92.50 337 ALA A C 1
ATOM 2508 O O . ALA A 1 337 ? -8.321 9.724 21.794 1.00 92.50 337 ALA A O 1
ATOM 2509 N N . ALA A 1 338 ? -8.097 7.488 21.854 1.00 93.12 338 ALA A N 1
ATOM 2510 C CA . ALA A 1 338 ? -8.376 7.298 20.439 1.00 93.12 338 ALA A CA 1
ATOM 2511 C C . ALA A 1 338 ? -9.814 7.701 20.069 1.00 93.12 338 ALA A C 1
ATOM 2513 O O . ALA A 1 338 ? -10.014 8.442 19.105 1.00 93.12 338 ALA A O 1
ATOM 2514 N N . ALA A 1 339 ? -10.805 7.284 20.866 1.00 94.81 339 ALA A N 1
ATOM 2515 C CA . ALA A 1 339 ? -12.205 7.654 20.672 1.00 94.81 339 ALA A CA 1
ATOM 2516 C C . ALA A 1 339 ? -12.398 9.177 20.689 1.00 94.81 339 ALA A C 1
ATOM 2518 O O . ALA A 1 339 ? -12.957 9.738 19.746 1.00 94.81 339 ALA A O 1
ATOM 2519 N N . ARG A 1 340 ? -11.851 9.853 21.708 1.00 93.12 340 ARG A N 1
ATOM 2520 C CA . ARG A 1 340 ? -11.906 11.316 21.850 1.00 93.12 340 ARG A CA 1
ATOM 2521 C C . ARG A 1 340 ? -11.342 12.031 20.627 1.00 93.12 340 ARG A C 1
ATOM 2523 O O . ARG A 1 340 ? -11.951 12.961 20.107 1.00 93.12 340 ARG A O 1
ATOM 2530 N N . ASN A 1 341 ? -10.170 11.598 20.172 1.00 91.56 341 ASN A N 1
ATOM 2531 C CA . ASN A 1 341 ? -9.493 12.218 19.039 1.00 91.56 341 ASN A CA 1
ATOM 2532 C C . ASN A 1 341 ? -10.233 11.974 17.716 1.00 91.56 341 ASN A C 1
ATOM 2534 O O . ASN A 1 341 ? -10.316 12.882 16.898 1.00 91.56 341 ASN A O 1
ATOM 2538 N N . LEU A 1 342 ? -10.822 10.794 17.504 1.00 92.25 342 LEU A N 1
ATOM 2539 C CA . LEU A 1 342 ? -11.652 10.536 16.322 1.00 92.25 342 LEU A CA 1
ATOM 2540 C C . LEU A 1 342 ? -12.948 11.357 16.322 1.00 92.25 342 LEU A C 1
ATOM 2542 O O . LEU A 1 342 ? -13.334 11.879 15.277 1.00 92.25 342 LEU A O 1
ATOM 2546 N N . MET A 1 343 ? -13.590 11.534 17.476 1.00 90.50 343 MET A N 1
ATOM 2547 C CA . MET A 1 343 ? -14.750 12.424 17.588 1.00 90.50 343 MET A CA 1
ATOM 2548 C C . MET A 1 343 ? -14.392 13.877 17.296 1.00 90.50 343 MET A C 1
ATOM 2550 O O . MET A 1 343 ? -15.125 14.550 16.577 1.00 90.50 343 MET A O 1
ATOM 2554 N N . ALA A 1 344 ? -13.251 14.351 17.805 1.00 86.25 344 ALA A N 1
ATOM 2555 C CA . ALA A 1 344 ? -12.758 15.697 17.523 1.00 86.25 344 ALA A CA 1
ATOM 2556 C C . ALA A 1 344 ? -12.507 15.932 16.020 1.00 86.25 344 ALA A C 1
ATOM 2558 O O . ALA A 1 344 ? -12.525 17.069 15.564 1.00 86.25 344 ALA A O 1
ATOM 2559 N N . GLN A 1 345 ? -12.313 14.860 15.242 1.00 85.62 345 GLN A N 1
ATOM 2560 C CA . GLN A 1 345 ? -12.186 14.898 13.782 1.00 85.62 345 GLN A CA 1
ATOM 2561 C C . GLN A 1 345 ? -13.520 14.822 13.024 1.00 85.62 345 GLN A C 1
ATOM 2563 O O . GLN A 1 345 ? -13.502 14.865 11.790 1.00 85.62 345 GLN A O 1
ATOM 2568 N N . GLY A 1 346 ? -14.644 14.693 13.737 1.00 88.50 346 GLY A N 1
ATOM 2569 C CA . GLY A 1 346 ? -15.996 14.612 13.179 1.00 88.50 346 GLY A CA 1
ATOM 2570 C C . GLY A 1 346 ? -16.513 13.193 12.916 1.00 88.50 346 GLY A C 1
ATOM 2571 O O . GLY A 1 346 ? -17.586 13.042 12.332 1.00 88.50 346 GLY A O 1
ATOM 2572 N N . TYR A 1 347 ? -15.797 12.139 13.324 1.00 92.12 347 TYR A N 1
ATOM 2573 C CA . TYR A 1 347 ? -16.259 10.762 13.118 1.00 92.12 347 TYR A CA 1
ATOM 2574 C C . TYR A 1 347 ? -17.247 10.316 14.200 1.00 92.12 347 TYR A C 1
ATOM 2576 O O . TYR A 1 347 ? -17.101 10.639 15.378 1.00 92.12 347 TYR A O 1
ATOM 2584 N N . SER A 1 348 ? -18.225 9.494 13.811 1.00 93.19 348 SER A N 1
ATOM 2585 C CA . SER A 1 348 ? -19.093 8.806 14.776 1.00 93.19 348 SER A CA 1
ATOM 2586 C C . SER A 1 348 ? -18.333 7.653 15.431 1.00 93.19 348 SER A C 1
ATOM 2588 O O . SER A 1 348 ? -17.841 6.774 14.725 1.00 93.19 348 SER A O 1
ATOM 2590 N N . VAL A 1 349 ? -18.246 7.624 16.761 1.00 95.56 349 VAL A N 1
ATOM 2591 C CA . VAL A 1 349 ? -17.478 6.603 17.489 1.00 95.56 349 VAL A CA 1
ATOM 2592 C C . VAL A 1 349 ? -18.370 5.832 18.456 1.00 95.56 349 VAL A C 1
ATOM 2594 O O . VAL A 1 349 ? -19.106 6.427 19.239 1.00 95.56 349 VAL A O 1
ATOM 2597 N N . ALA A 1 350 ? -18.278 4.505 18.421 1.00 94.94 350 ALA A N 1
ATOM 2598 C CA . ALA A 1 350 ? -18.833 3.618 19.438 1.00 94.94 350 ALA A CA 1
ATOM 2599 C C . ALA A 1 350 ? -17.702 2.997 20.266 1.00 94.94 350 ALA A C 1
ATOM 2601 O O . ALA A 1 350 ? -16.636 2.701 19.727 1.00 94.94 350 ALA A O 1
ATOM 2602 N N . VAL A 1 351 ? -17.941 2.765 21.558 1.00 93.94 351 VAL A N 1
ATOM 2603 C CA . VAL A 1 351 ? -16.962 2.155 22.470 1.00 93.94 351 VAL A CA 1
ATOM 2604 C C . VAL A 1 351 ? -17.588 0.939 23.146 1.00 93.94 351 VAL A C 1
ATOM 2606 O O . VAL A 1 351 ? -18.712 1.007 23.646 1.00 93.94 351 VAL A O 1
ATOM 2609 N N . VAL A 1 352 ? -16.860 -0.174 23.157 1.00 90.88 352 VAL A N 1
ATOM 2610 C CA . VAL A 1 352 ? -17.184 -1.385 23.918 1.00 90.88 352 VAL A CA 1
ATOM 2611 C C . VAL A 1 352 ? -16.101 -1.552 24.979 1.00 90.88 352 VAL A C 1
ATOM 2613 O O . VAL A 1 352 ? -14.921 -1.525 24.638 1.00 90.88 352 VAL A O 1
ATOM 2616 N N . SER A 1 353 ? -16.485 -1.699 26.246 1.00 87.31 353 SER A N 1
ATOM 2617 C CA . SER A 1 353 ? -15.549 -1.939 27.351 1.00 87.31 353 SER A CA 1
ATOM 2618 C C . SER A 1 353 ? -14.766 -3.231 27.137 1.00 87.31 353 SER A C 1
ATOM 2620 O O . SER A 1 353 ? -15.252 -4.130 26.455 1.00 87.31 353 SER A O 1
ATOM 2622 N N . GLY A 1 354 ? -13.598 -3.377 27.758 1.00 78.19 354 GLY A N 1
ATOM 2623 C CA . GLY A 1 354 ? -12.923 -4.668 27.840 1.00 78.19 354 GLY A CA 1
ATOM 2624 C C . GLY A 1 354 ? -13.731 -5.723 28.623 1.00 78.19 354 GLY A C 1
ATOM 2625 O O . GLY A 1 354 ? -14.699 -5.385 29.317 1.00 78.19 354 GLY A O 1
ATOM 2626 N N . PRO A 1 355 ? -13.365 -7.011 28.502 1.00 71.50 355 PRO A N 1
ATOM 2627 C CA . PRO A 1 355 ? -13.870 -8.083 29.348 1.00 71.50 355 PRO A CA 1
ATOM 2628 C C . PRO A 1 355 ? -13.542 -7.796 30.814 1.00 71.50 355 PRO A C 1
ATOM 2630 O O . PRO A 1 355 ? -12.446 -7.339 31.138 1.00 71.50 355 PRO A O 1
ATOM 2633 N N . GLU A 1 356 ? -14.476 -8.117 31.707 1.00 60.28 356 GLU A N 1
ATOM 2634 C CA . GLU A 1 356 ? -14.190 -8.140 33.139 1.00 60.28 356 GLU A CA 1
ATOM 2635 C C . GLU A 1 356 ? -13.118 -9.206 33.398 1.00 60.28 356 GLU A C 1
ATOM 2637 O O . GLU A 1 356 ? -13.345 -10.396 33.170 1.00 60.28 356 GLU A O 1
ATOM 2642 N N . SER A 1 357 ? -11.933 -8.785 33.832 1.00 54.47 357 SER A N 1
ATOM 2643 C CA . SER A 1 357 ? -10.881 -9.687 34.291 1.00 54.47 357 SER A CA 1
ATOM 2644 C C . SER A 1 357 ? -10.707 -9.540 35.799 1.00 54.47 357 SER A C 1
ATOM 2646 O O . SER A 1 357 ? -10.530 -8.436 36.324 1.00 54.47 357 SER A O 1
ATOM 2648 N N . ASP A 1 358 ? -10.757 -10.670 36.505 1.00 42.84 358 ASP A N 1
ATOM 2649 C CA . ASP A 1 358 ? -10.432 -10.735 37.927 1.00 42.84 358 ASP A CA 1
ATOM 2650 C C . ASP A 1 358 ? -8.973 -10.273 38.115 1.00 42.84 358 ASP A C 1
ATOM 2652 O O . ASP A 1 358 ? -8.033 -10.978 37.748 1.00 42.84 358 ASP A O 1
ATOM 2656 N N . GLY A 1 359 ? -8.777 -9.066 38.656 1.00 47.03 359 GLY A N 1
ATOM 2657 C CA . GLY A 1 359 ? -7.456 -8.525 39.004 1.00 47.03 359 GLY A CA 1
ATOM 2658 C C . GLY A 1 359 ? -6.875 -7.449 38.074 1.00 47.03 359 GLY A C 1
ATOM 2659 O O . GLY A 1 359 ? -5.844 -6.877 38.426 1.00 47.03 359 GLY A O 1
ATOM 2660 N N . ALA A 1 360 ? -7.513 -7.076 36.952 1.00 48.78 360 ALA A N 1
ATOM 2661 C CA . ALA A 1 360 ? -7.005 -5.963 36.126 1.00 48.78 360 ALA A CA 1
ATOM 2662 C C . ALA A 1 360 ? -7.014 -4.624 36.875 1.00 48.78 360 ALA A C 1
ATOM 2664 O O . ALA A 1 360 ? -6.090 -3.826 36.745 1.00 48.78 360 ALA A O 1
ATOM 2665 N N . SER A 1 361 ? -7.999 -4.383 37.738 1.00 47.91 361 SER A N 1
ATOM 2666 C CA . SER A 1 361 ? -8.024 -3.207 38.617 1.00 47.91 361 SER A CA 1
ATOM 2667 C C . SER A 1 361 ? -6.943 -3.218 39.710 1.00 47.91 361 SER A C 1
ATOM 2669 O O . SER A 1 361 ? -6.648 -2.163 40.258 1.00 47.91 361 SER A O 1
ATOM 2671 N N . GLU A 1 362 ? -6.332 -4.368 40.019 1.00 47.75 362 GLU A N 1
ATOM 2672 C CA . GLU A 1 362 ? -5.268 -4.486 41.032 1.00 47.75 362 GLU A CA 1
ATOM 2673 C C . GLU A 1 362 ? -3.857 -4.256 40.455 1.00 47.75 362 GLU A C 1
ATOM 2675 O O . GLU A 1 362 ? -2.915 -4.034 41.213 1.00 47.75 362 GLU A O 1
ATOM 2680 N N . GLN A 1 363 ? -3.704 -4.268 39.123 1.00 56.31 363 GLN A N 1
ATOM 2681 C CA . GLN A 1 363 ? -2.427 -4.026 38.432 1.00 56.31 363 GLN A CA 1
ATOM 2682 C C . GLN A 1 363 ? -2.164 -2.546 38.114 1.00 56.31 363 GLN A C 1
ATOM 2684 O O . GLN A 1 363 ? -1.014 -2.158 37.912 1.00 56.31 363 GLN A O 1
ATOM 2689 N N . HIS A 1 364 ? -3.203 -1.710 38.085 1.00 67.81 364 HIS A N 1
ATOM 2690 C CA . HIS A 1 364 ? -3.093 -0.315 37.663 1.00 67.81 364 HIS A CA 1
ATOM 2691 C C . HIS A 1 364 ? -2.965 0.641 38.859 1.00 67.81 364 HIS A C 1
ATOM 2693 O O . HIS A 1 364 ? -3.746 0.591 39.808 1.00 67.81 364 HIS A O 1
ATOM 2699 N N . GLY A 1 365 ? -1.973 1.536 38.813 1.00 76.31 365 GLY A N 1
ATOM 2700 C CA . GLY A 1 365 ? -1.760 2.559 39.841 1.00 76.31 365 GLY A CA 1
ATOM 2701 C C . GLY A 1 365 ? -2.855 3.636 39.866 1.00 76.31 365 GLY A C 1
ATOM 2702 O O . GLY A 1 365 ? -3.611 3.800 38.910 1.00 76.31 365 GLY A O 1
ATOM 2703 N N . ALA A 1 366 ? -2.911 4.421 40.948 1.00 83.38 366 ALA A N 1
ATOM 2704 C CA . ALA A 1 366 ? -3.906 5.489 41.122 1.00 83.38 366 ALA A CA 1
ATOM 2705 C C . ALA A 1 366 ? -3.901 6.521 39.976 1.00 83.38 366 ALA A C 1
ATOM 2707 O O . ALA A 1 366 ? -4.961 6.954 39.538 1.00 83.38 366 ALA A O 1
ATOM 2708 N N . GLU A 1 367 ? -2.717 6.854 39.458 1.00 83.56 367 GLU A N 1
ATOM 2709 C CA . GLU A 1 367 ? -2.531 7.804 38.353 1.00 83.56 367 GLU A CA 1
ATOM 2710 C C . GLU A 1 367 ? -3.180 7.318 37.045 1.00 83.56 367 GLU A C 1
ATOM 2712 O O . GLU A 1 367 ? -3.796 8.094 36.319 1.00 83.56 367 GLU A O 1
ATOM 2717 N N . TYR A 1 368 ? -3.107 6.011 36.770 1.00 86.12 368 TYR A N 1
ATOM 2718 C CA . TYR A 1 368 ? -3.774 5.408 35.617 1.00 86.12 368 TYR A CA 1
ATOM 2719 C C . TYR A 1 368 ? -5.295 5.499 35.749 1.00 86.12 368 TYR A C 1
ATOM 2721 O O . TYR A 1 368 ? -5.975 5.902 34.807 1.00 86.12 368 TYR A O 1
ATOM 2729 N N . LEU A 1 369 ? -5.834 5.136 36.918 1.00 85.25 369 LEU A N 1
ATOM 2730 C CA . LEU A 1 369 ? -7.277 5.171 37.161 1.00 85.25 369 LEU A CA 1
ATOM 2731 C C . LEU A 1 369 ? -7.818 6.598 37.042 1.00 85.25 369 LEU A C 1
ATOM 2733 O O . LEU A 1 369 ? -8.822 6.809 36.372 1.00 85.25 369 LEU A O 1
ATOM 2737 N N . GLU A 1 370 ? -7.111 7.579 37.606 1.00 87.25 370 GLU A N 1
ATOM 2738 C CA . GLU A 1 370 ? -7.471 8.993 37.485 1.00 87.25 370 GLU A CA 1
ATOM 2739 C C . GLU A 1 370 ? -7.476 9.461 36.021 1.00 87.25 370 GLU A C 1
ATOM 2741 O O . GLU A 1 370 ? -8.447 10.073 35.570 1.00 87.25 370 GLU A O 1
ATOM 2746 N N . GLY A 1 371 ? -6.434 9.125 35.252 1.00 85.56 371 GLY A N 1
ATOM 2747 C CA . GLY A 1 371 ? -6.355 9.461 33.829 1.00 85.56 371 GLY A CA 1
ATOM 2748 C C . GLY A 1 371 ? -7.464 8.812 32.994 1.00 85.56 371 GLY A C 1
ATOM 2749 O O . GLY A 1 371 ? -8.106 9.479 32.177 1.00 85.56 371 GLY A O 1
ATOM 2750 N N . ARG A 1 372 ? -7.732 7.521 33.224 1.00 89.56 372 ARG A N 1
ATOM 2751 C CA . ARG A 1 372 ? -8.788 6.768 32.535 1.00 89.56 372 ARG A CA 1
ATOM 2752 C C . ARG A 1 372 ? -10.173 7.316 32.863 1.00 89.56 372 ARG A C 1
ATOM 2754 O O . ARG A 1 372 ? -10.943 7.602 31.950 1.00 89.56 372 ARG A O 1
ATOM 2761 N N . ASP A 1 373 ? -10.484 7.488 34.144 1.00 88.75 373 ASP A N 1
ATOM 2762 C CA . ASP A 1 373 ? -11.796 7.954 34.596 1.00 88.75 373 ASP A CA 1
ATOM 2763 C C . ASP A 1 373 ? -12.046 9.405 34.144 1.00 88.75 373 ASP A C 1
ATOM 2765 O O . ASP A 1 373 ? -13.168 9.766 33.781 1.00 88.75 373 ASP A O 1
ATOM 2769 N N . GLY A 1 374 ? -10.990 10.225 34.073 1.00 89.75 374 GLY A N 1
ATOM 2770 C CA . GLY A 1 374 ? -11.040 11.561 33.483 1.00 89.75 374 GLY A CA 1
ATOM 2771 C C . GLY A 1 374 ? -11.446 11.552 32.005 1.00 89.75 374 GLY A C 1
ATOM 2772 O O . GLY A 1 374 ? -12.323 12.320 31.607 1.00 89.75 374 GLY A O 1
ATOM 2773 N N . LEU A 1 375 ? -10.854 10.670 31.192 1.00 89.94 375 LEU A N 1
ATOM 2774 C CA . LEU A 1 375 ? -11.221 10.506 29.778 1.00 89.94 375 LEU A CA 1
ATOM 2775 C C . LEU A 1 375 ? -12.632 9.943 29.605 1.00 89.94 375 LEU A C 1
ATOM 2777 O O . LEU A 1 375 ? -13.383 10.413 28.752 1.00 89.94 375 LEU A O 1
ATOM 2781 N N . LEU A 1 376 ? -12.996 8.955 30.419 1.00 90.19 376 LEU A N 1
ATOM 2782 C CA . LEU A 1 376 ? -14.312 8.328 30.387 1.00 90.19 376 LEU A CA 1
ATOM 2783 C C . LEU A 1 376 ? -15.408 9.365 30.645 1.00 90.19 376 LEU A C 1
ATOM 2785 O O . LEU A 1 376 ? -16.323 9.508 29.838 1.00 90.19 376 LEU A O 1
ATOM 2789 N N . LYS A 1 377 ? -15.241 10.179 31.692 1.00 89.75 377 LYS A N 1
ATOM 2790 C CA . LYS A 1 377 ? -16.159 11.273 32.012 1.00 89.75 377 LYS A CA 1
ATOM 2791 C C . LYS A 1 377 ? -16.281 12.288 30.869 1.00 89.75 377 LYS A C 1
ATOM 2793 O O . LYS A 1 377 ? -17.389 12.705 30.547 1.00 89.75 377 LYS A O 1
ATOM 2798 N N . GLN A 1 378 ? -15.167 12.666 30.234 1.00 89.50 378 GLN A N 1
ATOM 2799 C CA . GLN A 1 378 ? -15.187 13.575 29.077 1.00 89.50 378 GLN A CA 1
ATOM 2800 C C . GLN A 1 378 ? -16.023 13.012 27.917 1.00 89.50 378 GLN A C 1
ATOM 2802 O O . GLN A 1 378 ? -16.770 13.754 27.283 1.00 89.50 378 GLN A O 1
ATOM 2807 N N . LEU A 1 379 ? -15.913 11.712 27.637 1.00 90.12 379 LEU A N 1
ATOM 2808 C CA . LEU A 1 379 ? -16.646 11.060 26.547 1.00 90.12 379 LEU A CA 1
ATOM 2809 C C . LEU A 1 379 ? -18.136 10.890 26.870 1.00 90.12 379 LEU A C 1
ATOM 2811 O O . LEU A 1 379 ? -18.980 11.091 25.996 1.00 90.12 379 LEU A O 1
ATOM 2815 N N . GLU A 1 380 ? -18.473 10.576 28.121 1.00 88.69 380 GLU A N 1
ATOM 2816 C CA . GLU A 1 380 ? -19.861 10.525 28.594 1.00 88.69 380 GLU A CA 1
ATOM 2817 C C . GLU A 1 380 ? -20.539 11.902 28.511 1.00 88.69 380 GLU A C 1
ATOM 2819 O O . GLU A 1 380 ? -21.678 12.007 28.054 1.00 88.69 380 GLU A O 1
ATOM 2824 N N . GLU A 1 381 ? -19.828 12.978 28.872 1.00 89.31 381 GLU A N 1
ATOM 2825 C CA . GLU A 1 381 ? -20.301 14.364 28.720 1.00 89.31 381 GLU A CA 1
ATOM 2826 C C . GLU A 1 381 ? -20.531 14.749 27.246 1.00 89.31 381 GLU A C 1
ATOM 2828 O O . GLU A 1 381 ? -21.398 15.572 26.946 1.00 89.31 381 GLU A O 1
ATOM 2833 N N . GLN A 1 382 ? -19.805 14.119 26.317 1.00 86.62 382 GLN A N 1
ATOM 2834 C CA . GLN A 1 382 ? -19.994 14.253 24.867 1.00 86.62 382 GLN A CA 1
ATOM 2835 C C . GLN A 1 382 ? -21.062 13.300 24.296 1.00 86.62 382 GLN A C 1
ATOM 2837 O O . GLN A 1 382 ? -21.295 13.288 23.087 1.00 86.62 382 GLN A O 1
ATOM 2842 N N . GLY A 1 383 ? -21.744 12.528 25.149 1.00 84.88 383 GLY A N 1
ATOM 2843 C CA . GLY A 1 383 ? -22.868 11.671 24.775 1.00 84.88 383 GLY A CA 1
ATOM 2844 C C . GLY A 1 383 ? -22.492 10.273 24.276 1.00 84.88 383 GLY A C 1
ATOM 2845 O O . GLY A 1 383 ? -23.365 9.580 23.746 1.00 84.88 383 GLY A O 1
ATOM 2846 N N . ILE A 1 384 ? -21.241 9.821 24.436 1.00 87.38 384 ILE A N 1
ATOM 2847 C CA . ILE A 1 384 ? -20.893 8.419 24.163 1.00 87.38 384 ILE A CA 1
ATOM 2848 C C . ILE A 1 384 ? -21.502 7.516 25.231 1.00 87.38 384 ILE A C 1
ATOM 2850 O O . ILE A 1 384 ? -21.360 7.747 26.428 1.00 87.38 384 ILE A O 1
ATOM 2854 N N . THR A 1 385 ? -22.111 6.419 24.782 1.00 80.44 385 THR A N 1
ATOM 2855 C CA . THR A 1 385 ? -22.452 5.284 25.644 1.00 80.44 385 THR A CA 1
ATOM 2856 C C . THR A 1 385 ? -21.425 4.172 25.455 1.00 80.44 385 THR A C 1
ATOM 2858 O O . THR A 1 385 ? -21.233 3.691 24.337 1.00 80.44 385 THR A O 1
ATOM 2861 N N . ILE A 1 386 ? -20.791 3.742 26.546 1.00 88.88 386 ILE A N 1
ATOM 2862 C CA . ILE A 1 386 ? -19.876 2.598 26.544 1.00 88.88 386 ILE A CA 1
ATOM 2863 C C . ILE A 1 386 ? -20.704 1.321 26.701 1.00 88.88 386 ILE A C 1
ATOM 2865 O O . ILE A 1 386 ? -21.399 1.128 27.697 1.00 88.88 386 ILE A O 1
ATOM 2869 N N . SER A 1 387 ? -20.659 0.452 25.693 1.00 90.00 387 SER A N 1
ATOM 2870 C CA . SER A 1 387 ? -21.338 -0.845 25.739 1.00 90.00 387 SER A CA 1
ATOM 2871 C C . SER A 1 387 ? -20.503 -1.854 26.533 1.00 90.00 387 SER A C 1
ATOM 2873 O O . SER A 1 387 ? -19.283 -1.857 26.386 1.00 90.00 387 SER A O 1
ATOM 2875 N N . PRO A 1 388 ? -21.110 -2.742 27.335 1.00 89.44 388 PRO A N 1
ATOM 2876 C CA . PRO A 1 388 ? -20.361 -3.780 28.038 1.00 89.44 388 PRO A CA 1
ATOM 2877 C C . PRO A 1 388 ? -19.795 -4.821 27.062 1.00 89.44 388 PRO A C 1
ATOM 2879 O O . PRO A 1 388 ? -20.330 -5.008 25.963 1.00 89.44 388 PRO A O 1
ATOM 2882 N N . TRP A 1 389 ? -18.761 -5.553 27.472 1.00 87.69 389 TRP A N 1
ATOM 2883 C CA . TRP A 1 389 ? -18.211 -6.657 26.680 1.00 87.69 389 TRP A CA 1
ATOM 2884 C C . TRP A 1 389 ? -19.267 -7.755 26.419 1.00 87.69 389 TRP A C 1
ATOM 2886 O O . TRP A 1 389 ? -19.961 -8.176 27.350 1.00 87.69 389 TRP A O 1
ATOM 2896 N N . PRO A 1 390 ? -19.448 -8.217 25.166 1.00 89.19 390 PRO A N 1
ATOM 2897 C CA . PRO A 1 390 ? -20.489 -9.185 24.818 1.00 89.19 390 PRO A CA 1
ATOM 2898 C C . PRO A 1 390 ? -20.079 -10.638 25.086 1.00 89.19 390 PRO A C 1
ATOM 2900 O O . PRO A 1 390 ? -18.906 -10.963 25.240 1.00 89.19 390 PRO A O 1
ATOM 2903 N N . GLN A 1 391 ? -21.055 -11.550 25.037 1.00 87.38 391 GLN A N 1
ATOM 2904 C CA . GLN A 1 391 ? -20.789 -12.996 25.051 1.00 87.38 391 GLN A CA 1
ATOM 2905 C C . GLN A 1 391 ? -20.241 -13.494 23.711 1.00 87.38 391 GLN A C 1
ATOM 2907 O O . GLN A 1 391 ? -19.471 -14.449 23.672 1.00 87.38 391 GLN A O 1
ATOM 2912 N N . VAL A 1 392 ? -20.669 -12.873 22.609 1.00 86.94 392 VAL A N 1
ATOM 2913 C CA . VAL A 1 392 ? -20.174 -13.158 21.259 1.00 86.94 392 VAL A CA 1
ATOM 2914 C C . VAL A 1 392 ? -19.965 -11.844 20.526 1.00 86.94 392 VAL A C 1
ATOM 2916 O O . VAL A 1 392 ? -20.860 -10.994 20.513 1.00 86.94 392 VAL A O 1
ATOM 2919 N N . LEU A 1 393 ? -18.802 -11.715 19.892 1.00 88.88 393 LEU A N 1
ATOM 2920 C CA . LEU A 1 393 ? -18.437 -10.600 19.030 1.00 88.88 393 LEU A CA 1
ATOM 2921 C C . LEU A 1 393 ? -18.034 -11.137 17.654 1.00 88.88 393 LEU A C 1
ATOM 2923 O O . LEU A 1 393 ? -17.037 -11.848 17.507 1.00 88.88 393 LEU A O 1
ATOM 2927 N N . GLU A 1 394 ? -18.809 -10.777 16.635 1.00 87.25 394 GLU A N 1
ATOM 2928 C CA . GLU A 1 394 ? -18.566 -11.144 15.239 1.00 87.25 394 GLU A CA 1
ATOM 2929 C C . GLU A 1 394 ? -18.371 -9.888 14.384 1.00 87.25 394 GLU A C 1
ATOM 2931 O O . GLU A 1 394 ? -18.992 -8.853 14.618 1.00 87.25 394 GLU A O 1
ATOM 2936 N N . LEU A 1 395 ? -17.490 -9.988 13.387 1.00 85.69 395 LEU A N 1
ATOM 2937 C CA . LEU A 1 395 ? -17.209 -8.913 12.440 1.00 85.69 395 LEU A CA 1
ATOM 2938 C C . LEU A 1 395 ? -17.621 -9.357 11.034 1.00 85.69 395 LEU A C 1
ATOM 2940 O O . LEU A 1 395 ? -16.936 -10.174 10.409 1.00 85.69 395 LEU A O 1
ATOM 2944 N N . GLU A 1 396 ? -18.728 -8.808 10.549 1.00 87.19 396 GLU A N 1
ATOM 2945 C CA . GLU A 1 396 ? -19.267 -9.021 9.204 1.00 87.19 396 GLU A CA 1
ATOM 2946 C C . GLU A 1 396 ? -18.955 -7.814 8.298 1.00 87.19 396 GLU A C 1
ATOM 2948 O O . GLU A 1 396 ? -18.424 -6.801 8.748 1.00 87.19 396 GLU A O 1
ATOM 2953 N N . GLY A 1 397 ? -19.235 -7.915 6.995 1.00 86.94 397 GLY A N 1
ATOM 2954 C CA . GLY A 1 397 ? -19.002 -6.823 6.035 1.00 86.94 397 GLY A CA 1
ATOM 2955 C C . GLY A 1 397 ? -17.636 -6.881 5.346 1.00 86.94 397 GLY A C 1
ATOM 2956 O O . GLY A 1 397 ? -17.147 -7.972 5.041 1.00 86.94 397 GLY A O 1
ATOM 2957 N N . TRP A 1 398 ? -17.023 -5.731 5.072 1.00 84.62 398 TRP A N 1
ATOM 2958 C CA . TRP A 1 398 ? -15.711 -5.603 4.414 1.00 84.62 398 TRP A CA 1
ATOM 2959 C C . TRP A 1 398 ? -14.933 -4.401 4.983 1.00 84.62 398 TRP A C 1
ATOM 2961 O O . TRP A 1 398 ? -15.540 -3.557 5.641 1.00 84.62 398 TRP A O 1
ATOM 2971 N N . PRO A 1 399 ? -13.610 -4.288 4.750 1.00 87.06 399 PRO A N 1
ATOM 2972 C CA . PRO A 1 399 ? -12.830 -3.116 5.158 1.00 87.06 399 PRO A CA 1
ATOM 2973 C C . PRO A 1 399 ? -13.476 -1.796 4.737 1.00 87.06 399 PRO A C 1
ATOM 2975 O O . PRO A 1 399 ? -13.758 -1.600 3.557 1.00 87.06 399 PRO A O 1
ATOM 2978 N N . GLY A 1 400 ? -13.712 -0.904 5.698 1.00 88.50 400 GLY A N 1
ATOM 2979 C CA . GLY A 1 400 ? -14.400 0.366 5.471 1.00 88.50 400 GLY A CA 1
ATOM 2980 C C . GLY A 1 400 ? -15.920 0.304 5.649 1.00 88.50 400 GLY A C 1
ATOM 2981 O O . GLY A 1 400 ? -16.559 1.344 5.727 1.00 88.50 400 GLY A O 1
ATOM 2982 N N . SER A 1 401 ? -16.526 -0.873 5.768 1.00 91.31 401 SER A N 1
ATOM 2983 C CA . SER A 1 401 ? -17.958 -1.026 6.051 1.00 91.31 401 SER A CA 1
ATOM 2984 C C . SER A 1 401 ? -18.193 -2.322 6.816 1.00 91.31 401 SER A C 1
ATOM 2986 O O . SER A 1 401 ? -18.798 -3.278 6.317 1.00 91.31 401 SER A O 1
ATOM 2988 N N . TYR A 1 402 ? -17.657 -2.368 8.028 1.00 91.12 402 TYR A N 1
ATOM 2989 C CA . TYR A 1 402 ? -17.891 -3.465 8.942 1.00 91.12 402 TYR A CA 1
ATOM 2990 C C . TYR A 1 402 ? -19.240 -3.333 9.630 1.00 91.12 402 TYR A C 1
ATOM 2992 O O . TYR A 1 402 ? -19.669 -2.240 9.996 1.00 91.12 402 TYR A O 1
ATOM 3000 N N . GLU A 1 403 ? -19.864 -4.479 9.870 1.00 92.69 403 GLU A N 1
ATOM 3001 C CA . GLU A 1 403 ? -20.972 -4.603 10.802 1.00 92.69 403 GLU A CA 1
ATOM 3002 C C . GLU A 1 403 ? -20.515 -5.476 11.968 1.00 92.69 403 GLU A C 1
ATOM 3004 O O . GLU A 1 403 ? -20.175 -6.650 11.802 1.00 92.69 403 GLU A O 1
ATOM 3009 N N . VAL A 1 404 ? -20.452 -4.876 13.152 1.00 90.69 404 VAL A N 1
ATOM 3010 C CA . VAL A 1 404 ? -20.019 -5.552 14.371 1.00 90.69 404 VAL A CA 1
ATOM 3011 C C . VAL A 1 404 ? -21.255 -6.056 15.094 1.00 90.69 404 VAL A C 1
ATOM 3013 O O . VAL A 1 404 ? -22.102 -5.269 15.519 1.00 90.69 404 VAL A O 1
ATOM 3016 N N . VAL A 1 405 ? -21.356 -7.373 15.227 1.00 92.31 405 VAL A N 1
ATOM 3017 C CA . VAL A 1 405 ? -22.486 -8.056 15.852 1.00 92.31 405 VAL A CA 1
ATOM 3018 C C . VAL A 1 405 ? -22.109 -8.412 17.288 1.00 92.31 405 VAL A C 1
ATOM 3020 O O . VAL A 1 405 ? -21.224 -9.236 17.519 1.00 92.31 405 VAL A O 1
ATOM 3023 N N . LEU A 1 406 ? -22.799 -7.798 18.249 1.00 91.56 406 LEU A N 1
ATOM 3024 C CA . LEU A 1 406 ? -22.617 -8.001 19.687 1.00 91.56 406 LEU A CA 1
ATOM 3025 C C . LEU A 1 406 ? -23.816 -8.785 20.236 1.00 91.56 406 LEU A C 1
ATOM 3027 O O . LEU A 1 406 ? -24.954 -8.316 20.142 1.00 91.56 406 LEU A O 1
ATOM 3031 N N . LYS A 1 407 ? -23.589 -9.974 20.805 1.00 91.69 407 LYS A N 1
ATOM 3032 C CA . LYS A 1 407 ? -24.661 -10.814 21.375 1.00 91.69 407 LYS A CA 1
ATOM 3033 C C . LYS A 1 407 ? -24.587 -10.835 22.904 1.00 91.69 407 LYS A C 1
ATOM 3035 O O . LYS A 1 407 ? -23.548 -11.159 23.481 1.00 91.69 407 LYS A O 1
ATOM 3040 N N . TYR A 1 408 ? -25.721 -10.546 23.540 1.00 91.00 408 TYR A N 1
ATOM 3041 C CA . TYR A 1 408 ? -25.934 -10.555 24.989 1.00 91.00 408 TYR A CA 1
ATOM 3042 C C . TYR A 1 408 ? -27.114 -11.485 25.309 1.00 91.00 408 TYR A C 1
ATOM 3044 O O . TYR A 1 408 ? -28.273 -11.065 25.376 1.00 91.00 408 TYR A O 1
ATOM 3052 N N . GLY A 1 409 ? -26.852 -12.788 25.439 1.00 87.88 409 GLY A N 1
ATOM 3053 C CA . GLY A 1 409 ? -27.905 -13.794 25.569 1.00 87.88 409 GLY A CA 1
ATOM 3054 C C . GLY A 1 409 ? -28.827 -13.812 24.345 1.00 87.88 409 GLY A C 1
ATOM 3055 O O . GLY A 1 409 ? -28.414 -14.204 23.258 1.00 87.88 409 GLY A O 1
ATOM 3056 N N . SER A 1 410 ? -30.086 -13.393 24.518 1.00 89.25 410 SER A N 1
ATOM 3057 C CA . SER A 1 410 ? -31.069 -13.302 23.421 1.00 89.25 410 SER A CA 1
ATOM 3058 C C . SER A 1 410 ? -31.057 -11.957 22.684 1.00 89.25 410 SER A C 1
ATOM 3060 O O . SER A 1 410 ? -31.624 -11.853 21.596 1.00 89.25 410 SER A O 1
ATOM 3062 N N . GLN A 1 411 ? -30.413 -10.931 23.246 1.00 92.56 411 GLN A N 1
ATOM 3063 C CA . GLN A 1 411 ? -30.334 -9.606 22.643 1.00 92.56 411 GLN A CA 1
ATOM 3064 C C . GLN A 1 411 ? -29.149 -9.534 21.677 1.00 92.56 411 GLN A C 1
ATOM 3066 O O . GLN A 1 411 ? -28.043 -9.965 21.995 1.00 92.56 411 GLN A O 1
ATOM 3071 N N . THR A 1 412 ? -29.378 -8.966 20.494 1.00 93.19 412 THR A N 1
ATOM 3072 C CA . THR A 1 412 ? -28.331 -8.705 19.498 1.00 93.19 412 THR A CA 1
ATOM 3073 C C . THR A 1 412 ? -28.285 -7.213 19.204 1.00 93.19 412 THR A C 1
ATOM 3075 O O . THR A 1 412 ? -29.317 -6.619 18.895 1.00 93.19 412 THR A O 1
ATOM 3078 N N . SER A 1 413 ? -27.096 -6.622 19.290 1.00 92.56 413 SER A N 1
ATOM 3079 C CA . SER A 1 413 ? -26.807 -5.257 18.849 1.00 92.56 413 SER A CA 1
ATOM 3080 C C . SER A 1 413 ? -25.903 -5.298 17.618 1.00 92.56 413 SER A C 1
ATOM 3082 O O . SER A 1 413 ? -25.067 -6.196 17.492 1.00 92.56 413 SER A O 1
ATOM 3084 N N . ARG A 1 414 ? -26.088 -4.351 16.697 1.00 93.62 414 ARG A N 1
ATOM 3085 C CA . ARG A 1 414 ? -25.299 -4.224 15.465 1.00 93.62 414 ARG A CA 1
ATOM 3086 C C . ARG A 1 414 ? -24.753 -2.808 15.367 1.00 93.62 414 ARG A C 1
ATOM 3088 O O . ARG A 1 414 ? -25.518 -1.853 15.472 1.00 93.62 414 ARG A O 1
ATOM 3095 N N . ILE A 1 415 ? -23.444 -2.685 15.172 1.00 92.88 415 ILE A N 1
ATOM 3096 C CA . ILE A 1 415 ? -22.748 -1.398 15.074 1.00 92.88 415 ILE A CA 1
ATOM 3097 C C . ILE A 1 415 ? -22.033 -1.328 13.726 1.00 92.88 415 ILE A C 1
ATOM 3099 O O . ILE A 1 415 ? -21.183 -2.165 13.429 1.00 92.88 415 ILE A O 1
ATOM 3103 N N . GLY A 1 416 ? -22.369 -0.323 12.916 1.00 93.00 416 GLY A N 1
ATOM 3104 C CA . GLY A 1 416 ? -21.663 -0.032 11.669 1.00 93.00 416 GLY A CA 1
ATOM 3105 C C . GLY A 1 416 ? -20.363 0.729 11.931 1.00 93.00 416 GLY A C 1
ATOM 3106 O O . GLY A 1 416 ? -20.381 1.771 12.590 1.00 93.00 416 GLY A O 1
ATOM 3107 N N . ALA A 1 417 ? -19.244 0.235 11.405 1.00 94.31 417 ALA A N 1
ATOM 3108 C CA . ALA A 1 417 ? -17.920 0.816 11.612 1.00 94.31 417 ALA A CA 1
ATOM 3109 C C . ALA A 1 417 ? -17.092 0.806 10.321 1.00 94.31 417 ALA A C 1
ATOM 3111 O O . ALA A 1 417 ? -16.902 -0.238 9.700 1.00 94.31 417 ALA A O 1
ATOM 3112 N N . GLY A 1 418 ? -16.543 1.954 9.928 1.00 92.88 418 GLY A N 1
ATOM 3113 C CA . GLY A 1 418 ? -15.526 2.011 8.877 1.00 92.88 418 GLY A CA 1
ATOM 3114 C C . GLY A 1 418 ? -14.161 1.529 9.357 1.00 92.88 418 GLY A C 1
ATOM 3115 O O . GLY A 1 418 ? -13.459 0.828 8.628 1.00 92.88 418 GLY A O 1
ATOM 3116 N N . ALA A 1 419 ? -13.819 1.852 10.604 1.00 92.75 419 ALA A N 1
ATOM 3117 C CA . ALA A 1 419 ? -12.595 1.421 11.267 1.00 92.75 419 ALA A CA 1
ATOM 3118 C C . ALA A 1 419 ? -12.897 0.714 12.596 1.00 92.75 419 ALA A C 1
ATOM 3120 O O . ALA A 1 419 ? -13.811 1.095 13.323 1.00 92.75 419 ALA A O 1
ATOM 3121 N N . VAL A 1 420 ? -12.102 -0.297 12.941 1.00 91.38 420 VAL A N 1
ATOM 3122 C CA . VAL A 1 420 ? -12.160 -0.984 14.238 1.00 91.38 420 VAL A CA 1
ATOM 3123 C C . VAL A 1 420 ? -10.824 -0.808 14.945 1.00 91.38 420 VAL A C 1
ATOM 3125 O O . VAL A 1 420 ? -9.784 -1.148 14.390 1.00 91.38 420 VAL A O 1
ATOM 3128 N N . MET A 1 421 ? -10.844 -0.292 16.165 1.00 89.44 421 MET A N 1
ATOM 3129 C CA . MET A 1 421 ? -9.680 -0.127 17.027 1.00 89.44 421 MET A CA 1
ATOM 3130 C C . MET A 1 421 ? -9.736 -1.161 18.148 1.00 89.44 421 MET A C 1
ATOM 3132 O O . MET A 1 421 ? -10.797 -1.380 18.724 1.00 89.44 421 MET A O 1
ATOM 3136 N N . LEU A 1 422 ? -8.611 -1.799 18.452 1.00 85.12 422 LEU A N 1
ATOM 3137 C CA . LEU A 1 422 ? -8.483 -2.763 19.540 1.00 85.12 422 LEU A CA 1
ATOM 3138 C C . LEU A 1 422 ? -7.443 -2.266 20.531 1.00 85.12 422 LEU A C 1
ATOM 3140 O O . LEU A 1 422 ? -6.258 -2.278 20.210 1.00 85.12 422 LEU A O 1
ATOM 3144 N N . ASP A 1 423 ? -7.884 -1.860 21.714 1.00 85.25 423 ASP A N 1
ATOM 3145 C CA . ASP A 1 423 ? -7.014 -1.530 22.837 1.00 85.25 423 ASP A CA 1
ATOM 3146 C C . ASP A 1 423 ? -6.668 -2.805 23.618 1.00 85.25 423 ASP A C 1
ATOM 3148 O O . ASP A 1 423 ? -7.494 -3.355 24.345 1.00 85.25 423 ASP A O 1
ATOM 3152 N N . LEU A 1 424 ? -5.438 -3.294 23.441 1.00 74.75 424 LEU A N 1
ATOM 3153 C CA . LEU A 1 424 ? -4.939 -4.485 24.130 1.00 74.75 424 LEU A CA 1
ATOM 3154 C C . LEU A 1 424 ? -4.502 -4.212 25.576 1.00 74.75 424 LEU A C 1
ATOM 3156 O O . LEU A 1 424 ? -4.260 -5.169 26.307 1.00 74.75 424 LEU A O 1
ATOM 3160 N N . GLY A 1 425 ? -4.398 -2.948 26.001 1.00 69.44 425 GLY A N 1
ATOM 3161 C CA . GLY A 1 425 ? -3.972 -2.600 27.359 1.00 69.44 425 GLY A CA 1
ATOM 3162 C C . GLY A 1 425 ? -4.965 -3.070 28.417 1.00 69.44 425 GLY A C 1
ATOM 3163 O O . GLY A 1 425 ? -4.594 -3.747 29.370 1.00 69.44 425 GLY A O 1
ATOM 3164 N N . GLU A 1 426 ? -6.252 -2.788 28.207 1.00 66.12 426 GLU A N 1
ATOM 3165 C CA . GLU A 1 426 ? -7.325 -3.261 29.095 1.00 66.12 426 GLU A CA 1
ATOM 3166 C C . GLU A 1 426 ? -7.561 -4.778 28.978 1.00 66.12 426 GLU A C 1
ATOM 3168 O O . GLU A 1 426 ? -8.077 -5.412 29.893 1.00 66.12 426 GLU A O 1
ATOM 3173 N N . LEU A 1 427 ? -7.120 -5.382 27.872 1.00 60.91 427 LEU A N 1
ATOM 3174 C CA . LEU A 1 427 ? -7.153 -6.826 27.654 1.00 60.91 427 LEU A CA 1
ATOM 3175 C C . LEU A 1 427 ? -5.957 -7.554 28.296 1.00 60.91 427 LEU A C 1
ATOM 3177 O O . LEU A 1 427 ? -5.710 -8.707 27.966 1.00 60.91 427 LEU A O 1
ATOM 3181 N N . ALA A 1 428 ? -5.195 -6.897 29.181 1.00 58.97 428 ALA A N 1
ATOM 3182 C CA . ALA A 1 428 ? -3.989 -7.435 29.826 1.00 58.97 428 ALA A CA 1
ATOM 3183 C C . ALA A 1 428 ? -2.917 -7.937 28.833 1.00 58.97 428 ALA A C 1
ATOM 3185 O O . ALA A 1 428 ? -2.161 -8.865 29.121 1.00 58.97 428 ALA A O 1
ATOM 3186 N N . GLY A 1 429 ? -2.863 -7.354 27.631 1.00 55.16 429 GLY A N 1
ATOM 3187 C CA . GLY A 1 429 ? -2.019 -7.837 26.536 1.00 55.16 429 GLY A CA 1
ATOM 3188 C C . GLY A 1 429 ? -2.472 -9.179 25.945 1.00 55.16 429 GLY A C 1
ATOM 3189 O O . GLY A 1 429 ? -1.903 -9.627 24.945 1.00 55.16 429 GLY A O 1
ATOM 3190 N N . GLU A 1 430 ? -3.510 -9.805 26.505 1.00 51.50 430 GLU A N 1
ATOM 3191 C CA . GLU A 1 430 ? -4.153 -10.965 25.917 1.00 51.50 430 GLU A CA 1
ATOM 3192 C C . GLU A 1 430 ? -4.903 -10.509 24.670 1.00 51.50 430 GLU A C 1
ATOM 3194 O O . GLU A 1 430 ? -5.720 -9.586 24.652 1.00 51.50 430 GLU A O 1
ATOM 3199 N N . VAL A 1 431 ? -4.630 -11.179 23.561 1.00 56.28 431 VAL A N 1
ATOM 3200 C CA . VAL A 1 431 ? -5.459 -11.004 22.379 1.00 56.28 431 VAL A CA 1
ATOM 3201 C C . VAL A 1 431 ? -6.866 -11.494 22.764 1.00 56.28 431 VAL A C 1
ATOM 3203 O O . VAL A 1 431 ? -6.954 -12.597 23.306 1.00 56.28 431 VAL A O 1
ATOM 3206 N N . PRO A 1 432 ? -7.968 -10.777 22.445 1.00 54.19 432 PRO A N 1
ATOM 3207 C CA . PRO A 1 432 ? -9.312 -11.010 23.018 1.00 54.19 432 PRO A CA 1
ATOM 3208 C C . PRO A 1 432 ? -9.965 -12.383 22.720 1.00 54.19 432 PRO A C 1
ATOM 3210 O O . PRO A 1 432 ? -11.135 -12.625 23.001 1.00 54.19 432 PRO A O 1
ATOM 3213 N N . ARG A 1 433 ? -9.193 -13.311 22.158 1.00 54.78 433 ARG A N 1
ATOM 3214 C CA . ARG A 1 433 ? -9.431 -14.752 22.050 1.00 54.78 433 ARG A CA 1
ATOM 3215 C C . ARG A 1 433 ? -9.510 -15.452 23.402 1.00 54.78 433 ARG A C 1
ATOM 3217 O O . ARG A 1 433 ? -10.231 -16.439 23.501 1.00 54.78 433 ARG A O 1
ATOM 3224 N N . GLU A 1 434 ? -8.721 -15.009 24.383 1.00 50.91 434 GLU A N 1
ATOM 3225 C CA . GLU A 1 434 ? -8.656 -15.630 25.718 1.00 50.91 434 GLU A CA 1
ATOM 3226 C C . GLU A 1 434 ? -9.845 -15.182 26.588 1.00 50.91 434 GLU A C 1
ATOM 3228 O O . GLU A 1 434 ? -10.354 -15.959 27.390 1.00 50.91 434 GLU A O 1
ATOM 3233 N N . ALA A 1 435 ? -10.435 -14.029 26.254 1.00 54.50 435 ALA A N 1
ATOM 3234 C CA . ALA A 1 435 ? -11.667 -13.484 26.827 1.00 54.50 435 ALA A CA 1
ATOM 3235 C C . ALA A 1 435 ? -12.986 -14.098 26.287 1.00 54.50 435 ALA A C 1
ATOM 3237 O O . ALA A 1 435 ? -14.069 -13.551 26.501 1.00 54.50 435 ALA A O 1
ATOM 3238 N N . GLY A 1 436 ? -12.923 -15.207 25.539 1.00 65.25 436 GLY A N 1
ATOM 3239 C CA . GLY A 1 436 ? -14.071 -16.055 25.167 1.00 65.25 436 GLY A CA 1
ATOM 3240 C C . GLY A 1 436 ? -15.034 -15.544 24.078 1.00 65.25 436 GLY A C 1
ATOM 3241 O O . GLY A 1 436 ? -15.644 -16.368 23.397 1.00 65.25 436 GLY A O 1
ATOM 3242 N N . ALA A 1 437 ? -15.158 -14.232 23.854 1.00 74.62 437 ALA A N 1
ATOM 3243 C CA . ALA A 1 437 ? -16.187 -13.672 22.962 1.00 74.62 437 ALA A CA 1
ATOM 3244 C C . ALA A 1 437 ? -15.878 -13.773 21.453 1.00 74.62 437 ALA A C 1
ATOM 3246 O O . ALA A 1 437 ? -16.793 -13.718 20.628 1.00 74.62 437 ALA A O 1
ATOM 3247 N N . ILE A 1 438 ? -14.602 -13.916 21.069 1.00 78.94 438 ILE A N 1
ATOM 3248 C CA . ILE A 1 438 ? -14.160 -13.937 19.664 1.00 78.94 438 ILE A CA 1
ATOM 3249 C C . ILE A 1 438 ? -13.752 -15.359 19.255 1.00 78.94 438 ILE A C 1
ATOM 3251 O O . ILE A 1 438 ? -12.718 -15.876 19.679 1.00 78.94 438 ILE A O 1
ATOM 3255 N N . SER A 1 439 ? -14.521 -15.982 18.356 1.00 78.69 439 SER A N 1
ATOM 3256 C CA . SER A 1 439 ? -14.200 -17.314 17.815 1.00 78.69 439 SER A CA 1
ATOM 3257 C C . SER A 1 439 ? -12.923 -17.307 16.964 1.00 78.69 439 SER A C 1
ATOM 3259 O O . SER A 1 439 ? -12.725 -16.404 16.148 1.00 78.69 439 SER A O 1
ATOM 3261 N N . ARG A 1 440 ? -12.094 -18.360 17.064 1.00 72.19 440 ARG A N 1
ATOM 3262 C CA . ARG A 1 440 ? -10.887 -18.555 16.226 1.00 72.19 440 ARG A CA 1
ATOM 3263 C C . ARG A 1 440 ? -11.183 -18.640 14.730 1.00 72.19 440 ARG A C 1
ATOM 3265 O O . ARG A 1 440 ? -10.325 -18.293 13.925 1.00 72.19 440 ARG A O 1
ATOM 3272 N N . GLU A 1 441 ? -12.369 -19.108 14.371 1.00 74.31 441 GLU A N 1
ATOM 3273 C CA . GLU A 1 441 ? -12.790 -19.274 12.977 1.00 74.31 441 GLU A CA 1
ATOM 3274 C C . GLU A 1 441 ? -13.350 -17.970 12.392 1.00 74.31 441 GLU A C 1
ATOM 3276 O O . GLU A 1 441 ? -13.328 -17.761 11.173 1.00 74.31 441 GLU A O 1
ATOM 3281 N N . SER A 1 442 ? -13.787 -17.048 13.260 1.00 77.31 442 SER A N 1
ATOM 3282 C CA . SER A 1 442 ? -14.273 -15.731 12.849 1.00 77.31 442 SER A CA 1
ATOM 3283 C C . SER A 1 442 ? -13.183 -14.942 12.123 1.00 77.31 442 SER A C 1
ATOM 3285 O O . SER A 1 442 ? -11.985 -15.167 12.310 1.00 77.31 442 SER A O 1
ATOM 3287 N N . ARG A 1 443 ? -13.584 -13.990 11.278 1.00 77.31 443 ARG A N 1
ATOM 3288 C CA . ARG A 1 443 ? -12.639 -13.128 10.560 1.00 77.31 443 ARG A CA 1
ATOM 3289 C C . ARG A 1 443 ? -11.727 -12.360 11.514 1.00 77.31 443 ARG A C 1
ATOM 3291 O O . ARG A 1 443 ? -10.513 -12.388 11.340 1.00 77.31 443 ARG A O 1
ATOM 3298 N N . LEU A 1 444 ? -12.308 -11.715 12.527 1.00 76.50 444 LEU A N 1
ATOM 3299 C CA . LEU A 1 444 ? -11.547 -10.990 13.541 1.00 76.50 444 LEU A CA 1
ATOM 3300 C C . LEU A 1 444 ? -10.617 -11.947 14.295 1.00 76.50 444 LEU A C 1
ATOM 3302 O O . LEU A 1 444 ? -9.430 -11.670 14.415 1.00 76.50 444 LEU A O 1
ATOM 3306 N N . GLY A 1 445 ? -11.116 -13.127 14.675 1.00 73.56 445 GLY A N 1
ATOM 3307 C CA . GLY A 1 445 ? -10.305 -14.209 15.223 1.00 73.56 445 GLY A CA 1
ATOM 3308 C C . GLY A 1 445 ? -9.094 -14.516 14.349 1.00 73.56 445 GLY A C 1
ATOM 3309 O O . GLY A 1 445 ? -7.976 -14.395 14.826 1.00 73.56 445 GLY A O 1
ATOM 3310 N N . ARG A 1 446 ? -9.276 -14.830 13.065 1.00 73.38 446 ARG A N 1
ATOM 3311 C CA . ARG A 1 446 ? -8.186 -15.161 12.128 1.00 73.38 446 ARG A CA 1
ATOM 3312 C C . ARG A 1 446 ? -7.175 -14.029 11.939 1.00 73.38 446 ARG A C 1
ATOM 3314 O O . ARG A 1 446 ? -5.975 -14.298 11.901 1.00 73.38 446 ARG A O 1
ATOM 3321 N N . ILE A 1 447 ? -7.638 -12.781 11.858 1.00 72.25 447 ILE A N 1
ATOM 3322 C CA . ILE A 1 447 ? -6.774 -11.594 11.723 1.00 72.25 447 ILE A CA 1
ATOM 3323 C C . ILE A 1 447 ? -5.930 -11.389 12.979 1.00 72.25 447 ILE A C 1
ATOM 3325 O O . ILE A 1 447 ? -4.741 -11.099 12.879 1.00 72.25 447 ILE A O 1
ATOM 3329 N N . LEU A 1 448 ? -6.520 -11.614 14.150 1.00 66.81 448 LEU A N 1
ATOM 3330 C CA . LEU A 1 448 ? -5.836 -11.496 15.426 1.00 66.81 448 LEU A CA 1
ATOM 3331 C C . LEU A 1 448 ? -4.865 -12.663 15.706 1.00 66.81 448 LEU A C 1
ATOM 3333 O O . LEU A 1 448 ? -4.310 -12.701 16.797 1.00 66.81 448 LEU A O 1
ATOM 3337 N N . VAL A 1 449 ? -4.677 -13.654 14.806 1.00 57.75 449 VAL A N 1
ATOM 3338 C CA . VAL A 1 449 ? -3.763 -14.795 15.062 1.00 57.75 449 VAL A CA 1
ATOM 3339 C C . VAL A 1 449 ? -2.326 -14.344 14.880 1.00 57.75 449 VAL A C 1
ATOM 3341 O O . VAL A 1 449 ? -1.946 -14.098 13.733 1.00 57.75 449 VAL A O 1
ATOM 3344 N N . PRO A 1 450 ? -1.482 -14.335 15.937 1.00 49.22 450 PRO A N 1
ATOM 3345 C CA . PRO A 1 450 ? -0.050 -14.376 15.713 1.00 49.22 450 PRO A CA 1
ATOM 3346 C C . PRO A 1 450 ? 0.217 -15.710 15.022 1.00 49.22 450 PRO A C 1
ATOM 3348 O O . PRO A 1 450 ? 0.011 -16.776 15.609 1.00 49.22 450 PRO A O 1
ATOM 3351 N N . LYS A 1 451 ? 0.578 -15.679 13.737 1.00 42.09 451 LYS A N 1
ATOM 3352 C CA . LYS A 1 451 ? 0.989 -16.895 13.038 1.00 42.09 451 LYS A CA 1
ATOM 3353 C C . LYS A 1 451 ? 2.273 -17.374 13.690 1.00 42.09 451 LYS A C 1
ATOM 3355 O O . LYS A 1 451 ? 3.345 -16.852 13.410 1.00 42.09 451 LYS A O 1
ATOM 3360 N N . SER A 1 452 ? 2.142 -18.360 14.564 1.00 33.19 452 SER A N 1
ATOM 3361 C CA . SER A 1 452 ? 3.243 -19.040 15.229 1.00 33.19 452 SER A CA 1
ATOM 3362 C C . SER A 1 452 ? 4.171 -19.615 14.151 1.00 33.19 452 SER A C 1
ATOM 3364 O O . SER A 1 452 ? 3.840 -20.615 13.518 1.00 33.19 452 SER A O 1
ATOM 3366 N N . GLY A 1 453 ? 5.285 -18.935 13.865 1.00 34.94 453 GLY A N 1
ATOM 3367 C CA . GLY A 1 453 ? 6.158 -19.306 12.745 1.00 34.94 453 GLY A CA 1
ATOM 3368 C C . GLY A 1 453 ? 7.558 -18.684 12.716 1.00 34.94 453 GLY A C 1
ATOM 3369 O O . GLY A 1 453 ? 8.418 -19.202 12.010 1.00 34.94 453 GLY A O 1
ATOM 3370 N N . SER A 1 454 ? 7.851 -17.647 13.500 1.00 30.39 454 SER A N 1
ATOM 3371 C CA . SER A 1 454 ? 9.214 -17.118 13.653 1.00 30.39 454 SER A CA 1
ATOM 3372 C C . SER A 1 454 ? 9.434 -16.700 15.101 1.00 30.39 454 SER A C 1
ATOM 3374 O O . SER A 1 454 ? 8.574 -16.047 15.674 1.00 30.39 454 SER A O 1
ATOM 3376 N N . GLY A 1 455 ? 10.539 -17.146 15.706 1.00 27.98 455 GLY A N 1
ATOM 3377 C CA . GLY A 1 455 ? 10.773 -17.110 17.153 1.00 27.98 455 GLY A CA 1
ATOM 3378 C C . GLY A 1 455 ? 10.536 -15.756 17.834 1.00 27.98 455 GLY A C 1
ATOM 3379 O O . GLY A 1 455 ? 10.712 -14.704 17.228 1.00 27.98 455 GLY A O 1
ATOM 3380 N N . ALA A 1 456 ? 10.209 -15.827 19.127 1.00 29.66 456 ALA A N 1
ATOM 3381 C CA . ALA A 1 456 ? 9.751 -14.761 20.029 1.00 29.66 456 ALA A CA 1
ATOM 3382 C C . ALA A 1 456 ? 10.598 -13.465 20.111 1.00 29.66 456 ALA A C 1
ATOM 3384 O O . ALA A 1 456 ? 10.219 -12.541 20.816 1.00 29.66 456 ALA A O 1
ATOM 3385 N N . ALA A 1 457 ? 11.718 -13.363 19.393 1.00 30.06 457 ALA A N 1
ATOM 3386 C CA . ALA A 1 457 ? 12.510 -12.137 19.268 1.00 30.06 457 ALA A CA 1
ATOM 3387 C C . ALA A 1 457 ? 12.231 -11.349 17.966 1.00 30.06 457 ALA A C 1
ATOM 3389 O O . ALA A 1 457 ? 12.691 -10.220 17.833 1.00 30.06 457 ALA A O 1
ATOM 3390 N N . ALA A 1 458 ? 11.488 -11.917 17.006 1.00 29.17 458 ALA A N 1
ATOM 3391 C CA . ALA A 1 458 ? 11.149 -11.273 15.730 1.00 29.17 458 ALA A CA 1
ATOM 3392 C C . ALA A 1 458 ? 9.791 -10.531 15.741 1.00 29.17 458 ALA A C 1
ATOM 3394 O O . ALA A 1 458 ? 9.477 -9.822 14.785 1.00 29.17 458 ALA A O 1
ATOM 3395 N N . ASP A 1 459 ? 8.993 -10.681 16.805 1.00 43.09 459 ASP A N 1
ATOM 3396 C CA . ASP A 1 459 ? 7.576 -10.282 16.819 1.00 43.09 459 ASP A CA 1
ATOM 3397 C C . ASP A 1 459 ? 7.322 -8.823 17.230 1.00 43.09 459 ASP A C 1
ATOM 3399 O O . ASP A 1 459 ? 6.395 -8.210 16.706 1.00 43.09 459 ASP A O 1
ATOM 3403 N N . ALA A 1 460 ? 8.159 -8.217 18.080 1.00 37.59 460 ALA A N 1
ATOM 3404 C CA . ALA A 1 460 ? 7.947 -6.829 18.506 1.00 37.59 460 ALA A CA 1
ATOM 3405 C C . ALA A 1 460 ? 8.092 -5.854 17.324 1.00 37.59 460 ALA A C 1
ATOM 3407 O O . ALA A 1 460 ? 7.161 -5.135 16.984 1.00 37.59 460 ALA A O 1
ATOM 3408 N N . HIS A 1 461 ? 9.204 -5.918 16.586 1.00 37.38 461 HIS A N 1
ATOM 3409 C CA . HIS A 1 461 ? 9.467 -4.997 15.473 1.00 37.38 461 HIS A CA 1
ATOM 3410 C C . HIS A 1 461 ? 8.504 -5.186 14.277 1.00 37.38 461 HIS A C 1
ATOM 3412 O O . HIS A 1 461 ? 8.175 -4.228 13.578 1.00 37.38 461 HIS A O 1
ATOM 3418 N N . SER A 1 462 ? 7.999 -6.409 14.043 1.00 42.47 462 SER A N 1
ATOM 3419 C CA . SER A 1 462 ? 6.986 -6.672 13.005 1.00 42.47 462 SER A CA 1
ATOM 3420 C C . SER A 1 462 ? 5.578 -6.233 13.419 1.00 42.47 462 SER A C 1
ATOM 3422 O O . SER A 1 462 ? 4.800 -5.845 12.543 1.00 42.47 462 SER A O 1
ATOM 3424 N N . ALA A 1 463 ? 5.222 -6.329 14.703 1.00 46.19 463 ALA A N 1
ATOM 3425 C CA . ALA A 1 463 ? 3.967 -5.787 15.219 1.00 46.19 463 ALA A CA 1
ATOM 3426 C C . ALA A 1 463 ? 3.979 -4.256 15.129 1.00 46.19 463 ALA A C 1
ATOM 3428 O O . ALA A 1 463 ? 3.029 -3.668 14.620 1.00 46.19 463 ALA A O 1
ATOM 3429 N N . VAL A 1 464 ? 5.111 -3.646 15.480 1.00 42.12 464 VAL A N 1
ATOM 3430 C CA . VAL A 1 464 ? 5.397 -2.211 15.380 1.00 42.12 464 VAL A CA 1
ATOM 3431 C C . VAL A 1 464 ? 5.249 -1.701 13.947 1.00 42.12 464 VAL A C 1
ATOM 3433 O O . VAL A 1 464 ? 4.460 -0.801 13.694 1.00 42.12 464 VAL A O 1
ATOM 3436 N N . LEU A 1 465 ? 5.890 -2.319 12.950 1.00 42.12 465 LEU A N 1
ATOM 3437 C CA . LEU A 1 465 ? 5.752 -1.856 11.559 1.00 42.12 465 LEU A CA 1
ATOM 3438 C C . LEU A 1 465 ? 4.307 -1.956 11.027 1.00 42.12 465 LEU A C 1
ATOM 3440 O O . LEU A 1 465 ? 3.856 -1.062 10.308 1.00 42.12 465 LEU A O 1
ATOM 3444 N N . ARG A 1 466 ? 3.539 -2.976 11.443 1.00 48.44 466 ARG A N 1
ATOM 3445 C CA . ARG A 1 466 ? 2.092 -3.072 11.149 1.00 48.44 466 ARG A CA 1
ATOM 3446 C C . ARG A 1 466 ? 1.259 -2.031 11.913 1.00 48.44 466 ARG A C 1
ATOM 3448 O O . ARG A 1 466 ? 0.222 -1.580 11.420 1.00 48.44 466 ARG A O 1
ATOM 3455 N N . GLN A 1 467 ? 1.708 -1.621 13.098 1.00 46.47 467 GLN A N 1
ATOM 3456 C CA . GLN A 1 467 ? 1.143 -0.514 13.875 1.00 46.47 467 GLN A CA 1
ATOM 3457 C C . GLN A 1 467 ? 1.465 0.871 13.287 1.00 46.47 467 GLN A C 1
ATOM 3459 O O . GLN A 1 467 ? 0.921 1.853 13.782 1.00 46.47 467 GLN A O 1
ATOM 3464 N N . PHE A 1 468 ? 2.246 0.988 12.208 1.00 44.88 468 PHE A N 1
ATOM 3465 C CA . PHE A 1 468 ? 2.517 2.287 11.575 1.00 44.88 468 PHE A CA 1
ATOM 3466 C C . PHE A 1 468 ? 2.187 2.341 10.075 1.00 44.88 468 PHE A C 1
ATOM 3468 O O . PHE A 1 468 ? 1.854 3.411 9.566 1.00 4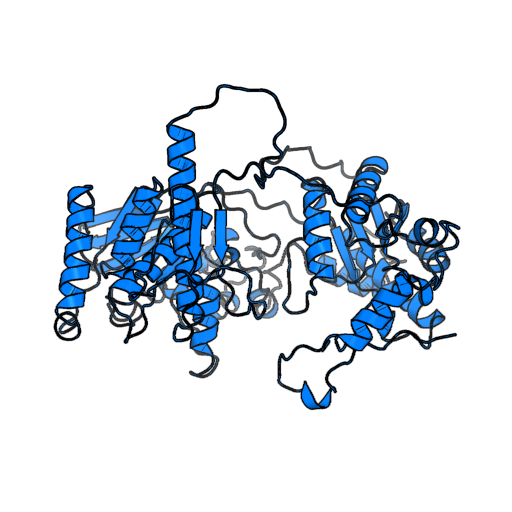4.88 468 PHE A O 1
ATOM 3475 N N . SER A 1 469 ? 2.134 1.218 9.353 1.00 50.41 469 SER A N 1
ATOM 3476 C CA . SER A 1 469 ? 1.757 1.218 7.932 1.00 50.41 469 SER A CA 1
ATOM 3477 C C . SER A 1 469 ? 0.245 1.464 7.732 1.00 50.41 469 SER A C 1
ATOM 3479 O O . SER A 1 469 ? -0.600 0.681 8.157 1.00 50.41 469 SER A O 1
ATOM 3481 N N . ILE A 1 470 ? -0.139 2.580 7.093 1.00 48.22 470 ILE A N 1
ATOM 3482 C CA . ILE A 1 470 ? -1.555 2.892 6.771 1.00 48.22 470 ILE A CA 1
ATOM 3483 C C . ILE A 1 470 ? -2.083 1.950 5.676 1.00 48.22 470 ILE A C 1
ATOM 3485 O O . ILE A 1 470 ? -3.227 1.510 5.714 1.00 48.22 470 ILE A O 1
ATOM 3489 N N . LYS A 1 471 ? -1.230 1.586 4.709 1.00 47.81 471 LYS A N 1
ATOM 3490 C CA . LYS A 1 471 ? -1.620 0.776 3.543 1.00 47.81 471 LYS A CA 1
ATOM 3491 C C . LYS A 1 471 ? -1.885 -0.701 3.864 1.00 47.81 471 LYS A C 1
ATOM 3493 O O . LYS A 1 471 ? -2.330 -1.427 2.976 1.00 47.81 471 LYS A O 1
ATOM 3498 N N . GLU A 1 472 ? -1.564 -1.184 5.062 1.00 55.53 472 GLU A N 1
ATOM 3499 C CA . GLU A 1 472 ? -1.633 -2.616 5.406 1.00 55.53 472 GLU A CA 1
ATOM 3500 C C . GLU A 1 472 ? -2.769 -2.968 6.369 1.00 55.53 472 GLU A C 1
ATOM 3502 O O . GLU A 1 472 ? -2.900 -4.129 6.762 1.00 55.53 472 GLU A O 1
ATOM 3507 N N . THR A 1 473 ? -3.613 -2.005 6.741 1.00 58.78 473 THR A N 1
ATOM 3508 C CA . THR A 1 473 ? -4.736 -2.279 7.631 1.00 58.78 473 THR A CA 1
ATOM 3509 C C . THR A 1 473 ? -5.965 -2.655 6.814 1.00 58.78 473 THR A C 1
ATOM 3511 O O . THR A 1 473 ? -6.391 -1.953 5.900 1.00 58.78 473 THR A O 1
ATOM 3514 N N . GLY A 1 474 ? -6.609 -3.762 7.178 1.00 73.62 474 GLY A N 1
ATOM 3515 C CA . GLY A 1 474 ? -7.967 -4.055 6.720 1.00 73.62 474 GLY A CA 1
ATOM 3516 C C . GLY A 1 474 ? -8.999 -3.133 7.380 1.00 73.62 474 GLY A C 1
ATOM 3517 O O . GLY A 1 474 ? -10.078 -3.607 7.691 1.00 73.62 474 GLY A O 1
ATOM 3518 N N . GLY A 1 475 ? -8.669 -1.882 7.715 1.00 83.81 475 GLY A N 1
ATOM 3519 C CA . GLY A 1 475 ? -9.487 -1.027 8.586 1.00 83.81 475 GLY A CA 1
ATOM 3520 C C . GLY A 1 475 ? -9.532 -1.485 10.050 1.00 83.81 475 GLY A C 1
ATOM 3521 O O . GLY A 1 475 ? -10.437 -1.101 10.781 1.00 83.81 475 GLY A O 1
ATOM 3522 N N . ILE A 1 476 ? -8.585 -2.327 10.480 1.00 85.56 476 ILE A N 1
ATOM 3523 C CA . ILE A 1 476 ? -8.450 -2.799 11.864 1.00 85.56 476 ILE A CA 1
ATOM 3524 C C . ILE A 1 476 ? -7.117 -2.290 12.419 1.00 85.56 476 ILE A C 1
ATOM 3526 O O . ILE A 1 476 ? -6.064 -2.553 11.834 1.00 85.56 476 ILE A O 1
ATOM 3530 N N . PHE A 1 477 ? -7.170 -1.576 13.538 1.00 84.69 477 PHE A N 1
ATOM 3531 C CA . PHE A 1 477 ? -6.047 -0.905 14.183 1.00 84.69 477 PHE A CA 1
ATOM 3532 C C . PHE A 1 477 ? -5.850 -1.493 15.574 1.00 84.69 477 PHE A C 1
ATOM 3534 O O . PHE A 1 477 ? -6.771 -1.500 16.381 1.00 84.69 477 PHE A O 1
ATOM 3541 N N . ILE A 1 478 ? -4.655 -1.999 15.855 1.00 80.62 478 ILE A N 1
ATOM 3542 C CA . ILE A 1 478 ? -4.315 -2.549 17.168 1.00 80.62 478 ILE A CA 1
ATOM 3543 C C . ILE A 1 478 ? -3.525 -1.484 17.923 1.00 80.62 478 ILE A C 1
ATOM 3545 O O . ILE A 1 478 ? -2.534 -0.976 17.398 1.00 80.62 478 ILE A O 1
ATOM 3549 N N . ILE A 1 479 ? -3.975 -1.161 19.130 1.00 81.31 479 ILE A N 1
ATOM 3550 C CA . ILE A 1 479 ? -3.296 -0.297 20.086 1.00 81.31 479 ILE A CA 1
ATOM 3551 C C . ILE A 1 479 ? -2.781 -1.198 21.200 1.00 81.31 479 ILE A C 1
ATOM 3553 O O . ILE A 1 479 ? -3.542 -1.928 21.830 1.00 81.31 479 ILE A O 1
ATOM 3557 N N . SER A 1 480 ? -1.475 -1.197 21.412 1.00 75.56 480 SER A N 1
ATOM 3558 C CA . SER A 1 480 ? -0.838 -1.994 22.456 1.00 75.56 480 SER A CA 1
ATOM 3559 C C . SER A 1 480 ? 0.053 -1.054 23.249 1.00 75.56 480 SER A C 1
ATOM 3561 O O . SER A 1 480 ? 1.049 -0.603 22.678 1.00 75.56 480 SER A O 1
ATOM 3563 N N . PRO A 1 481 ? -0.333 -0.677 24.481 1.00 68.94 481 PRO A N 1
ATOM 3564 C CA . PRO A 1 481 ? 0.571 0.042 25.361 1.00 68.94 481 PRO A CA 1
ATOM 3565 C C . PRO A 1 481 ? 1.665 -0.909 25.840 1.00 68.94 481 PRO A C 1
ATOM 3567 O O . PRO A 1 481 ? 1.407 -2.089 26.101 1.00 68.94 481 PRO A O 1
ATOM 3570 N N . ASP A 1 482 ? 2.879 -0.395 25.980 1.00 67.25 482 ASP A N 1
ATOM 3571 C CA . ASP A 1 482 ? 3.936 -1.121 26.663 1.00 67.25 482 ASP A CA 1
ATOM 3572 C C . ASP A 1 482 ? 3.639 -1.157 28.168 1.00 67.25 482 ASP A C 1
ATOM 3574 O O . ASP A 1 482 ? 3.162 -0.184 28.753 1.00 67.25 482 ASP A O 1
ATOM 3578 N N . GLY A 1 483 ? 3.949 -2.274 28.834 1.00 61.69 483 GLY A N 1
ATOM 3579 C CA . GLY A 1 483 ? 3.634 -2.483 30.258 1.00 61.69 483 GLY A CA 1
ATOM 3580 C C . GLY A 1 483 ? 4.307 -1.511 31.247 1.00 61.69 483 GLY A C 1
ATOM 3581 O O . GLY A 1 483 ? 4.117 -1.658 32.451 1.00 61.69 483 GLY A O 1
ATOM 3582 N N . GLY A 1 484 ? 5.103 -0.551 30.762 1.00 67.12 484 GLY A N 1
ATOM 3583 C CA . GLY A 1 484 ? 5.732 0.517 31.545 1.00 67.12 484 GLY A CA 1
ATOM 3584 C C . GLY A 1 484 ? 5.318 1.939 31.146 1.00 67.12 484 GLY A C 1
ATOM 3585 O O . GLY A 1 484 ? 5.896 2.878 31.684 1.00 67.12 484 GLY A O 1
ATOM 3586 N N . GLU A 1 485 ? 4.368 2.112 30.220 1.00 74.88 485 GLU A N 1
ATOM 3587 C CA . GLU A 1 485 ? 3.940 3.439 29.755 1.00 74.88 485 GLU A CA 1
ATOM 3588 C C . GLU A 1 485 ? 3.168 4.222 30.817 1.00 74.88 485 GLU A C 1
ATOM 3590 O O . GLU A 1 485 ? 2.190 3.737 31.401 1.00 74.88 485 GLU A O 1
ATOM 3595 N N . SER A 1 486 ? 3.560 5.483 30.990 1.00 83.06 486 SER A N 1
ATOM 3596 C CA . SER A 1 486 ? 2.807 6.464 31.767 1.00 83.06 486 SER A CA 1
ATOM 3597 C C . SER A 1 486 ? 1.430 6.746 31.141 1.00 83.06 486 SER A C 1
ATOM 3599 O O . SER A 1 486 ? 1.244 6.589 29.930 1.00 83.06 486 SER A O 1
ATOM 3601 N N . PRO A 1 487 ? 0.445 7.222 31.925 1.00 85.12 487 PRO A N 1
ATOM 3602 C CA . PRO A 1 487 ? -0.855 7.629 31.389 1.00 85.12 487 PRO A CA 1
ATOM 3603 C C . PRO A 1 487 ? -0.759 8.641 30.239 1.00 85.12 487 PRO A C 1
ATOM 3605 O O . PRO A 1 487 ? -1.518 8.548 29.276 1.00 85.12 487 PRO A O 1
ATOM 3608 N N . GLU A 1 488 ? 0.191 9.579 30.298 1.00 83.75 488 GLU A N 1
ATOM 3609 C CA . GLU A 1 488 ? 0.411 10.569 29.237 1.00 83.75 488 GLU A CA 1
ATOM 3610 C C . GLU A 1 488 ? 0.891 9.925 27.924 1.00 83.75 488 GLU A C 1
ATOM 3612 O O . GLU A 1 488 ? 0.401 10.275 26.847 1.00 83.75 488 GLU A O 1
ATOM 3617 N N . GLU A 1 489 ? 1.797 8.947 27.997 1.00 82.56 489 GLU A N 1
ATOM 3618 C CA . GLU A 1 489 ? 2.271 8.192 26.828 1.00 82.56 489 GLU A CA 1
ATOM 3619 C C . GLU A 1 489 ? 1.152 7.351 26.205 1.00 82.56 489 GLU A C 1
ATOM 3621 O O . GLU A 1 489 ? 1.008 7.324 24.982 1.00 82.56 489 GLU A O 1
ATOM 3626 N N . GLN A 1 490 ? 0.287 6.752 27.028 1.00 86.06 490 GLN A N 1
ATOM 3627 C CA . GLN A 1 490 ? -0.877 6.006 26.541 1.00 86.06 490 GLN A CA 1
ATOM 3628 C C . GLN A 1 490 ? -1.895 6.917 25.837 1.00 86.06 490 GLN A C 1
ATOM 3630 O O . GLN A 1 490 ? -2.451 6.551 24.797 1.00 86.06 490 GLN A O 1
ATOM 3635 N N . VAL A 1 491 ? -2.113 8.138 26.346 1.00 88.00 491 VAL A N 1
ATOM 3636 C CA . VAL A 1 491 ? -2.936 9.150 25.657 1.00 88.00 491 VAL A CA 1
ATOM 3637 C C . VAL A 1 491 ? -2.343 9.481 24.288 1.00 88.00 491 VAL A C 1
ATOM 3639 O O . VAL A 1 491 ? -3.077 9.540 23.296 1.00 88.00 491 VAL A O 1
ATOM 3642 N N . LEU A 1 492 ? -1.023 9.664 24.219 1.00 84.38 492 LEU A N 1
ATOM 3643 C CA . LEU A 1 492 ? -0.316 9.964 22.978 1.00 84.38 492 LEU A CA 1
ATOM 3644 C C . LEU A 1 492 ? -0.430 8.818 21.965 1.00 84.38 492 LEU A C 1
ATOM 3646 O O . LEU A 1 492 ? -0.720 9.051 20.790 1.00 84.38 492 LEU A O 1
ATOM 3650 N N . ARG A 1 493 ? -0.273 7.572 22.423 1.00 85.56 493 ARG A N 1
ATOM 3651 C CA . ARG A 1 493 ? -0.428 6.365 21.602 1.00 85.56 493 ARG A CA 1
ATOM 3652 C C . ARG A 1 493 ? -1.860 6.227 21.072 1.00 85.56 493 ARG A C 1
ATOM 3654 O O . ARG A 1 493 ? -2.053 5.934 19.890 1.00 85.56 493 ARG A O 1
ATOM 3661 N N . GLY A 1 494 ? -2.866 6.521 21.898 1.00 88.81 494 GLY A N 1
ATOM 3662 C CA . GLY A 1 494 ? -4.267 6.594 21.476 1.00 88.81 494 GLY A CA 1
ATOM 3663 C C . GLY A 1 494 ? -4.516 7.661 20.402 1.00 88.81 494 GLY A C 1
ATOM 3664 O O . GLY A 1 494 ? -5.159 7.385 19.387 1.00 88.81 494 GLY A O 1
ATOM 3665 N N . ALA A 1 495 ? -3.948 8.861 20.564 1.00 88.88 495 ALA A N 1
ATOM 3666 C CA . ALA A 1 495 ? -4.024 9.930 19.565 1.00 88.88 495 ALA A CA 1
ATOM 3667 C C . ALA A 1 495 ? -3.344 9.539 18.240 1.00 88.88 495 ALA A C 1
ATOM 3669 O O . ALA A 1 495 ? -3.905 9.750 17.165 1.00 88.88 495 ALA A O 1
ATOM 3670 N N . ALA A 1 496 ? -2.181 8.887 18.299 1.00 86.19 496 ALA A N 1
ATOM 3671 C CA . ALA A 1 496 ? -1.497 8.367 17.119 1.00 86.19 496 ALA A CA 1
ATOM 3672 C C . ALA A 1 496 ? -2.332 7.312 16.374 1.00 86.19 496 ALA A C 1
ATOM 3674 O O . ALA A 1 496 ? -2.425 7.329 15.143 1.00 86.19 496 ALA A O 1
ATOM 3675 N N . ALA A 1 497 ? -2.992 6.412 17.107 1.00 87.50 497 ALA A N 1
ATOM 3676 C CA . ALA A 1 497 ? -3.893 5.428 16.519 1.00 87.50 497 ALA A CA 1
ATOM 3677 C C . ALA A 1 497 ? -5.115 6.092 15.858 1.00 87.50 497 ALA A C 1
ATOM 3679 O O . ALA A 1 497 ? -5.493 5.712 14.746 1.00 87.50 497 ALA A O 1
ATOM 3680 N N . ALA A 1 498 ? -5.691 7.119 16.494 1.00 91.25 498 ALA A N 1
ATOM 3681 C CA . ALA A 1 498 ? -6.755 7.934 15.912 1.00 91.25 498 ALA A CA 1
ATOM 3682 C C . ALA A 1 498 ? -6.297 8.661 14.641 1.00 91.25 498 ALA A C 1
ATOM 3684 O O . ALA A 1 498 ? -7.057 8.732 13.678 1.00 91.25 498 ALA A O 1
ATOM 3685 N N . ALA A 1 499 ? -5.048 9.133 14.591 1.00 88.62 499 ALA A N 1
ATOM 3686 C CA . ALA A 1 499 ? -4.486 9.782 13.410 1.00 88.62 499 ALA A CA 1
ATOM 3687 C C . ALA A 1 499 ? -4.476 8.835 12.207 1.00 88.62 499 ALA A C 1
ATOM 3689 O O . ALA A 1 499 ? -4.927 9.180 11.114 1.00 88.62 499 ALA A O 1
ATOM 3690 N N . ARG A 1 500 ? -4.037 7.593 12.434 1.00 86.00 500 ARG A N 1
ATOM 3691 C CA . ARG A 1 500 ? -4.007 6.544 11.409 1.00 86.00 500 ARG A CA 1
ATOM 3692 C C . ARG A 1 500 ? -5.406 6.125 10.968 1.00 86.00 500 ARG A C 1
ATOM 3694 O O . ARG A 1 500 ? -5.642 5.980 9.770 1.00 86.00 500 ARG A O 1
ATOM 3701 N N . ALA A 1 501 ? -6.323 5.937 11.915 1.00 90.06 501 ALA A N 1
ATOM 3702 C CA . ALA A 1 501 ? -7.712 5.615 11.605 1.00 90.06 501 ALA A CA 1
ATOM 3703 C C . ALA A 1 501 ? -8.386 6.760 10.829 1.00 90.06 501 ALA A C 1
ATOM 3705 O O . ALA A 1 501 ? -9.048 6.501 9.830 1.00 90.06 501 ALA A O 1
ATOM 3706 N N . SER A 1 502 ? -8.135 8.018 11.202 1.00 90.69 502 SER A N 1
ATOM 3707 C CA . SER A 1 502 ? -8.603 9.196 10.465 1.00 90.69 502 SER A CA 1
ATOM 3708 C C . SER A 1 502 ? -8.063 9.216 9.034 1.00 90.69 502 SER A C 1
ATOM 3710 O O . SER A 1 502 ? -8.844 9.351 8.101 1.00 90.69 502 SER A O 1
ATOM 3712 N N . ALA A 1 503 ? -6.762 8.983 8.831 1.00 87.06 503 ALA A N 1
ATOM 3713 C CA . ALA A 1 503 ? -6.164 8.922 7.494 1.00 87.06 503 ALA A CA 1
ATOM 3714 C C . ALA A 1 503 ? -6.728 7.780 6.624 1.00 87.06 503 ALA A C 1
ATOM 3716 O O . ALA A 1 503 ? -6.746 7.890 5.400 1.00 87.06 503 ALA A O 1
ATOM 3717 N N . TYR A 1 504 ? -7.194 6.690 7.241 1.00 87.81 504 TYR A N 1
ATOM 3718 C CA . TYR A 1 504 ? -7.878 5.590 6.555 1.00 87.81 504 TYR A CA 1
ATOM 3719 C C . TYR A 1 504 ? -9.339 5.912 6.212 1.00 87.81 504 TYR A C 1
ATOM 3721 O O . TYR A 1 504 ? -9.813 5.533 5.144 1.00 87.81 504 TYR A O 1
ATOM 3729 N N . LEU A 1 505 ? -10.055 6.593 7.112 1.00 90.25 505 LEU A N 1
ATOM 3730 C CA . LEU A 1 505 ? -11.462 6.963 6.937 1.00 90.25 505 LEU A CA 1
ATOM 3731 C C . LEU A 1 505 ? -11.641 8.149 5.978 1.00 90.25 505 LEU A C 1
ATOM 3733 O O . LEU A 1 505 ? -12.609 8.180 5.220 1.00 90.25 505 LEU A O 1
ATOM 3737 N N . TYR A 1 506 ? -10.701 9.096 5.993 1.00 89.19 506 TYR A N 1
ATOM 3738 C CA . TYR A 1 506 ? -10.778 10.375 5.285 1.00 89.19 506 TYR A CA 1
ATOM 3739 C C . TYR A 1 506 ? -11.039 10.262 3.773 1.00 89.19 506 TYR A C 1
ATOM 3741 O O . TYR A 1 506 ? -11.900 10.993 3.290 1.00 89.19 506 TYR A O 1
ATOM 3749 N N . PRO A 1 507 ? -10.400 9.346 3.009 1.00 85.31 507 PRO A N 1
ATOM 3750 C CA . PRO A 1 507 ? -10.667 9.228 1.576 1.00 85.31 507 PRO A CA 1
ATOM 3751 C C . PRO A 1 507 ? -12.120 8.877 1.232 1.00 85.31 507 PRO A C 1
ATOM 3753 O O . PRO A 1 507 ? -12.514 9.027 0.080 1.00 85.31 507 PRO A O 1
ATOM 3756 N N . GLY A 1 508 ? -12.904 8.328 2.172 1.00 88.00 508 GLY A N 1
ATOM 3757 C CA . GLY A 1 508 ? -14.301 7.929 1.951 1.00 88.00 508 GLY A CA 1
ATOM 3758 C C . GLY A 1 508 ? -14.495 6.768 0.965 1.00 88.00 508 GLY A C 1
ATOM 3759 O O . GLY A 1 508 ? -15.602 6.248 0.825 1.00 88.00 508 GLY A O 1
ATOM 3760 N N . ILE A 1 509 ? -13.429 6.322 0.299 1.00 86.81 509 ILE A N 1
ATOM 3761 C CA . ILE A 1 509 ? -13.420 5.226 -0.660 1.00 86.81 509 ILE A CA 1
ATOM 3762 C C . ILE A 1 509 ? -12.165 4.372 -0.474 1.00 86.81 509 ILE A C 1
ATOM 3764 O O . ILE A 1 509 ? -11.051 4.875 -0.338 1.00 86.81 509 ILE A O 1
ATOM 3768 N N . LEU A 1 510 ? -12.343 3.055 -0.496 1.00 84.31 510 LEU A N 1
ATOM 3769 C CA . LEU A 1 510 ? -11.271 2.077 -0.427 1.00 84.31 510 LEU A CA 1
ATOM 3770 C C . LEU A 1 510 ? -11.126 1.381 -1.775 1.00 84.31 510 LEU A C 1
ATOM 3772 O O . LEU A 1 510 ? -12.055 0.741 -2.268 1.00 84.31 510 LEU A O 1
ATOM 3776 N N . ILE A 1 511 ? -9.936 1.476 -2.357 1.00 81.56 511 ILE A N 1
ATOM 3777 C CA . ILE A 1 511 ? -9.596 0.830 -3.622 1.00 81.56 511 ILE A CA 1
ATOM 3778 C C . ILE A 1 511 ? -8.707 -0.380 -3.312 1.00 81.56 511 ILE A C 1
ATOM 3780 O O . ILE A 1 511 ? -7.637 -0.205 -2.722 1.00 81.56 511 ILE A O 1
ATOM 3784 N N . PRO A 1 512 ? -9.112 -1.606 -3.692 1.00 81.50 512 PRO A N 1
ATOM 3785 C CA . PRO A 1 512 ? -8.247 -2.770 -3.565 1.00 81.50 512 PRO A CA 1
ATOM 3786 C C . PRO A 1 512 ? -6.935 -2.598 -4.330 1.00 81.50 512 PRO A C 1
ATOM 3788 O O . PRO A 1 512 ? -6.889 -1.965 -5.384 1.00 81.50 512 PRO A O 1
ATOM 3791 N N . ARG A 1 513 ? -5.866 -3.209 -3.816 1.00 79.12 513 ARG A N 1
ATOM 3792 C CA . ARG A 1 513 ? -4.568 -3.213 -4.496 1.00 79.12 513 ARG A CA 1
ATOM 3793 C C . ARG A 1 513 ? -4.681 -3.950 -5.828 1.00 79.12 513 ARG A C 1
ATOM 3795 O O . ARG A 1 513 ? -5.298 -5.007 -5.892 1.00 79.12 513 ARG A O 1
ATOM 3802 N N . ASP A 1 514 ? -3.959 -3.500 -6.846 1.00 77.62 514 ASP A N 1
ATOM 3803 C CA . ASP A 1 514 ? -3.876 -4.223 -8.127 1.00 77.62 514 ASP A CA 1
ATOM 3804 C C . ASP A 1 514 ? -3.203 -5.599 -8.008 1.00 77.62 514 ASP A C 1
ATOM 3806 O O . ASP A 1 514 ? -3.348 -6.476 -8.859 1.00 77.62 514 ASP A O 1
ATOM 3810 N N . THR A 1 515 ? -2.470 -5.806 -6.917 1.00 81.00 515 THR A N 1
ATOM 3811 C CA . THR A 1 515 ? -1.872 -7.086 -6.534 1.00 81.00 515 THR A CA 1
ATOM 3812 C C . THR A 1 515 ? -2.835 -7.994 -5.769 1.00 81.00 515 THR A C 1
ATOM 3814 O O . THR A 1 515 ? -2.458 -9.119 -5.437 1.00 81.00 515 THR A O 1
ATOM 3817 N N . ALA A 1 516 ? -4.050 -7.538 -5.447 1.00 86.44 516 ALA A N 1
ATOM 3818 C CA . ALA A 1 516 ? -5.033 -8.340 -4.736 1.00 86.44 516 ALA A CA 1
ATOM 3819 C C . ALA A 1 516 ? -5.409 -9.570 -5.566 1.00 86.44 516 ALA A C 1
ATOM 3821 O O . ALA A 1 516 ? -5.798 -9.467 -6.729 1.00 86.44 516 ALA A O 1
ATOM 3822 N N . VAL A 1 517 ? -5.285 -10.752 -4.966 1.00 90.00 517 VAL A N 1
ATOM 3823 C CA . VAL A 1 517 ? -5.540 -12.003 -5.682 1.00 90.00 517 VAL A CA 1
ATOM 3824 C C . VAL A 1 517 ? -7.031 -12.186 -5.964 1.00 90.00 517 VAL A C 1
ATOM 3826 O O . VAL A 1 517 ? -7.894 -11.728 -5.214 1.00 90.00 517 VAL A O 1
ATOM 3829 N N . THR A 1 518 ? -7.325 -12.904 -7.039 1.00 89.88 518 THR A N 1
ATOM 3830 C CA . THR A 1 518 ? -8.662 -13.411 -7.371 1.00 89.88 518 THR A CA 1
ATOM 3831 C C . THR A 1 518 ? -8.679 -14.924 -7.214 1.00 89.88 518 THR A C 1
ATOM 3833 O O . THR A 1 518 ? -7.640 -15.568 -7.361 1.00 89.88 518 THR A O 1
ATOM 3836 N N . ILE A 1 519 ? -9.844 -15.488 -6.888 1.00 91.56 519 ILE A N 1
ATOM 3837 C CA . ILE A 1 519 ? -10.034 -16.938 -6.779 1.00 91.56 519 ILE A CA 1
ATOM 3838 C C . ILE A 1 519 ? -11.135 -17.361 -7.750 1.00 91.56 519 ILE A C 1
ATOM 3840 O O . ILE A 1 519 ? -12.288 -16.957 -7.594 1.00 91.56 519 ILE A O 1
ATOM 3844 N N . ASP A 1 520 ? -10.793 -18.189 -8.737 1.00 90.12 520 ASP A N 1
ATOM 3845 C CA . ASP A 1 520 ? -11.768 -18.791 -9.641 1.00 90.12 520 ASP A CA 1
ATOM 3846 C C . ASP A 1 520 ? -12.461 -19.974 -8.953 1.00 90.12 520 ASP A C 1
ATOM 3848 O O . ASP A 1 520 ? -11.915 -21.073 -8.814 1.00 90.12 520 ASP A O 1
ATOM 3852 N N . SER A 1 521 ? -13.706 -19.745 -8.537 1.00 90.12 521 SER A N 1
ATOM 3853 C CA . SER A 1 521 ? -14.564 -20.767 -7.929 1.00 90.12 521 SER A CA 1
ATOM 3854 C C . SER A 1 521 ? -14.763 -22.019 -8.796 1.00 90.12 521 SER A C 1
ATOM 3856 O O . SER A 1 521 ? -15.011 -23.086 -8.244 1.00 90.12 521 SER A O 1
ATOM 3858 N N . LYS A 1 522 ? -14.612 -21.931 -10.127 1.00 90.12 522 LYS A N 1
ATOM 3859 C CA . LYS A 1 522 ? -14.751 -23.079 -11.040 1.00 90.12 522 LYS A CA 1
ATOM 3860 C C . LYS A 1 522 ? -13.538 -24.006 -11.009 1.00 90.12 522 LYS A C 1
ATOM 3862 O O . LYS A 1 522 ? -13.683 -25.201 -11.249 1.00 90.12 522 LYS A O 1
ATOM 3867 N N . LEU A 1 523 ? -12.355 -23.460 -10.729 1.00 91.50 523 LEU A N 1
ATOM 3868 C CA . LEU A 1 523 ? -11.114 -24.225 -10.576 1.00 91.50 523 LEU A CA 1
ATOM 3869 C C . LEU A 1 523 ? -10.885 -24.646 -9.118 1.00 91.50 523 LEU A C 1
ATOM 3871 O O . LEU A 1 523 ? -10.192 -25.626 -8.842 1.00 91.50 523 LEU A O 1
ATOM 3875 N N . CYS A 1 524 ? -11.475 -23.915 -8.170 1.00 93.12 524 CYS A N 1
ATOM 3876 C CA . CYS A 1 524 ? -11.334 -24.186 -6.750 1.00 93.12 524 CYS A CA 1
ATOM 3877 C C . CYS A 1 524 ? -11.984 -25.522 -6.355 1.00 93.12 524 CYS A C 1
ATOM 3879 O O . CYS A 1 524 ? -13.200 -25.684 -6.393 1.00 93.12 524 CYS A O 1
ATOM 3881 N N . ARG A 1 525 ? -11.165 -26.458 -5.866 1.00 92.69 525 ARG A N 1
ATOM 3882 C CA . ARG A 1 525 ? -11.621 -27.758 -5.335 1.00 92.69 525 ARG A CA 1
ATOM 3883 C C . ARG A 1 525 ? -11.917 -27.778 -3.828 1.00 92.69 525 ARG A C 1
ATOM 3885 O O . ARG A 1 525 ? -12.023 -28.853 -3.250 1.00 92.69 525 ARG A O 1
ATOM 3892 N N . GLY A 1 526 ? -11.906 -26.624 -3.160 1.00 93.25 526 GLY A N 1
ATOM 3893 C CA . GLY A 1 526 ? -12.242 -26.545 -1.733 1.00 93.25 526 GLY A CA 1
ATOM 3894 C C . GLY A 1 526 ? -11.222 -27.104 -0.737 1.00 93.25 526 GLY A C 1
ATOM 3895 O O . GLY A 1 526 ? -11.570 -27.304 0.418 1.00 93.25 526 GLY A O 1
ATOM 3896 N N . CYS A 1 527 ? -9.970 -27.353 -1.138 1.00 93.88 527 CYS A N 1
ATOM 3897 C CA . CYS A 1 527 ? -8.987 -28.035 -0.275 1.00 93.88 527 CYS A CA 1
ATOM 3898 C C . CYS A 1 527 ? -8.536 -27.259 0.978 1.00 93.88 527 CYS A C 1
ATOM 3900 O O . CYS A 1 527 ? -8.039 -27.875 1.911 1.00 93.88 527 CYS A O 1
ATOM 3902 N N . GLY A 1 528 ? -8.693 -25.931 1.015 1.00 92.56 528 GLY A N 1
ATOM 3903 C CA . GLY A 1 528 ? -8.339 -25.116 2.185 1.00 92.56 528 GLY A CA 1
ATOM 3904 C C . GLY A 1 528 ? -6.854 -24.757 2.344 1.00 92.56 528 GLY A C 1
ATOM 3905 O O . GLY A 1 528 ? -6.540 -23.950 3.214 1.00 92.56 528 GLY A O 1
ATOM 3906 N N . ASP A 1 529 ? -5.951 -25.244 1.483 1.00 94.38 529 ASP A N 1
ATOM 3907 C CA . ASP A 1 529 ? -4.498 -24.972 1.570 1.00 94.38 529 ASP A CA 1
ATOM 3908 C C . ASP A 1 529 ? -4.173 -23.466 1.615 1.00 94.38 529 ASP A C 1
ATOM 3910 O O . ASP A 1 529 ? -3.325 -23.001 2.376 1.00 94.38 529 ASP A O 1
ATOM 3914 N N . CYS A 1 530 ? -4.906 -22.671 0.834 1.00 93.88 530 CYS A N 1
ATOM 3915 C CA . CYS A 1 530 ? -4.780 -21.217 0.818 1.00 93.88 530 CYS A CA 1
ATOM 3916 C C . CYS A 1 530 ? -5.312 -20.545 2.100 1.00 93.88 530 CYS A C 1
ATOM 3918 O O . CYS A 1 530 ? -4.709 -19.582 2.573 1.00 93.88 530 CYS A O 1
ATOM 3920 N N . ALA A 1 531 ? -6.390 -21.061 2.698 1.00 90.62 531 ALA A N 1
ATOM 3921 C CA . ALA A 1 531 ? -6.928 -20.567 3.967 1.00 90.62 531 ALA A CA 1
ATOM 3922 C C . ALA A 1 531 ? -5.994 -20.881 5.147 1.00 90.62 531 ALA A C 1
ATOM 3924 O O . ALA A 1 531 ? -5.886 -20.084 6.076 1.00 90.62 531 ALA A O 1
ATOM 3925 N N . ALA A 1 532 ? -5.247 -21.989 5.081 1.00 88.25 532 ALA A N 1
ATOM 3926 C CA . ALA A 1 532 ? -4.254 -22.340 6.095 1.00 88.25 532 ALA A CA 1
ATOM 3927 C C . ALA A 1 532 ? -3.090 -21.333 6.163 1.00 88.25 532 ALA A C 1
ATOM 3929 O O . ALA A 1 532 ? -2.551 -21.074 7.239 1.00 88.25 532 ALA A O 1
ATOM 3930 N N . ILE A 1 533 ? -2.713 -20.729 5.029 1.00 86.94 533 ILE A N 1
ATOM 3931 C CA . ILE A 1 533 ? -1.587 -19.788 4.961 1.00 86.94 533 ILE A CA 1
ATOM 3932 C C . ILE A 1 533 ? -2.005 -18.318 4.910 1.00 86.94 533 ILE A C 1
ATOM 3934 O O . ILE A 1 533 ? -1.134 -17.453 4.977 1.00 86.94 533 ILE A O 1
ATOM 3938 N N . CYS A 1 534 ? -3.288 -17.970 4.783 1.00 86.12 534 CYS A N 1
ATOM 3939 C CA . CYS A 1 534 ? -3.743 -16.580 4.681 1.00 86.12 534 CYS A CA 1
ATOM 3940 C C . CYS A 1 534 ? -4.935 -16.338 5.615 1.00 86.12 534 CYS A C 1
ATOM 3942 O O . CYS A 1 534 ? -5.990 -16.928 5.397 1.00 86.12 534 CYS A O 1
ATOM 3944 N N . PRO A 1 535 ? -4.822 -15.425 6.601 1.00 80.56 535 PRO A N 1
ATOM 3945 C CA . PRO A 1 535 ? -5.911 -15.173 7.545 1.00 80.56 535 PRO A CA 1
ATOM 3946 C C . PRO A 1 535 ? -7.129 -14.507 6.885 1.00 80.56 535 PRO A C 1
ATOM 3948 O O . PRO A 1 535 ? -8.218 -14.532 7.449 1.00 80.56 535 PRO A O 1
ATOM 3951 N N . TYR A 1 536 ? -6.958 -13.930 5.691 1.00 85.12 536 TYR A N 1
ATOM 3952 C CA . TYR A 1 536 ? -8.003 -13.220 4.953 1.00 85.12 536 TYR A CA 1
ATOM 3953 C C . TYR A 1 536 ? -8.810 -14.119 4.005 1.00 85.12 536 TYR A C 1
ATOM 3955 O O . TYR A 1 536 ? -9.830 -13.676 3.482 1.00 85.12 536 TYR A O 1
ATOM 3963 N N . ILE A 1 537 ? -8.373 -15.364 3.772 1.00 89.00 537 ILE A N 1
ATOM 3964 C CA . ILE A 1 537 ? -9.100 -16.316 2.924 1.00 89.00 537 ILE A CA 1
ATOM 3965 C C . ILE A 1 537 ? -10.097 -17.087 3.786 1.00 89.00 537 ILE A C 1
ATOM 3967 O O . ILE A 1 537 ? -9.728 -17.717 4.775 1.00 89.00 537 ILE A O 1
ATOM 3971 N N . GLU A 1 538 ? -11.369 -17.029 3.410 1.00 89.56 538 GLU A N 1
ATOM 3972 C CA . GLU A 1 538 ? -12.475 -17.745 4.043 1.00 89.56 538 GLU A CA 1
ATOM 3973 C C . GLU A 1 538 ? -12.870 -18.948 3.186 1.00 89.56 538 GLU A C 1
ATOM 3975 O O . GLU A 1 538 ? -12.890 -18.859 1.959 1.00 89.56 538 GLU A O 1
ATOM 3980 N N . MET A 1 539 ? -13.228 -20.061 3.822 1.00 91.12 539 MET A N 1
ATOM 3981 C CA . MET A 1 539 ? -13.883 -21.169 3.132 1.00 91.12 539 MET A CA 1
ATOM 3982 C C . MET A 1 539 ? -15.390 -20.966 3.246 1.00 91.12 539 MET A C 1
ATOM 3984 O O . MET A 1 539 ? -15.920 -20.893 4.352 1.00 91.12 539 MET A O 1
ATOM 3988 N N . ARG A 1 540 ? -16.069 -20.834 2.109 1.00 89.50 540 ARG A N 1
ATOM 3989 C CA . ARG A 1 540 ? -17.521 -20.642 2.031 1.00 89.50 540 ARG A CA 1
ATOM 3990 C C . ARG A 1 540 ? -18.147 -21.797 1.275 1.00 89.50 540 ARG A C 1
ATOM 3992 O O . ARG A 1 540 ? -17.522 -22.355 0.378 1.00 89.50 540 ARG A O 1
ATOM 3999 N N . GLU A 1 541 ? -19.376 -22.148 1.609 1.00 86.94 541 GLU A N 1
ATOM 4000 C CA . GLU A 1 541 ? -20.126 -23.121 0.821 1.00 86.94 541 GLU A CA 1
ATOM 4001 C C . GLU A 1 541 ? -20.521 -22.493 -0.524 1.00 86.94 541 GLU A C 1
ATOM 4003 O O . GLU A 1 541 ? -21.112 -21.413 -0.574 1.00 86.94 541 GLU A O 1
ATOM 4008 N N . GLY A 1 542 ? -20.112 -23.124 -1.625 1.00 77.94 542 GLY A N 1
ATOM 4009 C CA . GLY A 1 542 ? -20.460 -22.703 -2.977 1.00 77.94 542 GLY A CA 1
ATOM 4010 C C . GLY A 1 542 ? -21.876 -23.130 -3.366 1.00 77.94 542 GLY A C 1
ATOM 4011 O O . GLY A 1 542 ? -22.512 -23.947 -2.706 1.00 77.94 542 GLY A O 1
ATOM 4012 N N . SER A 1 543 ? -22.362 -22.633 -4.504 1.00 74.25 543 SER A N 1
ATOM 4013 C CA . SER A 1 543 ? -23.705 -22.948 -5.025 1.00 74.25 543 SER A CA 1
ATOM 4014 C C . SER A 1 543 ? -23.939 -24.435 -5.325 1.00 74.25 543 SER A C 1
ATOM 4016 O O . SER A 1 543 ? -25.082 -24.873 -5.417 1.00 74.25 543 SER A O 1
ATOM 4018 N N . SER A 1 544 ? -22.870 -25.217 -5.475 1.00 74.00 544 SER A N 1
ATOM 4019 C CA . SER A 1 544 ? -22.904 -26.669 -5.668 1.00 74.00 544 SER A CA 1
ATOM 4020 C C . SER A 1 544 ? -22.872 -27.474 -4.360 1.00 74.00 544 SER A C 1
ATOM 4022 O O . SER A 1 544 ? -22.827 -28.701 -4.421 1.00 74.00 544 SER A O 1
ATOM 4024 N N . GLY A 1 545 ? -22.842 -26.817 -3.192 1.00 79.94 545 GLY A N 1
ATOM 4025 C CA . GLY A 1 545 ? -22.617 -27.447 -1.881 1.00 79.94 545 GLY A CA 1
ATOM 4026 C C . GLY A 1 545 ? -21.150 -27.808 -1.606 1.00 79.94 545 GLY A C 1
ATOM 4027 O O . GLY A 1 545 ? -20.813 -28.316 -0.540 1.00 79.94 545 GLY A O 1
ATOM 4028 N N . MET A 1 546 ? -20.247 -27.557 -2.560 1.00 82.12 546 MET A N 1
ATOM 4029 C CA . MET A 1 546 ? -18.808 -27.741 -2.371 1.00 82.12 546 MET A CA 1
ATOM 4030 C C . MET A 1 546 ? -18.205 -26.493 -1.725 1.00 82.12 546 MET A C 1
ATOM 4032 O O . MET A 1 546 ? -18.479 -25.375 -2.158 1.00 82.12 546 MET A O 1
ATOM 4036 N N . ALA A 1 547 ? -17.359 -26.673 -0.709 1.00 89.62 547 ALA A N 1
ATOM 4037 C CA . ALA A 1 547 ? -16.611 -25.564 -0.127 1.00 89.62 547 ALA A CA 1
ATOM 4038 C C . ALA A 1 547 ? -15.692 -24.922 -1.182 1.00 89.62 547 ALA A C 1
ATOM 4040 O O . ALA A 1 547 ? -14.984 -25.616 -1.909 1.00 89.62 547 ALA A O 1
ATOM 4041 N N . CYS A 1 548 ? -15.659 -23.596 -1.241 1.00 93.06 548 CYS A N 1
ATOM 4042 C CA . CYS A 1 548 ? -14.793 -22.811 -2.110 1.00 93.06 548 CYS A CA 1
ATOM 4043 C C . CYS A 1 548 ? -14.064 -21.748 -1.287 1.00 93.06 548 CYS A C 1
ATOM 4045 O O . CYS A 1 548 ? -14.611 -21.178 -0.343 1.00 93.06 548 CYS A O 1
ATOM 4047 N N . ALA A 1 549 ? -12.814 -21.478 -1.655 1.00 94.50 549 ALA A N 1
ATOM 4048 C CA . ALA A 1 549 ? -12.055 -20.389 -1.061 1.00 94.50 549 ALA A CA 1
ATOM 4049 C C . ALA A 1 549 ? -12.567 -19.041 -1.586 1.00 94.50 549 ALA A C 1
ATOM 4051 O O . ALA A 1 549 ? -12.832 -18.885 -2.778 1.00 94.50 549 ALA A O 1
ATOM 4052 N N . TYR A 1 550 ? -12.672 -18.065 -0.695 1.00 92.25 550 TYR A N 1
ATOM 4053 C CA . TYR A 1 550 ? -13.089 -16.700 -0.979 1.00 92.25 550 TYR A CA 1
ATOM 4054 C C . TYR A 1 550 ? -12.139 -15.724 -0.289 1.00 92.25 550 TYR A C 1
ATOM 4056 O O . TYR A 1 550 ? -11.756 -15.927 0.861 1.00 92.25 550 TYR A O 1
ATOM 4064 N N . VAL A 1 551 ? -11.790 -14.636 -0.967 1.00 89.88 551 VAL A N 1
ATOM 4065 C CA . VAL A 1 551 ? -11.042 -13.523 -0.380 1.00 89.88 551 VAL A CA 1
ATOM 406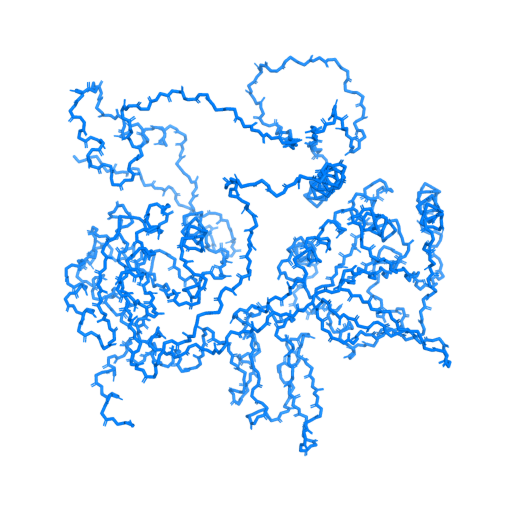6 C C . VAL A 1 551 ? -11.687 -12.221 -0.802 1.00 89.88 551 VAL A C 1
ATOM 4068 O O . VAL A 1 551 ? -12.010 -12.029 -1.973 1.00 89.88 551 VAL A O 1
ATOM 4071 N N . ASP A 1 552 ? -11.869 -11.317 0.154 1.00 87.19 552 ASP A N 1
ATOM 4072 C CA . ASP A 1 552 ? -12.201 -9.946 -0.190 1.00 87.19 552 ASP A CA 1
ATOM 4073 C C . ASP A 1 552 ? -10.935 -9.242 -0.688 1.00 87.19 552 ASP A C 1
ATOM 4075 O O . ASP A 1 552 ? -9.938 -9.169 0.033 1.00 87.19 552 ASP A O 1
ATOM 4079 N N . GLN A 1 553 ? -10.954 -8.722 -1.915 1.00 86.81 553 GLN A N 1
ATOM 4080 C CA . GLN A 1 553 ? -9.800 -8.029 -2.489 1.00 86.81 553 GLN A CA 1
ATOM 4081 C C . GLN A 1 553 ? -9.362 -6.827 -1.644 1.00 86.81 553 GLN A C 1
ATOM 4083 O O . GLN A 1 553 ? -8.168 -6.544 -1.581 1.00 86.81 553 GLN A O 1
ATOM 4088 N N . ALA A 1 554 ? -10.290 -6.172 -0.938 1.00 83.12 554 ALA A N 1
ATOM 4089 C CA . ALA A 1 554 ? -9.980 -5.067 -0.034 1.00 83.12 554 ALA A CA 1
ATOM 4090 C C . ALA A 1 554 ? -9.169 -5.501 1.205 1.00 83.12 554 ALA A C 1
ATOM 4092 O O . ALA A 1 554 ? -8.483 -4.681 1.806 1.00 83.12 554 ALA A O 1
ATOM 4093 N N . LEU A 1 555 ? -9.219 -6.786 1.582 1.00 81.94 555 LEU A N 1
ATOM 4094 C CA . LEU A 1 555 ? -8.388 -7.370 2.646 1.00 81.94 555 LEU A CA 1
ATOM 4095 C C . LEU A 1 555 ? -7.048 -7.907 2.124 1.00 81.94 555 LEU A C 1
ATOM 4097 O O . LEU A 1 555 ? -6.163 -8.249 2.910 1.00 81.94 555 LEU A O 1
ATOM 4101 N N . CYS A 1 556 ? -6.889 -8.047 0.808 1.00 84.19 556 CYS A N 1
ATOM 4102 C CA . CYS A 1 556 ? -5.725 -8.701 0.237 1.00 84.19 556 CYS A CA 1
ATOM 4103 C C . CYS A 1 556 ? -4.532 -7.741 0.148 1.00 84.19 556 CYS A C 1
ATOM 4105 O O . CYS A 1 556 ? -4.531 -6.781 -0.618 1.00 84.19 556 CYS A O 1
ATOM 4107 N N . LEU A 1 557 ? -3.451 -8.069 0.860 1.00 80.94 557 LEU A N 1
ATOM 4108 C CA . LEU A 1 557 ? -2.179 -7.339 0.763 1.00 80.94 557 LEU A CA 1
ATOM 4109 C C . LEU A 1 557 ? -1.421 -7.615 -0.550 1.00 80.94 557 LEU A C 1
ATOM 4111 O O . LEU A 1 557 ? -0.456 -6.920 -0.866 1.00 80.94 557 LEU A O 1
ATOM 4115 N N . GLY A 1 558 ? -1.840 -8.638 -1.305 1.00 82.50 558 GLY A N 1
ATOM 4116 C CA . GLY A 1 558 ? -1.228 -9.027 -2.574 1.00 82.50 558 GLY A CA 1
ATOM 4117 C C . GLY A 1 558 ? 0.184 -9.602 -2.443 1.00 82.50 558 GLY A C 1
ATOM 4118 O O . GLY A 1 558 ? 1.032 -9.350 -3.291 1.00 82.50 558 GLY A O 1
ATOM 4119 N N . CYS A 1 559 ? 0.459 -10.355 -1.370 1.00 83.25 559 CYS A N 1
ATOM 4120 C CA . CYS A 1 559 ? 1.769 -10.977 -1.136 1.00 83.25 559 CYS A CA 1
ATOM 4121 C C . CYS A 1 559 ? 2.028 -12.245 -1.972 1.00 83.25 559 CYS A C 1
ATOM 4123 O O . CYS A 1 559 ? 3.133 -12.778 -1.941 1.00 83.25 559 CYS A O 1
ATOM 4125 N N . GLY A 1 560 ? 1.009 -12.779 -2.652 1.00 86.44 560 GLY A N 1
ATOM 4126 C CA . GLY A 1 560 ? 1.126 -13.957 -3.517 1.00 86.44 560 GLY A CA 1
ATOM 4127 C C . GLY A 1 560 ? 1.304 -15.311 -2.812 1.00 86.44 560 GLY A C 1
ATOM 4128 O O . GLY A 1 560 ? 1.291 -16.336 -3.484 1.00 86.44 560 GLY A O 1
ATOM 4129 N N . ALA A 1 561 ? 1.399 -15.370 -1.476 1.00 87.25 561 ALA A N 1
ATOM 4130 C CA . ALA A 1 561 ? 1.652 -16.626 -0.752 1.00 87.25 561 ALA A CA 1
ATOM 4131 C C . ALA A 1 561 ? 0.632 -17.737 -1.078 1.00 87.25 561 ALA A C 1
ATOM 4133 O O . ALA A 1 561 ? 0.994 -18.898 -1.222 1.00 87.25 561 ALA A O 1
ATOM 4134 N N . CYS A 1 562 ? -0.645 -17.390 -1.251 1.00 92.19 562 CYS A N 1
ATOM 4135 C CA . CYS A 1 562 ? -1.703 -18.358 -1.565 1.00 92.19 562 CYS A CA 1
ATOM 4136 C C . CYS A 1 562 ? -1.616 -18.954 -2.966 1.00 92.19 562 CYS A C 1
ATOM 4138 O O . CYS A 1 562 ? -2.079 -20.076 -3.156 1.00 92.19 562 CYS A O 1
ATOM 4140 N N . ILE A 1 563 ? -0.987 -18.257 -3.911 1.00 91.25 563 ILE A N 1
ATOM 4141 C CA . ILE A 1 563 ? -0.831 -18.718 -5.293 1.00 91.25 563 ILE A CA 1
ATOM 4142 C C . ILE A 1 563 ? 0.040 -19.976 -5.309 1.00 91.25 563 ILE A C 1
ATOM 4144 O O . ILE A 1 563 ? -0.373 -21.004 -5.835 1.00 91.25 563 ILE A O 1
ATOM 4148 N N . ALA A 1 564 ? 1.186 -19.938 -4.619 1.00 87.50 564 ALA A N 1
ATOM 4149 C CA . ALA A 1 564 ? 2.119 -21.065 -4.535 1.00 87.50 564 ALA A CA 1
ATOM 4150 C C . ALA A 1 564 ? 1.540 -22.301 -3.819 1.00 87.50 564 ALA A C 1
ATOM 4152 O O . ALA A 1 564 ? 2.003 -23.417 -4.040 1.00 87.50 564 ALA A O 1
ATOM 4153 N N . HIS A 1 565 ? 0.528 -22.108 -2.968 1.00 92.62 565 HIS A N 1
ATOM 4154 C CA . HIS A 1 565 ? -0.151 -23.186 -2.249 1.00 92.62 565 HIS A CA 1
ATOM 4155 C C . HIS A 1 565 ? -1.399 -23.704 -2.965 1.00 92.62 565 HIS A C 1
ATOM 4157 O O . HIS A 1 565 ? -1.991 -24.671 -2.499 1.00 92.62 565 HIS A O 1
ATOM 4163 N N . CYS A 1 566 ? -1.832 -23.084 -4.067 1.00 93.94 566 CYS A N 1
ATOM 4164 C CA . CYS A 1 566 ? -3.010 -23.537 -4.790 1.00 93.94 566 CYS A CA 1
ATOM 4165 C C . CYS A 1 566 ? -2.646 -24.677 -5.758 1.00 93.94 566 CYS A C 1
ATOM 4167 O O . CYS A 1 566 ? -2.055 -24.421 -6.805 1.00 93.94 566 CYS A O 1
ATOM 4169 N N . PRO A 1 567 ? -3.068 -25.931 -5.509 1.00 93.31 567 PRO A N 1
ATOM 4170 C CA . PRO A 1 567 ? -2.697 -27.061 -6.367 1.00 93.31 567 PRO A CA 1
ATOM 4171 C C . PRO A 1 567 ? -3.444 -27.087 -7.709 1.00 93.31 567 PRO A C 1
ATOM 4173 O O . PRO A 1 567 ? -3.173 -27.937 -8.550 1.00 93.31 567 PRO A O 1
ATOM 4176 N N . THR A 1 568 ? -4.430 -26.206 -7.890 1.00 93.00 568 THR A N 1
ATOM 4177 C CA . THR A 1 568 ? -5.317 -26.178 -9.067 1.00 93.00 568 THR A CA 1
ATOM 4178 C C . THR A 1 568 ? -5.078 -24.972 -9.971 1.00 93.00 568 THR A C 1
ATOM 4180 O O . THR A 1 568 ? -5.700 -24.890 -11.023 1.00 93.00 568 THR A O 1
ATOM 4183 N N . GLY A 1 569 ? -4.225 -24.023 -9.561 1.00 89.56 569 GLY A N 1
ATOM 4184 C CA . GLY A 1 569 ? -4.085 -22.737 -10.254 1.00 89.56 569 GLY A CA 1
ATOM 4185 C C . GLY A 1 569 ? -5.313 -21.824 -10.126 1.00 89.56 569 GLY A C 1
ATOM 4186 O O . GLY A 1 569 ? -5.427 -20.844 -10.846 1.00 89.56 569 GLY A O 1
ATOM 4187 N N . ALA A 1 570 ? -6.241 -22.116 -9.206 1.00 92.44 570 ALA A N 1
ATOM 4188 C CA . ALA A 1 570 ? -7.462 -21.329 -9.020 1.00 92.44 570 ALA A CA 1
ATOM 4189 C C . ALA A 1 570 ? -7.224 -19.913 -8.471 1.00 92.44 570 ALA A C 1
ATOM 4191 O O . ALA A 1 570 ? -8.166 -19.130 -8.420 1.00 92.44 570 ALA A O 1
ATOM 4192 N N . ILE A 1 571 ? -6.015 -19.594 -7.998 1.00 92.75 571 ILE A N 1
ATOM 4193 C CA . ILE A 1 571 ? -5.684 -18.294 -7.409 1.00 92.75 571 ILE A CA 1
ATOM 4194 C C . ILE A 1 571 ? -4.711 -17.571 -8.331 1.00 92.75 571 ILE A C 1
ATOM 4196 O O . ILE A 1 571 ? -3.634 -18.090 -8.609 1.00 92.75 571 ILE A O 1
ATOM 4200 N N . THR A 1 572 ? -5.059 -16.356 -8.747 1.00 87.81 572 THR A N 1
ATOM 4201 C CA . THR A 1 572 ? -4.242 -15.557 -9.670 1.00 87.81 572 THR A CA 1
ATOM 4202 C C . THR A 1 572 ? -4.068 -14.136 -9.151 1.00 87.81 572 THR A C 1
ATOM 4204 O O . THR A 1 572 ? -5.000 -13.540 -8.605 1.00 87.81 572 THR A O 1
ATOM 4207 N N . GLN A 1 573 ? -2.876 -13.571 -9.349 1.00 86.12 573 GLN A N 1
ATOM 4208 C CA . GLN A 1 573 ? -2.599 -12.156 -9.114 1.00 86.12 573 GLN A CA 1
ATOM 4209 C C . GLN A 1 573 ? -2.739 -11.367 -10.425 1.00 86.12 573 GLN A C 1
ATOM 4211 O O . GLN A 1 573 ? -2.027 -11.681 -11.378 1.00 86.12 573 GLN A O 1
ATOM 4216 N N . PRO A 1 574 ? -3.603 -10.337 -10.496 1.00 77.06 574 PRO A N 1
ATOM 4217 C CA . PRO A 1 574 ? -3.943 -9.661 -11.748 1.00 77.06 574 PRO A CA 1
ATOM 4218 C C . PRO A 1 574 ? -2.766 -9.120 -12.561 1.00 77.06 574 PRO A C 1
ATOM 4220 O O . PRO A 1 574 ? -2.738 -9.268 -13.777 1.00 77.06 574 PRO A O 1
ATOM 4223 N N . ILE A 1 575 ? -1.786 -8.513 -11.891 1.00 75.06 575 ILE A N 1
ATOM 4224 C CA . ILE A 1 575 ? -0.620 -7.908 -12.549 1.00 75.06 575 ILE A CA 1
ATOM 4225 C C . ILE A 1 575 ? 0.507 -8.908 -12.872 1.00 75.06 575 ILE A C 1
ATOM 4227 O O . ILE A 1 575 ? 1.505 -8.531 -13.480 1.00 75.06 575 ILE A O 1
ATOM 4231 N N . GLN A 1 576 ? 0.386 -10.160 -12.418 1.00 77.69 576 GLN A N 1
ATOM 4232 C CA . GLN A 1 576 ? 1.368 -11.235 -12.603 1.00 77.69 576 GLN A CA 1
ATOM 4233 C C . GLN A 1 576 ? 0.641 -12.570 -12.796 1.00 77.69 576 GLN A C 1
ATOM 4235 O O . GLN A 1 576 ? 0.838 -13.524 -12.045 1.00 77.69 576 GLN A O 1
ATOM 4240 N N . SER A 1 577 ? -0.251 -12.612 -13.781 1.00 80.31 577 SER A N 1
ATOM 4241 C CA . SER A 1 577 ? -1.003 -13.824 -14.100 1.00 80.31 577 SER A CA 1
ATOM 4242 C C . SER A 1 577 ? -0.107 -14.921 -14.682 1.00 80.31 577 SER A C 1
ATOM 4244 O O . SER A 1 577 ? 0.942 -14.644 -15.270 1.00 80.31 577 SER A O 1
ATOM 4246 N N . ASP A 1 578 ? -0.551 -16.175 -14.590 1.00 81.38 578 ASP A N 1
ATOM 4247 C CA . ASP A 1 578 ? 0.149 -17.310 -15.205 1.00 81.38 578 ASP A CA 1
ATOM 4248 C C . ASP A 1 578 ? 0.336 -17.114 -16.718 1.00 81.38 578 ASP A C 1
ATOM 4250 O O . ASP A 1 578 ? 1.371 -17.487 -17.268 1.00 81.38 578 ASP A O 1
ATOM 4254 N N . GLU A 1 579 ? -0.616 -16.457 -17.391 1.00 82.75 579 GLU A N 1
ATOM 4255 C CA . GLU A 1 579 ? -0.502 -16.107 -18.811 1.00 82.75 579 GLU A CA 1
ATOM 4256 C C . GLU A 1 579 ? 0.632 -15.102 -19.063 1.00 82.75 579 GLU A C 1
ATOM 4258 O O . GLU A 1 579 ? 1.435 -15.288 -19.979 1.00 82.75 579 GLU A O 1
ATOM 4263 N N . GLN A 1 580 ? 0.745 -14.065 -18.230 1.00 85.38 580 GLN A N 1
ATOM 4264 C CA . GLN A 1 580 ? 1.827 -13.080 -18.306 1.00 85.38 580 GLN A CA 1
ATOM 4265 C C . GLN A 1 580 ? 3.200 -13.700 -18.025 1.00 85.38 580 GLN A C 1
ATOM 4267 O O . GLN A 1 580 ? 4.181 -13.393 -18.717 1.00 85.38 580 GLN A O 1
ATOM 4272 N N . ILE A 1 581 ? 3.282 -14.581 -17.025 1.00 86.75 581 ILE A N 1
ATOM 4273 C CA . ILE A 1 581 ? 4.507 -15.315 -16.689 1.00 86.75 581 ILE A CA 1
ATOM 4274 C C . ILE A 1 581 ? 4.884 -16.234 -17.854 1.00 86.75 581 ILE A C 1
ATOM 4276 O O . ILE A 1 581 ? 6.016 -16.177 -18.336 1.00 86.75 581 ILE A O 1
ATOM 4280 N N . GLY A 1 582 ? 3.926 -17.010 -18.365 1.00 88.69 582 GLY A N 1
ATOM 4281 C CA . GLY A 1 582 ? 4.101 -17.878 -19.525 1.00 88.69 582 GLY A CA 1
ATOM 4282 C C . GLY A 1 582 ? 4.610 -17.112 -20.744 1.00 88.69 582 GLY A C 1
ATOM 4283 O O . GLY A 1 582 ? 5.636 -17.482 -21.309 1.00 88.69 582 GLY A O 1
ATOM 4284 N N . SER A 1 583 ? 3.986 -15.979 -21.087 1.00 88.25 583 SER A N 1
ATOM 4285 C CA . SER A 1 583 ? 4.420 -15.162 -22.227 1.00 88.25 583 SER A CA 1
ATOM 4286 C C . SER A 1 583 ? 5.808 -14.552 -22.045 1.00 88.25 583 SER A C 1
ATOM 4288 O O . SER A 1 583 ? 6.560 -14.428 -23.009 1.00 88.25 583 SER A O 1
ATOM 4290 N N . THR A 1 584 ? 6.169 -14.197 -20.807 1.00 89.38 584 THR A N 1
ATOM 4291 C CA . THR A 1 584 ? 7.517 -13.708 -20.479 1.00 89.38 584 THR A CA 1
ATOM 4292 C C . THR A 1 584 ? 8.550 -14.809 -20.736 1.00 89.38 584 THR A C 1
ATOM 4294 O O . THR A 1 584 ? 9.573 -14.562 -21.373 1.00 89.38 584 THR A O 1
ATOM 4297 N N . LEU A 1 585 ? 8.275 -16.037 -20.284 1.00 90.62 585 LEU A N 1
ATOM 4298 C CA . LEU A 1 585 ? 9.162 -17.187 -20.479 1.00 90.62 585 LEU A CA 1
ATOM 4299 C C . LEU A 1 585 ? 9.268 -17.591 -21.953 1.00 90.62 585 LEU A C 1
ATOM 4301 O O . LEU A 1 585 ? 10.362 -17.874 -22.432 1.00 90.62 585 LEU A O 1
ATOM 4305 N N . GLU A 1 586 ? 8.161 -17.593 -22.691 1.00 89.50 586 GLU A N 1
ATOM 4306 C CA . GLU A 1 586 ? 8.160 -17.873 -24.130 1.00 89.50 586 GLU A CA 1
ATOM 4307 C C . GLU A 1 586 ? 9.005 -16.867 -24.914 1.00 89.50 586 GLU A C 1
ATOM 4309 O O . GLU A 1 586 ? 9.735 -17.273 -25.823 1.00 89.50 586 GLU A O 1
ATOM 4314 N N . ALA A 1 587 ? 8.939 -15.580 -24.548 1.00 88.06 587 ALA A N 1
ATOM 4315 C CA . ALA A 1 587 ? 9.756 -14.525 -25.144 1.00 88.06 587 ALA A CA 1
ATOM 4316 C C . ALA A 1 587 ? 11.246 -14.762 -24.896 1.00 88.06 587 ALA A C 1
ATOM 4318 O O . ALA A 1 587 ? 12.021 -14.791 -25.847 1.00 88.06 587 ALA A O 1
ATOM 4319 N N . LEU A 1 588 ? 11.627 -15.030 -23.644 1.00 86.44 588 LEU A N 1
ATOM 4320 C CA . LEU A 1 588 ? 13.018 -15.314 -23.274 1.00 86.44 588 LEU A CA 1
ATOM 4321 C C . LEU A 1 588 ? 13.568 -16.593 -23.924 1.00 86.44 588 LEU A C 1
ATOM 4323 O O . LEU A 1 588 ? 14.767 -16.701 -24.157 1.00 86.44 588 LEU A O 1
ATOM 4327 N N . LEU A 1 589 ? 12.708 -17.570 -24.220 1.00 86.44 589 LEU A N 1
ATOM 4328 C CA . LEU A 1 589 ? 13.088 -18.823 -24.880 1.00 86.44 589 LEU A CA 1
ATOM 4329 C C . LEU A 1 589 ? 13.007 -18.752 -26.416 1.00 86.44 589 LEU A C 1
ATOM 4331 O O . LEU A 1 589 ? 13.163 -19.782 -27.075 1.00 86.44 589 LEU A O 1
ATOM 4335 N N . GLY A 1 590 ? 12.733 -17.577 -26.996 1.00 72.44 590 GLY A N 1
ATOM 4336 C CA . GLY A 1 590 ? 12.680 -17.374 -28.448 1.00 72.44 590 GLY A CA 1
ATOM 4337 C C . GLY A 1 590 ? 11.492 -18.044 -29.150 1.00 72.44 590 GLY A C 1
ATOM 4338 O O . GLY A 1 590 ? 11.511 -18.216 -30.367 1.00 72.44 590 GLY A O 1
ATOM 4339 N N . LYS A 1 591 ? 10.440 -18.436 -28.416 1.00 57.25 591 LYS A N 1
ATOM 4340 C CA . LYS A 1 591 ? 9.262 -19.128 -28.981 1.00 57.25 591 LYS A CA 1
ATOM 4341 C C . LYS A 1 591 ? 8.205 -18.183 -29.564 1.00 57.25 591 LYS A C 1
ATOM 4343 O O . LYS A 1 591 ? 7.284 -18.638 -30.242 1.00 57.25 591 LYS A O 1
ATOM 4348 N N . VAL A 1 592 ? 8.337 -16.874 -29.341 1.00 52.94 592 VAL A N 1
ATOM 4349 C CA . VAL A 1 592 ? 7.319 -15.866 -29.704 1.00 52.94 592 VAL A CA 1
ATOM 4350 C C . VAL A 1 592 ? 7.180 -15.658 -31.219 1.00 52.94 592 VAL A C 1
ATOM 4352 O O . VAL A 1 592 ? 6.155 -15.157 -31.670 1.00 52.94 592 VAL A O 1
ATOM 4355 N N . ALA A 1 593 ? 8.120 -16.155 -32.029 1.00 42.47 593 ALA A N 1
ATOM 4356 C CA . ALA A 1 593 ? 7.992 -16.137 -33.486 1.00 42.47 593 ALA A CA 1
ATOM 4357 C C . ALA A 1 593 ? 6.921 -17.103 -34.050 1.00 42.47 593 ALA A C 1
ATOM 4359 O O . ALA A 1 593 ? 6.605 -17.004 -35.229 1.00 42.47 593 ALA A O 1
ATOM 4360 N N . CYS A 1 594 ? 6.341 -18.016 -33.251 1.00 33.81 594 CYS A N 1
ATOM 4361 C CA . CYS A 1 594 ? 5.477 -19.091 -33.778 1.00 33.81 594 CYS A CA 1
ATOM 4362 C C . CYS A 1 594 ? 3.994 -19.036 -33.352 1.00 33.81 594 CYS A C 1
ATOM 4364 O O . CYS A 1 594 ? 3.183 -19.791 -33.877 1.00 33.81 594 CYS A O 1
ATOM 4366 N N . ALA A 1 595 ? 3.604 -18.175 -32.406 1.00 34.69 595 ALA A N 1
ATOM 4367 C CA . ALA A 1 595 ? 2.264 -18.245 -31.799 1.00 34.69 595 ALA A CA 1
ATOM 4368 C C . ALA A 1 595 ? 1.207 -17.309 -32.423 1.00 34.69 595 ALA A C 1
ATOM 4370 O O . ALA A 1 595 ? 0.063 -17.309 -31.979 1.00 34.69 595 ALA A O 1
ATOM 4371 N N . VAL A 1 596 ? 1.555 -16.513 -33.441 1.00 39.94 596 VAL A N 1
ATOM 4372 C CA . VAL A 1 596 ? 0.632 -15.521 -34.038 1.00 39.94 596 VAL A CA 1
ATOM 4373 C C . VAL A 1 596 ? -0.203 -16.098 -35.196 1.00 39.94 596 VAL A C 1
ATOM 4375 O O . VAL A 1 596 ? -1.179 -15.476 -35.597 1.00 39.94 596 VAL A O 1
ATOM 4378 N N . GLU A 1 597 ? 0.097 -17.305 -35.688 1.00 30.58 597 GLU A N 1
ATOM 4379 C CA . GLU A 1 597 ? -0.655 -17.937 -36.793 1.00 30.58 597 GLU A CA 1
ATOM 4380 C C . GLU A 1 597 ? -1.595 -19.079 -36.369 1.00 30.58 597 GLU A C 1
ATOM 4382 O O . GLU A 1 597 ? -2.236 -19.695 -37.218 1.00 30.58 597 GLU A O 1
ATOM 4387 N N . ALA A 1 598 ? -1.735 -19.367 -35.073 1.00 30.75 598 ALA A N 1
ATOM 4388 C CA . ALA A 1 598 ? -2.604 -20.448 -34.611 1.00 30.75 598 ALA A CA 1
ATOM 4389 C C . ALA A 1 598 ? -3.388 -20.078 -33.346 1.00 30.75 598 ALA A C 1
ATOM 4391 O O . ALA A 1 598 ? -3.096 -20.592 -32.266 1.00 30.75 598 ALA A O 1
ATOM 4392 N N . ARG A 1 599 ? -4.396 -19.209 -33.489 1.00 31.11 599 ARG A N 1
ATOM 4393 C CA . ARG A 1 599 ? -5.665 -19.270 -32.741 1.00 31.11 599 ARG A CA 1
ATOM 4394 C C . ARG A 1 599 ? -6.707 -18.324 -33.313 1.00 31.11 599 ARG A C 1
ATOM 4396 O O . ARG A 1 599 ? -6.368 -17.139 -33.508 1.00 31.11 599 ARG A O 1
#

Foldseek 3Di:
DDDQDDQQADDPVVPVPHPDDGRPGDDPVSVCVNVCVLVPPVDPPVPCVSCVLPLPNPDDPPDDDDDDDDPQQAEEAEDDPPCPPPDDDPDDDDDPDALWDPVDPRYTYQDDDPPDDPLLSLLSVLLSVLVNVLSVVVVCVVDVDDPDDDDPPPPPPPPPDDDDDPDDPDQFAEEEEEECCQVLQVVQAPVVLLQVLVCPAPNHDYYYYGPALLDLVNLLVVQVVCVVSVGQAYEYAEADQDALQDDDPPDDPSNVSSSVSNCVNHRPSHSLRYGYFYLRPVARVVCVVPSVVSNVVSSLRSLLSVLLSSDDFPDFFDWDFAAQAEEEEALFLLSLLLQVSSVSVVGHYAAEHYFDDDCLVVLDDPQRVVSSVVSVVVVVVVPYDHHYQALAWAWDDFQRWIWIWGDHPPDIDIDTHNAYEYECVSVVVDQCVVVNHYDCQGLSNLVSDPPPDDDPVVPPVVVSVVQNDLLQDRRYHYQYDDSPDGSSSSSSSSSSSSSSSCVNRVVRIQGFDLLQKDFAQVQFQQPCQLVVVDSQWHFDQDPVRGTGIDGDSSNGPNPCPSCVRGPRSRMAGRSDGPSSVVSSVCSSVVNVVPDPPDD